Protein AF-0000000075374182 (afdb_homodimer)

Foldseek 3Di:
DDPPPPPPCPPDCPPCPVVVVVVVVVVVVVVVVVVVVVVVVVVVVVVVVPVPPFDKDWQDAPCVLPVPPLPQPPDPDPPSPQAFEEEQEDDPDPQSVVQLVCCLPPPDAANYEYEYEYEDQDCPPPVRVVVVSVVQNVSCVVSSVGYHYIYMYTYDDSLVRQLVVCVVRLGQEYIGEDDPPVQPPDVPVHTSLRSCVVRNDSYHYHYDYD/DDPPPPPPPPDPPPPPPVVVVVVVVVVVVVVVVVVVVVVVVVVVVVVVVPVPPFDKDWQDAPPVLPVPPLPQPPDPDPPSPQAFEEEQEADPDPQSVVQLVCCLPPPDAANYEYEYEYEDQDCPDPVRVVVVSVVQNVSCVVSSVGYHYIYMYTYDDSLVRQLVVCVVRLGQEYIGEDDPPVQPPDPPVHTSLRSCVVRNDSYHYHYDYD

Secondary structure (DSSP, 8-state):
------------------HHHHHHHHHHHHHHHHHHHHHHHHHHHHHT-------EEE----TTS----------SSS------EEEEE--SSHHHHHHHHHIIIII--TT-EEEEEEEES-SS-HHHHHHHHHHHHHHHHHHHTTSEEEEEEEES-HHHHHHHHHHHH--SEEEEEPP-GGGGS--SS--HHHHHHHH--SS-EEEE--/------------------HHHHHHHHHHHHHHHHHHHHHHHHHHHHHT-------EEE----TTS----------SSS------EEEEE--SSHHHHHHHHHIIIII--TT-EEEEEEEES-SS-HHHHHHHHHHHHHHHHHHHTTSEEEEEEEES-HHHHHHHHHHHH--SEEEEEPP-GGGGS--SS--HHHHHHHH--SS-EEEE--

Solvent-accessible surface area (backbone atoms only — not comparable to full-atom values): 23450 Å² total; per-residue (Å²): 136,80,80,77,79,78,77,78,77,72,76,79,80,77,73,79,76,55,66,62,58,52,52,50,49,50,48,50,50,48,48,49,48,50,48,47,50,49,46,48,51,46,48,50,54,63,62,55,65,56,81,61,78,85,47,64,45,75,54,82,65,74,66,79,54,64,81,61,65,71,79,60,67,73,60,88,71,82,70,57,79,74,50,48,40,34,35,36,46,42,62,95,49,71,24,20,48,49,25,50,52,47,38,60,72,61,50,58,46,62,64,24,35,38,36,38,38,30,57,32,87,47,74,80,41,61,67,56,35,51,55,48,47,52,54,47,48,56,52,41,58,61,45,45,76,54,18,49,63,49,42,36,41,32,41,42,58,52,30,58,46,52,34,51,51,33,59,73,65,51,24,73,30,36,37,27,26,31,75,60,89,61,72,70,64,72,66,81,66,55,50,52,55,49,42,30,69,75,60,34,68,58,29,26,41,32,40,22,58,92,137,81,81,78,76,78,76,78,78,72,75,79,79,78,74,77,75,56,66,62,57,53,52,49,50,49,49,48,50,48,49,51,49,50,46,48,49,49,47,47,52,45,48,52,54,64,62,55,67,54,82,59,76,83,48,64,46,75,54,83,64,75,65,80,54,63,80,61,66,72,79,58,65,73,61,87,72,81,70,58,79,73,49,49,40,35,36,37,45,44,64,94,47,70,23,21,49,50,26,50,51,46,38,59,72,60,50,59,47,64,64,23,34,37,36,38,37,30,58,33,88,45,76,80,40,61,68,57,36,52,55,49,47,53,53,48,48,56,50,41,59,60,44,44,75,55,19,49,63,48,40,37,42,32,40,41,56,51,30,58,46,52,33,51,52,33,59,73,64,52,23,72,29,36,38,28,25,31,75,60,90,61,72,69,64,73,64,81,67,56,51,50,55,49,42,30,68,74,62,35,68,58,29,26,40,32,42,21,58,92

Nearest PDB structures (foldseek):
  5ahw-assembly2_D  TM=8.060E-01  e=1.345E-05  Mycolicibacterium smegmatis MC2 155
  2jax-assembly1_A-2  TM=7.194E-01  e=3.587E-04  Mycobacterium tuberculosis H37Rv
  3fdx-assembly1_A  TM=6.233E-01  e=7.767E-04  Klebsiella pneumoniae subsp. pneumoniae MGH 78578
  7mxo-assembly1_A  TM=5.095E-01  e=1.320E-02  Homo sapiens
  6vwa-assembly1_A-2  TM=5.727E-01  e=4.002E-01  Caenorhabditis elegans

pLDDT: mean 71.76, std 24.96, range [30.11, 98.75]

Radius of gyration: 28.78 Å; Cα contacts (8 Å, |Δi|>4): 634; chains: 2; bounding box: 101×97×75 Å

Organism: Theobroma cacao (NCBI:txid3641)

InterPro domains:
  IPR006016 UspA [PF00582] (84-209)

Structure (mmCIF, N/CA/C/O backbone):
data_AF-0000000075374182-model_v1
#
loop_
_entity.id
_entity.type
_entity.pdbx_description
1 polymer 'Adenine nucleotide alpha hydrolases-like superfamily protein isoform 2'
#
loop_
_atom_site.group_PDB
_atom_site.id
_atom_site.type_symbol
_atom_site.label_atom_id
_atom_site.label_alt_id
_atom_site.label_comp_id
_atom_site.label_asym_id
_atom_site.label_entity_id
_atom_site.label_seq_id
_atom_site.pdbx_PDB_ins_code
_atom_site.Cartn_x
_atom_site.Cartn_y
_atom_site.Cartn_z
_atom_site.occupancy
_atom_site.B_iso_or_equiv
_atom_site.auth_seq_id
_atom_site.auth_comp_id
_atom_site.auth_asym_id
_atom_site.auth_atom_id
_atom_site.pdbx_PDB_model_num
ATOM 1 N N . GLN A 1 1 ? 69.688 -35.625 -48.344 1 30.11 1 GLN A N 1
ATOM 2 C CA . GLN A 1 1 ? 69.688 -34.281 -47.844 1 30.11 1 GLN A CA 1
ATOM 3 C C . GLN A 1 1 ? 68.375 -33.906 -47.188 1 30.11 1 GLN A C 1
ATOM 5 O O . GLN A 1 1 ? 67.312 -33.969 -47.812 1 30.11 1 GLN A O 1
ATOM 10 N N . PHE A 1 2 ? 68.25 -34.188 -45.875 1 34.69 2 PHE A N 1
ATOM 11 C CA . PHE A 1 2 ? 67.188 -34.312 -44.875 1 34.69 2 PHE A CA 1
ATOM 12 C C . PHE A 1 2 ? 66.625 -32.938 -44.531 1 34.69 2 PHE A C 1
ATOM 14 O O . PHE A 1 2 ? 67.312 -32.094 -44 1 34.69 2 PHE A O 1
ATOM 21 N N . PRO A 1 3 ? 65.75 -32.344 -45.375 1 38.66 3 PRO A N 1
ATOM 22 C CA . PRO A 1 3 ? 65.375 -30.984 -45.062 1 38.66 3 PRO A CA 1
ATOM 23 C C . PRO A 1 3 ? 64.625 -30.859 -43.719 1 38.66 3 PRO A C 1
ATOM 25 O O . PRO A 1 3 ? 63.781 -31.703 -43.406 1 38.66 3 PRO A O 1
ATOM 28 N N . THR A 1 4 ? 65.25 -30.297 -42.688 1 35.84 4 THR A N 1
ATOM 29 C CA . THR A 1 4 ? 64.938 -29.984 -41.281 1 35.84 4 THR A CA 1
ATOM 30 C C . THR A 1 4 ? 63.75 -29.016 -41.219 1 35.84 4 THR A C 1
ATOM 32 O O . THR A 1 4 ? 63.844 -27.875 -41.656 1 35.84 4 THR A O 1
ATOM 35 N N . HIS A 1 5 ? 62.531 -29.484 -41.5 1 36.56 5 HIS A N 1
ATOM 36 C CA . HIS A 1 5 ? 61.344 -28.625 -41.406 1 36.56 5 HIS A CA 1
ATOM 37 C C . HIS A 1 5 ? 61.219 -28.047 -40 1 36.56 5 HIS A C 1
ATOM 39 O O . HIS A 1 5 ? 61.156 -28.781 -39.031 1 36.56 5 HIS A O 1
ATOM 45 N N . GLN A 1 6 ? 61.875 -26.875 -39.75 1 32.44 6 GLN A N 1
ATOM 46 C CA . GLN A 1 6 ? 61.812 -26.094 -38.531 1 32.44 6 GLN A CA 1
ATOM 47 C C . GLN A 1 6 ? 60.375 -25.703 -38.156 1 32.44 6 GLN A C 1
ATOM 49 O O . GLN A 1 6 ? 59.688 -25.047 -38.969 1 32.44 6 GLN A O 1
ATOM 54 N N . ASN A 1 7 ? 59.625 -26.609 -37.562 1 34.62 7 ASN A N 1
ATOM 55 C CA . ASN A 1 7 ? 58.281 -26.422 -37.062 1 34.62 7 ASN A CA 1
ATOM 56 C C . ASN A 1 7 ? 58.219 -25.234 -36.094 1 34.62 7 ASN A C 1
ATOM 58 O O . ASN A 1 7 ? 58.812 -25.281 -35 1 34.62 7 ASN A O 1
ATOM 62 N N . GLN A 1 8 ? 58.219 -23.969 -36.594 1 33.66 8 GLN A N 1
ATOM 63 C CA . GLN A 1 8 ? 58.125 -22.75 -35.812 1 33.66 8 GLN A CA 1
ATOM 64 C C . GLN A 1 8 ? 56.906 -22.781 -34.875 1 33.66 8 GLN A C 1
ATOM 66 O O . GLN A 1 8 ? 55.781 -23 -35.344 1 33.66 8 GLN A O 1
ATOM 71 N N . ASN A 1 9 ? 57.031 -23.312 -33.656 1 33.94 9 ASN A N 1
ATOM 72 C CA . ASN A 1 9 ? 56.156 -23.328 -32.5 1 33.94 9 ASN A CA 1
ATOM 73 C C . ASN A 1 9 ? 55.594 -21.938 -32.188 1 33.94 9 ASN A C 1
ATOM 75 O O . ASN A 1 9 ? 56.375 -21.047 -31.812 1 33.94 9 ASN A O 1
ATOM 79 N N . GLN A 1 10 ? 54.75 -21.328 -33.031 1 38.47 10 GLN A N 1
ATOM 80 C CA . GLN A 1 10 ? 54.25 -20.031 -32.625 1 38.47 10 GLN A CA 1
ATOM 81 C C . GLN A 1 10 ? 53.531 -20.109 -31.266 1 38.47 10 GLN A C 1
ATOM 83 O O . GLN A 1 10 ? 52.781 -21.047 -31 1 38.47 10 GLN A O 1
ATOM 88 N N . PRO A 1 11 ? 54.125 -19.469 -30.203 1 40.66 11 PRO A N 1
ATOM 89 C CA . PRO A 1 11 ? 53.594 -19.484 -28.844 1 40.66 11 PRO A CA 1
ATOM 90 C C . PRO A 1 11 ? 52.125 -19.109 -28.781 1 40.66 11 PRO A C 1
ATOM 92 O O . PRO A 1 11 ? 51.625 -18.375 -29.656 1 40.66 11 PRO A O 1
ATOM 95 N N . PRO A 1 12 ? 51.281 -19.953 -28.203 1 41.5 12 PRO A N 1
ATOM 96 C CA . PRO A 1 12 ? 49.844 -19.719 -28.062 1 41.5 12 PRO A CA 1
ATOM 97 C C . PRO A 1 12 ? 49.531 -18.359 -27.438 1 41.5 12 PRO A C 1
ATOM 99 O O . PRO A 1 12 ? 50.281 -17.875 -26.594 1 41.5 12 PRO A O 1
ATOM 102 N N . LYS A 1 13 ? 48.969 -17.406 -28.172 1 34.75 13 LYS A N 1
ATOM 103 C CA . LYS A 1 13 ? 48.5 -16.094 -27.766 1 34.75 13 LYS A CA 1
ATOM 104 C C . LYS A 1 13 ? 47.625 -16.188 -26.5 1 34.75 13 LYS A C 1
ATOM 106 O O . LYS A 1 13 ? 46.625 -16.875 -26.5 1 34.75 13 LYS A O 1
ATOM 111 N N . THR A 1 14 ? 48.25 -16.266 -25.359 1 36.53 14 THR A N 1
ATOM 112 C CA . THR A 1 14 ? 47.562 -16.156 -24.078 1 36.53 14 THR A CA 1
ATOM 113 C C . THR A 1 14 ? 46.688 -14.891 -24.031 1 36.53 14 THR A C 1
ATOM 115 O O . THR A 1 14 ? 47.219 -13.781 -24 1 36.53 14 THR A O 1
ATOM 118 N N . GLY A 1 15 ? 45.75 -14.758 -24.906 1 36.28 15 GLY A N 1
ATOM 119 C CA . GLY A 1 15 ? 44.875 -13.594 -24.859 1 36.28 15 GLY A CA 1
ATOM 120 C C . GLY A 1 15 ? 44.375 -13.25 -23.469 1 36.28 15 GLY A C 1
ATOM 121 O O . GLY A 1 15 ? 44.219 -14.133 -22.625 1 36.28 15 GLY A O 1
ATOM 122 N N . HIS A 1 16 ? 44.656 -11.992 -22.922 1 36.16 16 HIS A N 1
ATOM 123 C CA . HIS A 1 16 ? 44.438 -11.164 -21.75 1 36.16 16 HIS A CA 1
ATOM 124 C C . HIS A 1 16 ? 42.969 -11.172 -21.297 1 36.16 16 HIS A C 1
ATOM 126 O O . HIS A 1 16 ? 42.094 -10.719 -22.047 1 36.16 16 HIS A O 1
ATOM 132 N N . LYS A 1 17 ? 42.594 -12.242 -20.578 1 42 17 LYS A N 1
ATOM 133 C CA . LYS A 1 17 ? 41.312 -12.242 -19.906 1 42 17 LYS A CA 1
ATOM 134 C C . LYS A 1 17 ? 41.219 -11.086 -18.922 1 42 17 LYS A C 1
ATOM 136 O O . LYS A 1 17 ? 41.219 -11.289 -17.703 1 42 17 LYS A O 1
ATOM 141 N N . PRO A 1 18 ? 41.969 -9.938 -19.109 1 40.41 18 PRO A N 1
ATOM 142 C CA . PRO A 1 18 ? 41.938 -8.922 -18.047 1 40.41 18 PRO A CA 1
ATOM 143 C C . PRO A 1 18 ? 40.531 -8.289 -17.875 1 40.41 18 PRO A C 1
ATOM 145 O O . PRO A 1 18 ? 40.312 -7.57 -16.906 1 40.41 18 PRO A O 1
ATOM 148 N N . LYS A 1 19 ? 39.656 -8.477 -18.75 1 47.53 19 LYS A N 1
ATOM 149 C CA . LYS A 1 19 ? 38.469 -7.648 -18.703 1 47.53 19 LYS A CA 1
ATOM 150 C C . LYS A 1 19 ? 37.531 -8.102 -17.594 1 47.53 19 LYS A C 1
ATOM 152 O O . LYS A 1 19 ? 36.656 -7.344 -17.172 1 47.53 19 LYS A O 1
ATOM 157 N N . LEU A 1 20 ? 37.719 -9.367 -17.156 1 47.78 20 LEU A N 1
ATOM 158 C CA . LEU A 1 20 ? 36.781 -9.844 -16.125 1 47.78 20 LEU A CA 1
ATOM 159 C C . LEU A 1 20 ? 37.156 -9.281 -14.766 1 47.78 20 LEU A C 1
ATOM 161 O O . LEU A 1 20 ? 36.281 -8.969 -13.961 1 47.78 20 LEU A O 1
ATOM 165 N N . ARG A 1 21 ? 38.469 -8.992 -14.617 1 53.59 21 ARG A N 1
ATOM 166 C CA . ARG A 1 21 ? 38.969 -8.5 -13.328 1 53.59 21 ARG A CA 1
ATOM 167 C C . ARG A 1 21 ? 38.594 -7.027 -13.133 1 53.59 21 ARG A C 1
ATOM 169 O O . ARG A 1 21 ? 38.25 -6.613 -12.031 1 53.59 21 ARG A O 1
ATOM 176 N N . THR A 1 22 ? 38.469 -6.367 -14.273 1 53.34 22 THR A N 1
ATOM 177 C CA . THR A 1 22 ? 38.156 -4.945 -14.195 1 53.34 22 THR A CA 1
ATOM 178 C C . THR A 1 22 ? 36.656 -4.73 -13.906 1 53.34 22 THR A C 1
ATOM 180 O O . THR A 1 22 ? 36.281 -3.848 -13.133 1 53.34 22 THR A O 1
ATOM 183 N N . GLN A 1 23 ? 35.875 -5.633 -14.398 1 48.81 23 GLN A N 1
ATOM 184 C CA . GLN A 1 23 ? 34.438 -5.496 -14.141 1 48.81 23 GLN A CA 1
ATOM 185 C C . GLN A 1 23 ? 34.094 -5.895 -12.703 1 48.81 23 GLN A C 1
ATOM 187 O O . GLN A 1 23 ? 33.281 -5.254 -12.055 1 48.81 23 GLN A O 1
ATOM 192 N N . GLU A 1 24 ? 34.844 -6.844 -12.242 1 51.12 24 GLU A N 1
ATOM 193 C CA . GLU A 1 24 ? 34.656 -7.273 -10.859 1 51.12 24 GLU A CA 1
ATOM 194 C C . GLU A 1 24 ? 35.125 -6.207 -9.883 1 51.12 24 GLU A C 1
ATOM 196 O O . GLU A 1 24 ? 34.469 -5.934 -8.883 1 51.12 24 GLU A O 1
ATOM 201 N N . LEU A 1 25 ? 36.219 -5.602 -10.211 1 50.75 25 LEU A N 1
ATOM 202 C CA . LEU A 1 25 ? 36.75 -4.535 -9.375 1 50.75 25 LEU A CA 1
ATOM 203 C C . LEU A 1 25 ? 35.844 -3.305 -9.414 1 50.75 25 LEU A C 1
ATOM 205 O O . LEU A 1 25 ? 35.625 -2.656 -8.391 1 50.75 25 LEU A O 1
ATOM 209 N N . ARG A 1 26 ? 35.281 -3.102 -10.562 1 50.09 26 ARG A N 1
ATOM 210 C CA . ARG A 1 26 ? 34.344 -1.994 -10.703 1 50.09 26 ARG A CA 1
ATOM 211 C C . ARG A 1 26 ? 33.062 -2.262 -9.93 1 50.09 26 ARG A C 1
ATOM 213 O O . ARG A 1 26 ? 32.531 -1.364 -9.281 1 50.09 26 ARG A O 1
ATOM 220 N N . ASN A 1 27 ? 32.688 -3.473 -9.898 1 49.5 27 ASN A N 1
ATOM 221 C CA . ASN A 1 27 ? 31.5 -3.848 -9.133 1 49.5 27 ASN A CA 1
ATOM 222 C C . ASN A 1 27 ? 31.75 -3.762 -7.633 1 49.5 27 ASN A C 1
ATOM 224 O O . ASN A 1 27 ? 30.875 -3.316 -6.879 1 49.5 27 ASN A O 1
ATOM 228 N N . GLU A 1 28 ? 32.938 -4.102 -7.297 1 49.41 28 GLU A N 1
ATOM 229 C CA . GLU A 1 28 ? 33.312 -4.023 -5.891 1 49.41 28 GLU A CA 1
ATOM 230 C C . GLU A 1 28 ? 33.438 -2.574 -5.426 1 49.41 28 GLU A C 1
ATOM 232 O O . GLU A 1 28 ? 33 -2.232 -4.324 1 49.41 28 GLU A O 1
ATOM 237 N N . ILE A 1 29 ? 33.969 -1.8 -6.199 1 49.38 29 ILE A N 1
ATOM 238 C CA . ILE A 1 29 ? 34.094 -0.38 -5.891 1 49.38 29 ILE A CA 1
ATOM 239 C C . ILE A 1 29 ? 32.719 0.269 -5.863 1 49.38 29 ILE A C 1
ATOM 241 O O . ILE A 1 29 ? 32.406 1.05 -4.961 1 49.38 29 ILE A O 1
ATOM 245 N N . LEU A 1 30 ? 31.953 -0.16 -6.727 1 48.75 30 LEU A N 1
ATOM 246 C CA . LEU A 1 30 ? 30.594 0.342 -6.809 1 48.75 30 LEU A CA 1
ATOM 247 C C . LEU A 1 30 ? 29.781 -0.102 -5.602 1 48.75 30 LEU A C 1
ATOM 249 O O . LEU A 1 30 ? 29.031 0.696 -5.016 1 48.75 30 LEU A O 1
ATOM 253 N N . PHE A 1 31 ? 29.984 -1.233 -5.223 1 48.78 31 PHE A N 1
ATOM 254 C CA . PHE A 1 31 ? 29.312 -1.742 -4.031 1 48.78 31 PHE A CA 1
ATOM 255 C C . PHE A 1 31 ? 29.797 -1.006 -2.785 1 48.78 31 PHE A C 1
ATOM 257 O O . PHE A 1 31 ? 28.984 -0.671 -1.909 1 48.78 31 PHE A O 1
ATOM 264 N N . SER A 1 32 ? 31.047 -0.799 -2.736 1 47.56 32 SER A N 1
ATOM 265 C CA . SER A 1 32 ? 31.609 -0.074 -1.603 1 47.56 32 SER A CA 1
ATOM 266 C C . SER A 1 32 ? 31.109 1.368 -1.566 1 47.56 32 SER A C 1
ATOM 268 O O . SER A 1 32 ? 30.766 1.881 -0.503 1 47.56 32 SER A O 1
ATOM 270 N N . PHE A 1 33 ? 30.984 1.928 -2.656 1 46.34 33 PHE A N 1
ATOM 271 C CA . PHE A 1 33 ? 30.516 3.305 -2.762 1 46.34 33 PHE A CA 1
ATOM 272 C C . PHE A 1 33 ? 29.031 3.395 -2.453 1 46.34 33 PHE A C 1
ATOM 274 O O . PHE A 1 33 ? 28.594 4.289 -1.728 1 46.34 33 PHE A O 1
ATOM 281 N N . LEU A 1 34 ? 28.312 2.498 -2.934 1 48.94 34 LEU A N 1
ATOM 282 C CA . LEU A 1 34 ? 26.891 2.441 -2.627 1 48.94 34 LEU A CA 1
ATOM 283 C C . LEU A 1 34 ? 26.656 2.143 -1.148 1 48.94 34 LEU A C 1
ATOM 285 O O . LEU A 1 34 ? 25.781 2.744 -0.517 1 48.94 34 LEU A O 1
ATOM 289 N N . ALA A 1 35 ? 27.516 1.33 -0.646 1 47.59 35 ALA A N 1
ATOM 290 C CA . ALA A 1 35 ? 27.469 1.07 0.79 1 47.59 35 ALA A CA 1
ATOM 291 C C . ALA A 1 35 ? 27.812 2.326 1.585 1 47.59 35 ALA A C 1
ATOM 293 O O . ALA A 1 35 ? 27.172 2.631 2.59 1 47.59 35 ALA A O 1
ATOM 294 N N . GLU A 1 36 ? 28.75 3.025 1.129 1 46.66 36 GLU A N 1
ATOM 295 C CA . GLU A 1 36 ? 29.141 4.27 1.787 1 46.66 36 GLU A CA 1
ATOM 296 C C . GLU A 1 36 ? 28.031 5.312 1.684 1 46.66 36 GLU A C 1
ATOM 298 O O . GLU A 1 36 ? 27.734 6.02 2.654 1 46.66 36 GLU A O 1
ATOM 303 N N . ILE A 1 37 ? 27.406 5.359 0.596 1 47.12 37 ILE A N 1
ATOM 304 C CA . ILE A 1 37 ? 26.297 6.281 0.412 1 47.12 37 ILE A CA 1
ATOM 305 C C . ILE A 1 37 ? 25.125 5.867 1.307 1 47.12 37 ILE A C 1
ATOM 307 O O . ILE A 1 37 ? 24.516 6.711 1.959 1 47.12 37 ILE A O 1
ATOM 311 N N . ILE A 1 38 ? 24.859 4.668 1.305 1 45.22 38 ILE A N 1
ATOM 312 C CA . ILE A 1 38 ? 23.797 4.129 2.162 1 45.22 38 ILE A CA 1
ATOM 313 C C . ILE A 1 38 ? 24.172 4.355 3.627 1 45.22 38 ILE A C 1
ATOM 315 O O . ILE A 1 38 ? 23.328 4.809 4.418 1 45.22 38 ILE A O 1
ATOM 319 N N . LEU A 1 39 ? 25.375 4.035 3.898 1 44.19 39 LEU A N 1
ATOM 320 C CA . LEU A 1 39 ? 25.859 4.258 5.258 1 44.19 39 LEU A CA 1
ATOM 321 C C . LEU A 1 39 ? 25.844 5.746 5.602 1 44.19 39 LEU A C 1
ATOM 323 O O . LEU A 1 39 ? 25.469 6.125 6.715 1 44.19 39 LEU A O 1
ATOM 327 N N . GLU A 1 40 ? 26.219 6.551 4.719 1 44.19 40 GLU A N 1
ATOM 328 C CA . GLU A 1 40 ? 26.141 7.992 4.934 1 44.19 40 GLU A CA 1
ATOM 329 C C . GLU A 1 40 ? 24.688 8.453 5.059 1 44.19 40 GLU A C 1
ATOM 331 O O . GLU A 1 40 ? 24.359 9.305 5.895 1 44.19 40 GLU A O 1
ATOM 336 N N . SER A 1 41 ? 23.875 7.875 4.258 1 41.44 41 SER A N 1
ATOM 337 C CA . SER A 1 41 ? 22.453 8.18 4.336 1 41.44 41 SER A CA 1
ATOM 338 C C . SER A 1 41 ? 21.844 7.676 5.645 1 41.44 41 SER A C 1
ATOM 340 O O . SER A 1 41 ? 21.016 8.352 6.246 1 41.44 41 SER A O 1
ATOM 342 N N . ILE A 1 42 ? 22.266 6.52 6.012 1 41.28 42 ILE A N 1
ATOM 343 C CA . ILE A 1 42 ? 21.891 5.984 7.316 1 41.28 42 ILE A CA 1
ATOM 344 C C . ILE A 1 42 ? 22.469 6.859 8.422 1 41.28 42 ILE A C 1
ATOM 346 O O . ILE A 1 42 ? 21.781 7.188 9.391 1 41.28 42 ILE A O 1
ATOM 350 N N . ASN A 1 43 ? 23.781 7.082 8.305 1 41.59 43 ASN A N 1
ATOM 351 C CA . ASN A 1 43 ? 24.406 7.961 9.281 1 41.59 43 ASN A CA 1
ATOM 352 C C . ASN A 1 43 ? 23.734 9.328 9.328 1 41.59 43 ASN A C 1
ATOM 354 O O . ASN A 1 43 ? 23.594 9.922 10.398 1 41.59 43 ASN A O 1
ATOM 358 N N . LEU A 1 44 ? 23.406 9.82 8.18 1 39 44 LEU A N 1
ATOM 359 C CA . LEU A 1 44 ? 22.641 11.07 8.203 1 39 44 LEU A CA 1
ATOM 360 C C . LEU A 1 44 ? 21.312 10.875 8.898 1 39 44 LEU A C 1
ATOM 362 O O . LEU A 1 44 ? 20.844 11.766 9.617 1 39 44 LEU A O 1
ATOM 366 N N . MET A 1 45 ? 20.734 9.688 8.711 1 37.59 45 MET A N 1
ATOM 367 C CA . MET A 1 45 ? 19.484 9.406 9.406 1 37.59 45 MET A CA 1
ATOM 368 C C . MET A 1 45 ? 19.719 9.305 10.914 1 37.59 45 MET A C 1
ATOM 370 O O . MET A 1 45 ? 18.891 9.781 11.703 1 37.59 45 MET A O 1
ATOM 374 N N . ASP A 1 46 ? 20.719 8.586 11.336 1 39.28 46 ASP A N 1
ATOM 375 C CA . ASP A 1 46 ? 21.016 8.484 12.758 1 39.28 46 ASP A CA 1
ATOM 376 C C . ASP A 1 46 ? 21.297 9.859 13.367 1 39.28 46 ASP A C 1
ATOM 378 O O . ASP A 1 46 ? 20.953 10.109 14.523 1 39.28 46 ASP A O 1
ATOM 382 N N . THR A 1 47 ? 21.984 10.734 12.688 1 37.31 47 THR A N 1
ATOM 383 C CA . THR A 1 47 ? 22.297 12.023 13.281 1 37.31 47 THR A CA 1
ATOM 384 C C . THR A 1 47 ? 21.078 12.93 13.305 1 37.31 47 THR A C 1
ATOM 386 O O . THR A 1 47 ? 21.062 13.953 13.992 1 37.31 47 THR A O 1
ATOM 389 N N . VAL A 1 48 ? 20.156 12.727 12.453 1 37.22 48 VAL A N 1
ATOM 390 C CA . VAL A 1 48 ? 19.016 13.641 12.594 1 37.22 48 VAL A CA 1
ATOM 391 C C . VAL A 1 48 ? 18.156 13.211 13.781 1 37.22 48 VAL A C 1
ATOM 393 O O . VAL A 1 48 ? 17.031 13.672 13.93 1 37.22 48 VAL A O 1
ATOM 396 N N . LEU A 1 49 ? 18.469 12.297 14.578 1 37.16 49 LEU A N 1
ATOM 397 C CA . LEU A 1 49 ? 17.734 12.312 15.844 1 37.16 49 LEU A CA 1
ATOM 398 C C . LEU A 1 49 ? 17.75 13.703 16.453 1 37.16 49 LEU A C 1
ATOM 400 O O . LEU A 1 49 ? 17.875 13.852 17.672 1 37.16 49 LEU A O 1
ATOM 404 N N . GLU A 1 50 ? 18.25 14.742 15.797 1 37.84 50 GLU A N 1
ATOM 405 C CA . GLU A 1 50 ? 18.047 15.992 16.516 1 37.84 50 GLU A CA 1
ATOM 406 C C . GLU A 1 50 ? 16.594 16.156 16.938 1 37.84 50 GLU A C 1
ATOM 408 O O . GLU A 1 50 ? 15.68 15.781 16.203 1 37.84 50 GLU A O 1
ATOM 413 N N . ASP A 1 51 ? 16.25 16.062 18.188 1 40.25 51 ASP A N 1
ATOM 414 C CA . ASP A 1 51 ? 15.094 16.641 18.859 1 40.25 51 ASP A CA 1
ATOM 415 C C . ASP A 1 51 ? 14.555 17.828 18.062 1 40.25 51 ASP A C 1
ATOM 417 O O . ASP A 1 51 ? 14.828 18.984 18.406 1 40.25 51 ASP A O 1
ATOM 421 N N . GLU A 1 52 ? 14.852 17.969 16.828 1 46.84 52 GLU A N 1
ATOM 422 C CA . GLU A 1 52 ? 14.227 19.141 16.219 1 46.84 52 GLU A CA 1
ATOM 423 C C . GLU A 1 52 ? 12.75 19.234 16.594 1 46.84 52 GLU A C 1
ATOM 425 O O . GLU A 1 52 ? 12.062 18.219 16.656 1 46.84 52 GLU A O 1
ATOM 430 N N . GLU A 1 53 ? 12.383 20.188 17.344 1 54.59 53 GLU A N 1
ATOM 431 C CA . GLU A 1 53 ? 11.031 20.578 17.734 1 54.59 53 GLU A CA 1
ATOM 432 C C . GLU A 1 53 ? 10.008 20.188 16.688 1 54.59 53 GLU A C 1
ATOM 434 O O . GLU A 1 53 ? 10.109 20.594 15.531 1 54.59 53 GLU A O 1
ATOM 439 N N . TYR A 1 54 ? 9.617 19 16.797 1 66.38 54 TYR A N 1
ATOM 440 C CA . TYR A 1 54 ? 8.445 18.578 16.031 1 66.38 54 TYR A CA 1
ATOM 441 C C . TYR A 1 54 ? 7.352 19.641 16.109 1 66.38 54 TYR A C 1
ATOM 443 O O . TYR A 1 54 ? 6.582 19.688 17.062 1 66.38 54 TYR A O 1
ATOM 451 N N . SER A 1 55 ? 7.504 20.656 15.164 1 74.88 55 SER A N 1
ATOM 452 C CA . SER A 1 55 ? 6.512 21.719 15.094 1 74.88 55 SER A CA 1
ATOM 453 C C . SER A 1 55 ? 5.355 21.344 14.18 1 74.88 55 SER A C 1
ATOM 455 O O . SER A 1 55 ? 5.566 21 13.016 1 74.88 55 SER A O 1
ATOM 457 N N . TYR A 1 56 ? 4.25 21.172 14.758 1 76.12 56 TYR A N 1
ATOM 458 C CA . TYR A 1 56 ? 3.055 20.875 13.969 1 76.12 56 TYR A CA 1
ATOM 459 C C . TYR A 1 56 ? 1.873 21.719 14.453 1 76.12 56 TYR A C 1
ATOM 461 O O . TYR A 1 56 ? 1.905 22.281 15.547 1 76.12 56 TYR A O 1
ATOM 469 N N . ARG A 1 57 ? 0.959 21.953 13.516 1 73.31 57 ARG A N 1
ATOM 470 C CA . ARG A 1 57 ? -0.333 22.547 13.859 1 73.31 57 ARG A CA 1
ATOM 471 C C . ARG A 1 57 ? -1.476 21.594 13.484 1 73.31 57 ARG A C 1
ATOM 473 O O . ARG A 1 57 ? -1.503 21.062 12.383 1 73.31 57 ARG A O 1
ATOM 480 N N . GLU A 1 58 ? -2.305 21.375 14.484 1 73.88 58 GLU A N 1
ATOM 481 C CA . GLU A 1 58 ? -3.531 20.625 14.203 1 73.88 58 GLU A CA 1
ATOM 482 C C . GLU A 1 58 ? -4.562 21.516 13.508 1 73.88 58 GLU A C 1
ATOM 484 O O . GLU A 1 58 ? -4.75 22.672 13.883 1 73.88 58 GLU A O 1
ATOM 489 N N . VAL A 1 59 ? -5.086 20.891 12.398 1 72.75 59 VAL A N 1
ATOM 490 C CA . VAL A 1 59 ? -6.137 21.641 11.719 1 72.75 59 VAL A CA 1
ATOM 491 C C . VAL A 1 59 ? -7.469 21.438 12.43 1 72.75 59 VAL A C 1
ATOM 493 O O . VAL A 1 59 ? -7.875 20.297 12.688 1 72.75 59 VAL A O 1
ATOM 496 N N . LYS A 1 60 ? -8.023 22.484 12.969 1 65.5 60 LYS A N 1
ATOM 497 C CA . LYS A 1 60 ? -9.367 22.406 13.539 1 65.5 60 LYS A CA 1
ATOM 498 C C . LYS A 1 60 ? -10.414 22.203 12.445 1 65.5 60 LYS A C 1
ATOM 500 O O . LYS A 1 60 ? -10.586 23.047 11.57 1 65.5 60 LYS A O 1
ATOM 505 N N . LEU A 1 61 ? -10.82 20.953 12.297 1 67.5 61 LEU A N 1
ATOM 506 C CA . LEU A 1 61 ? -11.852 20.656 11.305 1 67.5 61 LEU A CA 1
ATOM 507 C C . LEU A 1 61 ? -13.227 21.062 11.812 1 67.5 61 LEU A C 1
ATOM 509 O O . LEU A 1 61 ? -13.516 20.953 13.008 1 67.5 61 LEU A O 1
ATOM 513 N N . PRO A 1 62 ? -13.891 22.078 11.078 1 52.53 62 PRO A N 1
ATOM 514 C CA . PRO A 1 62 ? -15.211 22.469 11.555 1 52.53 62 PRO A CA 1
ATOM 515 C C . PRO A 1 62 ? -16.062 21.281 11.992 1 52.53 62 PRO A C 1
ATOM 517 O O . PRO A 1 62 ? -15.914 20.172 11.469 1 52.53 62 PRO A O 1
ATOM 520 N N . THR A 1 63 ? -16.391 21.266 13.281 1 48.22 63 THR A N 1
ATOM 521 C CA . THR A 1 63 ? -17.266 20.312 13.953 1 48.22 63 THR A CA 1
ATOM 522 C C . THR A 1 63 ? -18.484 19.984 13.086 1 48.22 63 THR A C 1
ATOM 524 O O . THR A 1 63 ? -19.484 19.453 13.578 1 48.22 63 THR A O 1
ATOM 527 N N . LEU A 1 64 ? -18.688 20.531 11.992 1 44.84 64 LEU A N 1
ATOM 528 C CA . LEU A 1 64 ? -19.891 19.922 11.438 1 44.84 64 LEU A CA 1
ATOM 529 C C . LEU A 1 64 ? -19.797 18.391 11.508 1 44.84 64 LEU A C 1
ATOM 531 O O . LEU A 1 64 ? -20.688 17.688 11.016 1 44.84 64 LEU A O 1
ATOM 535 N N . ILE A 1 65 ? -18.625 17.953 11.578 1 46.22 65 ILE A N 1
ATOM 536 C CA . ILE A 1 65 ? -18.516 16.5 11.672 1 46.22 65 ILE A CA 1
ATOM 537 C C . ILE A 1 65 ? -19.172 16.031 12.961 1 46.22 65 ILE A C 1
ATOM 539 O O . ILE A 1 65 ? -18.734 16.375 14.062 1 46.22 65 ILE A O 1
ATOM 543 N N . PRO A 1 66 ? -20.453 15.836 12.945 1 41.41 66 PRO A N 1
ATOM 544 C CA . PRO A 1 66 ? -21.031 15.344 14.195 1 41.41 66 PRO A CA 1
ATOM 545 C C . PRO A 1 66 ? -20.062 14.445 14.977 1 41.41 66 PRO A C 1
ATOM 547 O O . PRO A 1 66 ? -19.219 13.773 14.375 1 41.41 66 PRO A O 1
ATOM 550 N N . ILE A 1 67 ? -19.594 15.07 16.141 1 39.16 67 ILE A N 1
ATOM 551 C CA . ILE A 1 67 ? -18.906 14.141 17.016 1 39.16 67 ILE A CA 1
ATOM 552 C C . ILE A 1 67 ? -19.531 12.75 16.906 1 39.16 67 ILE A C 1
ATOM 554 O O . ILE A 1 67 ? -20.656 12.531 17.359 1 39.16 67 ILE A O 1
ATOM 558 N N . VAL A 1 68 ? -19.688 12.203 15.797 1 40.31 68 VAL A N 1
ATOM 559 C CA . VAL A 1 68 ? -20.188 10.828 15.812 1 40.31 68 VAL A CA 1
ATOM 560 C C . VAL A 1 68 ? -19.469 10.039 16.906 1 40.31 68 VAL A C 1
ATOM 562 O O . VAL A 1 68 ? -18.234 10.078 17 1 40.31 68 VAL A O 1
ATOM 565 N N . PRO A 1 69 ? -20.094 9.914 18.031 1 39.41 69 PRO A N 1
ATOM 566 C CA . PRO A 1 69 ? -19.453 9.008 19 1 39.41 69 PRO A CA 1
ATOM 567 C C . PRO A 1 69 ? -18.75 7.828 18.328 1 39.41 69 PRO A C 1
ATOM 569 O O . PRO A 1 69 ? -19.125 7.438 17.219 1 39.41 69 PRO A O 1
ATOM 572 N N . GLU A 1 70 ? -17.484 7.695 18.5 1 42.41 70 GLU A N 1
ATOM 573 C CA . GLU A 1 70 ? -16.828 6.488 18.031 1 42.41 70 GLU A CA 1
ATOM 574 C C . GLU A 1 70 ? -17.797 5.32 17.922 1 42.41 70 GLU A C 1
ATOM 576 O O . GLU A 1 70 ? -18.516 5.023 18.875 1 42.41 70 GLU A O 1
ATOM 581 N N . PRO A 1 71 ? -18.484 5.234 16.828 1 40.5 71 PRO A N 1
ATOM 582 C CA . PRO A 1 71 ? -19.328 4.027 16.875 1 40.5 71 PRO A CA 1
ATOM 583 C C . PRO A 1 71 ? -18.672 2.889 17.656 1 40.5 71 PRO A C 1
ATOM 585 O O . PRO A 1 71 ? -17.625 2.373 17.234 1 40.5 71 PRO A O 1
ATOM 588 N N . GLY A 1 72 ? -18.516 3.066 18.953 1 37.78 72 GLY A N 1
ATOM 589 C CA . GLY A 1 72 ? -18.172 1.872 19.703 1 37.78 72 GLY A CA 1
ATOM 590 C C . GLY A 1 72 ? -19.078 0.691 19.406 1 37.78 72 GLY A C 1
ATOM 591 O O . GLY A 1 72 ? -20.266 0.731 19.688 1 37.78 72 GLY A O 1
ATOM 592 N N . LEU A 1 73 ? -19.109 0.14 18.156 1 39.97 73 LEU A N 1
ATOM 593 C CA . LEU A 1 73 ? -19.828 -1.129 18.234 1 39.97 73 LEU A CA 1
ATOM 594 C C . LEU A 1 73 ? -19.609 -1.805 19.578 1 39.97 73 LEU A C 1
ATOM 596 O O . LEU A 1 73 ? -18.469 -1.919 20.047 1 39.97 73 LEU A O 1
ATOM 600 N N . GLU A 1 74 ? -20.484 -1.629 20.438 1 36.94 74 GLU A N 1
ATOM 601 C CA . GLU A 1 74 ? -20.578 -2.291 21.734 1 36.94 74 GLU A CA 1
ATOM 602 C C . GLU A 1 74 ? -20.266 -3.781 21.609 1 36.94 74 GLU A C 1
ATOM 604 O O . GLU A 1 74 ? -21.078 -4.551 21.094 1 36.94 74 GLU A O 1
ATOM 609 N N . ARG A 1 75 ? -19.344 -4.504 20.984 1 35.78 75 ARG A N 1
ATOM 610 C CA . ARG A 1 75 ? -19.375 -5.883 21.453 1 35.78 75 ARG A CA 1
ATOM 611 C C . ARG A 1 75 ? -19.422 -5.934 22.984 1 35.78 75 ARG A C 1
ATOM 613 O O . ARG A 1 75 ? -19.078 -4.961 23.656 1 35.78 75 ARG A O 1
ATOM 620 N N . GLU A 1 76 ? -20.062 -7.016 23.609 1 35.97 76 GLU A N 1
ATOM 621 C CA . GLU A 1 76 ? -20.141 -7.293 25.047 1 35.97 76 GLU A CA 1
ATOM 622 C C . GLU A 1 76 ? -18.891 -6.793 25.766 1 35.97 76 GLU A C 1
ATOM 624 O O . GLU A 1 76 ? -19 -6.098 26.781 1 35.97 76 GLU A O 1
ATOM 629 N N . SER A 1 77 ? -17.75 -7.672 25.938 1 38.69 77 SER A N 1
ATOM 630 C CA . SER A 1 77 ? -16.641 -7.285 26.797 1 38.69 77 SER A CA 1
ATOM 631 C C . SER A 1 77 ? -16 -5.977 26.344 1 38.69 77 SER A C 1
ATOM 633 O O . SER A 1 77 ? -16.141 -5.59 25.172 1 38.69 77 SER A O 1
ATOM 635 N N . GLY A 1 78 ? -15.836 -4.863 27.078 1 37.09 78 GLY A N 1
ATOM 636 C CA . GLY A 1 78 ? -15.297 -3.514 27.078 1 37.09 78 GLY A CA 1
ATOM 637 C C . GLY A 1 78 ? -14.281 -3.277 25.969 1 37.09 78 GLY A C 1
ATOM 638 O O . GLY A 1 78 ? -13.617 -2.242 25.938 1 37.09 78 GLY A O 1
ATOM 639 N N . GLU A 1 79 ? -13.547 -4.312 25.516 1 38.59 79 GLU A N 1
ATOM 640 C CA . GLU A 1 79 ? -12.414 -3.973 24.672 1 38.59 79 GLU A CA 1
ATOM 641 C C . GLU A 1 79 ? -12.867 -3.301 23.375 1 38.59 79 GLU A C 1
ATOM 643 O O . GLU A 1 79 ? -13.648 -3.877 22.609 1 38.59 79 GLU A O 1
ATOM 648 N N . ARG A 1 80 ? -13.32 -2.146 23.359 1 40.81 80 ARG A N 1
ATOM 649 C CA . ARG A 1 80 ? -13.562 -1.286 22.203 1 40.81 80 ARG A CA 1
ATOM 650 C C . ARG A 1 80 ? -12.719 -1.718 21 1 40.81 80 ARG A C 1
ATOM 652 O O . ARG A 1 80 ? -11.492 -1.783 21.094 1 40.81 80 ARG A O 1
ATOM 659 N N . ARG A 1 81 ? -13.078 -2.701 20.219 1 48.59 81 ARG A N 1
ATOM 660 C CA . ARG A 1 81 ? -12.297 -2.99 19.016 1 48.59 81 ARG A CA 1
ATOM 661 C C . ARG A 1 81 ? -11.82 -1.703 18.344 1 48.59 81 ARG A C 1
ATOM 663 O O . ARG A 1 81 ? -12.609 -1.002 17.703 1 48.59 81 ARG A O 1
ATOM 670 N N . ARG A 1 82 ? -10.914 -0.865 18.922 1 60.72 82 ARG A N 1
ATOM 671 C CA . ARG A 1 82 ? -10.344 0.384 18.422 1 60.72 82 ARG A CA 1
ATOM 672 C C . ARG A 1 82 ? -10.094 0.315 16.922 1 60.72 82 ARG A C 1
ATOM 674 O O . ARG A 1 82 ? -9.547 -0.672 16.422 1 60.72 82 ARG A O 1
ATOM 681 N N . GLY A 1 83 ? -11 1.097 16.031 1 86 83 GLY A N 1
ATOM 682 C CA . GLY A 1 83 ? -10.789 1.189 14.602 1 86 83 GLY A CA 1
ATOM 683 C C . GLY A 1 83 ? -9.328 1.374 14.227 1 86 83 GLY A C 1
ATOM 684 O O . GLY A 1 83 ? -8.484 1.611 15.094 1 86 83 GLY A O 1
ATOM 685 N N . ARG A 1 84 ? -8.984 1.047 13.07 1 95.75 84 ARG A N 1
ATOM 686 C CA . ARG A 1 84 ? -7.629 1.2 12.547 1 95.75 84 ARG A CA 1
ATOM 687 C C . ARG A 1 84 ? -7.305 2.668 12.289 1 95.75 84 ARG A C 1
ATOM 689 O O . ARG A 1 84 ? -8.195 3.459 11.977 1 95.75 84 ARG A O 1
ATOM 696 N N . ASP A 1 85 ? -6.09 3.016 12.547 1 97.06 85 ASP A N 1
ATOM 697 C CA . ASP A 1 85 ? -5.566 4.297 12.086 1 97.06 85 ASP A CA 1
ATOM 698 C C . ASP A 1 85 ? -4.969 4.172 10.688 1 97.06 85 ASP A C 1
ATOM 700 O O . ASP A 1 85 ? -4.164 3.275 10.43 1 97.06 85 ASP A O 1
ATOM 704 N N . ILE A 1 86 ? -5.395 5.113 9.805 1 98.5 86 ILE A N 1
ATOM 705 C CA . ILE A 1 86 ? -4.855 5.184 8.453 1 98.5 86 ILE A CA 1
ATOM 706 C C . ILE A 1 86 ? -4.238 6.562 8.219 1 98.5 86 ILE A C 1
ATOM 708 O O . ILE A 1 86 ? -4.914 7.586 8.367 1 98.5 86 ILE A O 1
ATOM 712 N N . VAL A 1 87 ? -2.938 6.547 7.867 1 98.62 87 VAL A N 1
ATOM 713 C CA . VAL A 1 87 ? -2.279 7.812 7.547 1 98.62 87 VAL A CA 1
ATOM 714 C C . VAL A 1 87 ? -2.289 8.031 6.035 1 98.62 87 VAL A C 1
ATOM 716 O O . VAL A 1 87 ? -1.9 7.145 5.273 1 98.62 87 VAL A O 1
ATOM 719 N N . ILE A 1 88 ? -2.744 9.18 5.633 1 98.75 88 ILE A N 1
ATOM 720 C CA . ILE A 1 88 ? -2.693 9.578 4.23 1 98.75 88 ILE A CA 1
ATOM 721 C C . ILE A 1 88 ? -1.883 10.867 4.094 1 98.75 88 ILE A C 1
ATOM 723 O O . ILE A 1 88 ? -2.262 11.906 4.633 1 98.75 88 ILE A O 1
ATOM 727 N N . ALA A 1 89 ? -0.75 10.75 3.389 1 98.12 89 ALA A N 1
ATOM 728 C CA . ALA A 1 89 ? 0.064 11.922 3.08 1 98.12 89 ALA A CA 1
ATOM 729 C C . ALA A 1 89 ? -0.517 12.703 1.903 1 98.12 89 ALA A C 1
ATOM 731 O O . ALA A 1 89 ? -0.704 12.148 0.817 1 98.12 89 ALA A O 1
ATOM 732 N N . VAL A 1 90 ? -0.714 14.023 2.137 1 97.56 90 VAL A N 1
ATOM 733 C CA . VAL A 1 90 ? -1.373 14.812 1.097 1 97.56 90 VAL A CA 1
ATOM 734 C C . VAL A 1 90 ? -0.594 16.094 0.852 1 97.56 90 VAL A C 1
ATOM 736 O O . VAL A 1 90 ? 0.084 16.609 1.75 1 97.56 90 VAL A O 1
ATOM 739 N N . ASP A 1 91 ? -0.638 16.484 -0.36 1 95.06 91 ASP A N 1
ATOM 740 C CA . ASP A 1 91 ? -0.135 17.797 -0.766 1 95.06 91 ASP A CA 1
ATOM 741 C C . ASP A 1 91 ? -1.031 18.422 -1.83 1 95.06 91 ASP A C 1
ATOM 743 O O . ASP A 1 91 ? -2.172 18 -2.021 1 95.06 91 ASP A O 1
ATOM 747 N N . HIS A 1 92 ? -0.558 19.438 -2.439 1 94.56 92 HIS A N 1
ATOM 748 C CA . HIS A 1 92 ? -1.4 20.188 -3.365 1 94.56 92 HIS A CA 1
ATOM 749 C C . HIS A 1 92 ? -1.376 19.562 -4.758 1 94.56 92 HIS A C 1
ATOM 751 O O . HIS A 1 92 ? -2.068 20.031 -5.664 1 94.56 92 HIS A O 1
ATOM 757 N N . GLY A 1 93 ? -0.646 18.484 -4.977 1 92.31 93 GLY A N 1
ATOM 758 C CA . GLY A 1 93 ? -0.51 17.891 -6.297 1 92.31 93 GLY A CA 1
ATOM 759 C C . GLY A 1 93 ? -1.596 16.891 -6.609 1 92.31 93 GLY A C 1
ATOM 760 O O . GLY A 1 93 ? -2.232 16.344 -5.699 1 92.31 93 GLY A O 1
ATOM 761 N N . PRO A 1 94 ? -1.756 16.609 -7.879 1 93.69 94 PRO A N 1
ATOM 762 C CA . PRO A 1 94 ? -2.799 15.68 -8.305 1 93.69 94 PRO A CA 1
ATOM 763 C C . PRO A 1 94 ? -2.508 14.242 -7.875 1 93.69 94 PRO A C 1
ATOM 765 O O . PRO A 1 94 ? -3.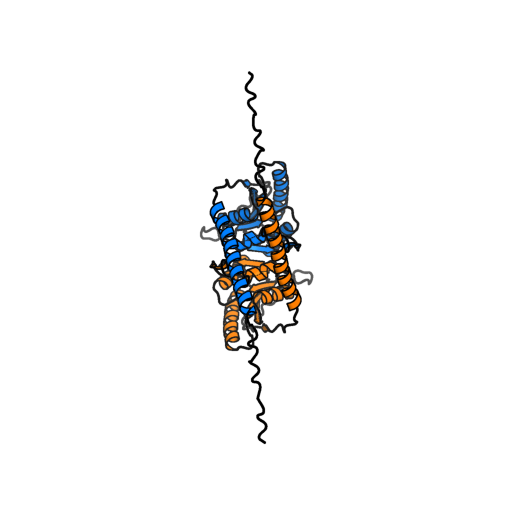438 13.461 -7.656 1 93.69 94 PRO A O 1
ATOM 768 N N . ASN A 1 95 ? -1.253 13.844 -7.707 1 92.75 95 ASN A N 1
ATOM 769 C CA . ASN A 1 95 ? -0.911 12.477 -7.352 1 92.75 95 ASN A CA 1
ATOM 770 C C . ASN A 1 95 ? -1.326 12.148 -5.922 1 92.75 95 ASN A C 1
ATOM 772 O O . ASN A 1 95 ? -1.773 11.031 -5.641 1 92.75 95 ASN A O 1
ATOM 776 N N . SER A 1 96 ? -1.142 13.109 -5.016 1 95.31 96 SER A N 1
ATOM 777 C CA . SER A 1 96 ? -1.576 12.875 -3.643 1 95.31 96 SER A CA 1
ATOM 778 C C . SER A 1 96 ? -3.098 12.828 -3.545 1 95.31 96 SER A C 1
ATOM 780 O O . SER A 1 96 ? -3.652 12.086 -2.73 1 95.31 96 SER A O 1
ATOM 782 N N . LYS A 1 97 ? -3.787 13.648 -4.395 1 97.12 97 LYS A N 1
ATOM 783 C CA . LYS A 1 97 ? -5.242 13.586 -4.441 1 97.12 97 LYS A CA 1
ATOM 784 C C . LYS A 1 97 ? -5.715 12.219 -4.941 1 97.12 97 LYS A C 1
ATOM 786 O O . LYS A 1 97 ? -6.684 11.664 -4.418 1 97.12 97 LYS A O 1
ATOM 791 N N . HIS A 1 98 ? -5.031 11.742 -5.926 1 96.62 98 HIS A N 1
ATOM 792 C CA . HIS A 1 98 ? -5.359 10.406 -6.418 1 96.62 98 HIS A CA 1
ATOM 793 C C . HIS A 1 98 ? -5.168 9.352 -5.332 1 96.62 98 HIS A C 1
ATOM 795 O O . HIS A 1 98 ? -6.008 8.469 -5.168 1 96.62 98 HIS A O 1
ATOM 801 N N . ALA A 1 99 ? -4.113 9.453 -4.609 1 97.75 99 ALA A N 1
ATOM 802 C CA . ALA A 1 99 ? -3.85 8.523 -3.514 1 97.75 99 ALA A CA 1
ATOM 803 C C . ALA A 1 99 ? -4.914 8.641 -2.43 1 97.75 99 ALA A C 1
ATOM 805 O O . ALA A 1 99 ? -5.363 7.629 -1.878 1 97.75 99 ALA A O 1
ATOM 806 N N . PHE A 1 100 ? -5.289 9.859 -2.18 1 98.38 100 PHE A N 1
ATOM 807 C CA . PHE A 1 100 ? -6.359 10.141 -1.234 1 98.38 100 PHE A CA 1
ATOM 808 C C . PHE A 1 100 ? -7.656 9.461 -1.662 1 98.38 100 PHE A C 1
ATOM 810 O O . PHE A 1 100 ? -8.273 8.734 -0.878 1 98.38 100 PHE A O 1
ATOM 817 N N . ASP A 1 101 ? -8.031 9.617 -2.883 1 98.38 101 ASP A N 1
ATOM 818 C CA . ASP A 1 101 ? -9.25 9.016 -3.402 1 98.38 101 ASP A CA 1
ATOM 819 C C . ASP A 1 101 ? -9.172 7.488 -3.367 1 98.38 101 ASP A C 1
ATOM 821 O O . ASP A 1 101 ? -10.133 6.82 -2.99 1 98.38 101 ASP A O 1
ATOM 825 N N . TRP A 1 102 ? -8.047 7.004 -3.738 1 97.62 102 TRP A N 1
ATOM 826 C CA . TRP A 1 102 ? -7.852 5.555 -3.73 1 97.62 102 TRP A CA 1
ATOM 827 C C . TRP A 1 102 ? -8.047 4.988 -2.328 1 97.62 102 TRP A C 1
ATOM 829 O O . TRP A 1 102 ? -8.703 3.955 -2.156 1 97.62 102 TRP A O 1
ATOM 839 N N . ALA A 1 103 ? -7.414 5.668 -1.337 1 98.69 103 ALA A N 1
ATOM 840 C CA . ALA A 1 103 ? -7.516 5.191 0.039 1 98.69 103 ALA A CA 1
ATOM 841 C C . ALA A 1 103 ? -8.969 5.148 0.5 1 98.69 103 ALA A C 1
ATOM 843 O O . ALA A 1 103 ? -9.406 4.172 1.11 1 98.69 103 ALA A O 1
ATOM 844 N N . LEU A 1 104 ? -9.719 6.16 0.167 1 98.06 104 LEU A N 1
ATOM 845 C CA . LEU A 1 104 ? -11.117 6.246 0.593 1 98.06 104 LEU A CA 1
ATOM 846 C C . LEU A 1 104 ? -11.945 5.145 -0.053 1 98.06 104 LEU A C 1
ATOM 848 O O . LEU A 1 104 ? -12.844 4.578 0.585 1 98.06 104 LEU A O 1
ATOM 852 N N . ILE A 1 105 ? -11.609 4.812 -1.235 1 97.06 105 ILE A N 1
ATOM 853 C CA . ILE A 1 105 ? -12.414 3.871 -2.006 1 97.06 105 ILE A CA 1
ATOM 854 C C . ILE A 1 105 ? -12.008 2.441 -1.661 1 97.06 105 ILE A C 1
ATOM 856 O O . ILE A 1 105 ? -12.859 1.565 -1.499 1 97.06 105 ILE A O 1
ATOM 860 N N . HIS A 1 106 ? -10.734 2.234 -1.47 1 97.44 106 HIS A N 1
ATOM 861 C CA . HIS A 1 106 ? -10.273 0.852 -1.516 1 97.44 106 HIS A CA 1
ATOM 862 C C . HIS A 1 106 ? -9.789 0.386 -0.144 1 97.44 106 HIS A C 1
ATOM 864 O O . HIS A 1 106 ? -9.773 -0.815 0.135 1 97.44 106 HIS A O 1
ATOM 870 N N . LEU A 1 107 ? -9.383 1.308 0.726 1 98.25 107 LEU A N 1
ATOM 871 C CA . LEU A 1 107 ? -8.688 0.893 1.938 1 98.25 107 LEU A CA 1
ATOM 872 C C . LEU A 1 107 ? -9.516 1.211 3.178 1 98.25 107 LEU A C 1
ATOM 874 O O . LEU A 1 107 ? -9.711 0.347 4.035 1 98.25 107 LEU A O 1
ATOM 878 N N . VAL A 1 108 ? -10.094 2.416 3.266 1 97.25 108 VAL A N 1
ATOM 879 C CA . VAL A 1 108 ? -10.711 2.938 4.48 1 97.25 108 VAL A CA 1
ATOM 880 C C . VAL A 1 108 ? -12.062 2.258 4.707 1 97.25 108 VAL A C 1
ATOM 882 O O . VAL A 1 108 ? -12.812 2.025 3.758 1 97.25 108 VAL A O 1
ATOM 885 N N . ARG A 1 109 ? -12.289 1.963 5.973 1 94.62 109 ARG A N 1
ATOM 886 C CA . ARG A 1 109 ? -13.57 1.449 6.449 1 94.62 109 ARG A CA 1
ATOM 887 C C . ARG A 1 109 ? -14.219 2.416 7.438 1 94.62 109 ARG A C 1
ATOM 889 O O . ARG A 1 109 ? -13.555 3.318 7.953 1 94.62 109 ARG A O 1
ATOM 896 N N . LEU A 1 110 ? -15.391 2.107 7.723 1 90.75 110 LEU A N 1
ATOM 897 C CA . LEU A 1 110 ? -16.234 3.016 8.5 1 90.75 110 LEU A CA 1
ATOM 898 C C . LEU A 1 110 ? -15.641 3.236 9.891 1 90.75 110 LEU A C 1
ATOM 900 O O . LEU A 1 110 ? -15.656 4.355 10.406 1 90.75 110 LEU A O 1
ATOM 904 N N . ALA A 1 111 ? -15.086 2.258 10.461 1 92.31 111 ALA A N 1
ATOM 905 C CA . ALA A 1 111 ? -14.641 2.354 11.852 1 92.31 111 ALA A CA 1
ATOM 906 C C . ALA A 1 111 ? -13.227 2.918 11.93 1 92.31 111 ALA A C 1
ATOM 908 O O . ALA A 1 111 ? -12.711 3.17 13.023 1 92.31 111 ALA A O 1
ATOM 909 N N . ASP A 1 112 ? -12.641 3.191 10.836 1 94.81 112 ASP A N 1
ATOM 910 C CA . ASP A 1 112 ? -11.266 3.68 10.805 1 94.81 112 ASP A CA 1
ATOM 911 C C . ASP A 1 112 ? -11.195 5.141 11.25 1 94.81 112 ASP A C 1
ATOM 913 O O . ASP A 1 112 ? -12.211 5.836 11.281 1 94.81 112 ASP A O 1
ATOM 917 N N . THR A 1 113 ? -10.016 5.508 11.641 1 94.12 113 THR A N 1
ATOM 918 C CA . THR A 1 113 ? -9.648 6.91 11.773 1 94.12 113 THR A CA 1
ATOM 919 C C . THR A 1 113 ? -8.617 7.305 10.719 1 94.12 113 THR A C 1
ATOM 921 O O . THR A 1 113 ? -7.539 6.707 10.641 1 94.12 113 THR A O 1
ATOM 924 N N . ILE A 1 114 ? -9 8.297 9.938 1 96.5 114 ILE A N 1
ATOM 925 C CA . ILE A 1 114 ? -8.109 8.812 8.906 1 96.5 114 ILE A CA 1
ATOM 926 C C . ILE A 1 114 ? -7.266 9.953 9.477 1 96.5 114 ILE A C 1
ATOM 928 O O . ILE A 1 114 ? -7.801 10.875 10.102 1 96.5 114 ILE A O 1
ATOM 932 N N . HIS A 1 115 ? -5.98 9.859 9.305 1 96.75 115 HIS A N 1
ATOM 933 C CA . HIS A 1 115 ? -5.055 10.93 9.664 1 96.75 115 HIS A CA 1
ATOM 934 C C . HIS A 1 115 ? -4.441 11.562 8.414 1 96.75 115 HIS A C 1
ATOM 936 O O . HIS A 1 115 ? -3.531 10.992 7.812 1 96.75 115 HIS A O 1
ATOM 942 N N . LEU A 1 116 ? -4.895 12.727 8.086 1 97.75 116 LEU A N 1
ATOM 943 C CA . LEU A 1 116 ? -4.289 13.492 7 1 97.75 116 LEU A CA 1
ATOM 944 C C . LEU A 1 116 ? -3.029 14.211 7.477 1 97.75 116 LEU A C 1
ATOM 946 O O . LEU A 1 116 ? -3.041 14.859 8.523 1 97.75 116 LEU A O 1
ATOM 950 N N . VAL A 1 117 ? -1.97 14.047 6.703 1 97.62 117 VAL A N 1
ATOM 951 C CA . VAL A 1 117 ? -0.701 14.672 7.059 1 97.62 117 VAL A CA 1
ATOM 952 C C . VAL A 1 117 ? -0.184 15.5 5.887 1 97.62 117 VAL A C 1
ATOM 954 O O . VAL A 1 117 ? -0.081 15 4.762 1 97.62 117 VAL A O 1
ATOM 957 N N . HIS A 1 118 ? 0.094 16.688 6.152 1 96.69 118 HIS A N 1
ATOM 958 C CA . HIS A 1 118 ? 0.658 17.609 5.176 1 96.69 118 HIS A CA 1
ATOM 959 C C . HIS A 1 118 ? 1.916 18.281 5.715 1 96.69 118 HIS A C 1
ATOM 961 O O . HIS A 1 118 ? 1.869 18.969 6.738 1 96.69 118 HIS A O 1
ATOM 967 N N . ALA A 1 119 ? 3.055 18.047 5.008 1 95.56 119 ALA A N 1
ATOM 968 C CA . ALA A 1 119 ? 4.332 18.625 5.414 1 95.56 119 ALA A CA 1
ATOM 969 C C . ALA A 1 119 ? 4.559 19.969 4.742 1 95.56 119 ALA A C 1
ATOM 971 O O . ALA A 1 119 ? 4.273 20.141 3.557 1 95.56 119 ALA A O 1
ATOM 972 N N . VAL A 1 120 ? 5.059 20.875 5.551 1 93.75 120 VAL A N 1
ATOM 973 C CA . VAL A 1 120 ? 5.34 22.219 5.043 1 93.75 120 VAL A CA 1
ATOM 974 C C . VAL A 1 120 ? 6.723 22.672 5.504 1 93.75 120 VAL A C 1
ATOM 976 O O . VAL A 1 120 ? 7.309 22.062 6.406 1 93.75 120 VAL A O 1
ATOM 979 N N . SER A 1 121 ? 7.188 23.625 4.84 1 89.56 121 SER A N 1
ATOM 980 C CA . SER A 1 121 ? 8.492 24.172 5.188 1 89.56 121 SER A CA 1
ATOM 981 C C . SER A 1 121 ? 8.453 24.891 6.535 1 89.56 121 SER A C 1
ATOM 983 O O . SER A 1 121 ? 9.406 24.797 7.316 1 89.56 121 SER A O 1
ATOM 985 N N . SER A 1 122 ? 7.391 25.656 6.766 1 88.56 122 SER A N 1
ATOM 986 C CA . SER A 1 122 ? 7.238 26.375 8.016 1 88.56 122 SER A CA 1
ATOM 987 C C . SER A 1 122 ? 5.766 26.531 8.391 1 88.56 122 SER A C 1
ATOM 989 O O . SER A 1 122 ? 4.957 26.969 7.566 1 88.56 122 SER A O 1
ATOM 991 N N . VAL A 1 123 ? 5.492 26.25 9.688 1 87.25 123 VAL A N 1
ATOM 992 C CA . VAL A 1 123 ? 4.117 26.406 10.156 1 87.25 123 VAL A CA 1
ATOM 993 C C . VAL A 1 123 ? 3.914 27.828 10.672 1 87.25 123 VAL A C 1
ATOM 995 O O . VAL A 1 123 ? 2.797 28.219 11.031 1 87.25 123 VAL A O 1
ATOM 998 N N . ARG A 1 124 ? 4.945 28.609 10.633 1 85.25 124 ARG A N 1
ATOM 999 C CA . ARG A 1 124 ? 4.863 29.984 11.125 1 85.25 124 ARG A CA 1
ATOM 1000 C C . ARG A 1 124 ? 4.539 30.953 9.992 1 85.25 124 ARG A C 1
ATOM 1002 O O . ARG A 1 124 ? 4.129 32.094 10.242 1 85.25 124 ARG A O 1
ATOM 1009 N N . ASN A 1 125 ? 4.797 30.484 8.773 1 88.69 125 ASN A N 1
ATOM 1010 C CA . ASN A 1 125 ? 4.414 31.281 7.617 1 88.69 125 ASN A CA 1
ATOM 1011 C C . ASN A 1 125 ? 2.904 31.25 7.395 1 88.69 125 ASN A C 1
ATOM 1013 O O . ASN A 1 125 ? 2.348 30.219 7.016 1 88.69 125 ASN A O 1
ATOM 1017 N N . GLU A 1 126 ? 2.289 32.344 7.516 1 86.56 126 GLU A N 1
ATOM 1018 C CA . GLU A 1 126 ? 0.831 32.438 7.52 1 86.56 126 GLU A CA 1
ATOM 1019 C C . GLU A 1 126 ? 0.254 32.031 6.164 1 86.56 126 GLU A C 1
ATOM 1021 O O . GLU A 1 126 ? -0.804 31.406 6.094 1 86.56 126 GLU A O 1
ATOM 1026 N N . ILE A 1 127 ? 0.878 32.438 5.109 1 90.69 127 ILE A N 1
ATOM 1027 C CA . ILE A 1 127 ? 0.382 32.125 3.777 1 90.69 127 ILE A CA 1
ATOM 1028 C C . ILE A 1 127 ? 0.427 30.609 3.572 1 90.69 127 ILE A C 1
ATOM 1030 O O . ILE A 1 127 ? -0.539 30.016 3.09 1 90.69 127 ILE A O 1
ATOM 1034 N N . VAL A 1 128 ? 1.582 30.047 3.936 1 90.38 128 VAL A N 1
ATOM 1035 C CA . VAL A 1 128 ? 1.743 28.609 3.82 1 90.38 128 VAL A CA 1
ATOM 1036 C C . VAL A 1 128 ? 0.704 27.891 4.688 1 90.38 128 VAL A C 1
ATOM 1038 O O . VAL A 1 128 ? 0.067 26.938 4.246 1 90.38 128 VAL A O 1
ATOM 1041 N N . TYR A 1 129 ? 0.531 28.391 5.793 1 87.12 129 TYR A N 1
ATOM 1042 C CA . TYR A 1 129 ? -0.407 27.766 6.715 1 87.12 129 TYR A CA 1
ATOM 1043 C C . TYR A 1 129 ? -1.837 27.891 6.203 1 87.12 129 TYR A C 1
ATOM 1045 O O . TYR A 1 129 ? -2.588 26.906 6.211 1 87.12 129 TYR A O 1
ATOM 1053 N N . GLU A 1 130 ? -2.211 29.031 5.797 1 87.81 130 GLU A N 1
ATOM 1054 C CA . GLU A 1 130 ? -3.578 29.25 5.336 1 87.81 130 GLU A CA 1
ATOM 1055 C C . GLU A 1 130 ? -3.895 28.391 4.121 1 87.81 130 GLU A C 1
ATOM 1057 O O . GLU A 1 130 ? -4.973 27.797 4.039 1 87.81 130 GLU A O 1
ATOM 1062 N N . THR A 1 131 ? -2.988 28.359 3.211 1 93.81 131 THR A N 1
ATOM 1063 C CA . THR A 1 131 ? -3.182 27.531 2.029 1 93.81 131 THR A CA 1
ATOM 1064 C C . THR A 1 131 ? -3.283 26.062 2.416 1 93.81 131 THR A C 1
ATOM 1066 O O . THR A 1 131 ? -4.133 25.328 1.894 1 93.81 131 THR A O 1
ATOM 1069 N N . SER A 1 132 ? -2.424 25.672 3.338 1 93.38 132 SER A N 1
ATOM 1070 C CA . SER A 1 132 ? -2.434 24.297 3.812 1 93.38 132 SER A CA 1
ATOM 1071 C C . SER A 1 132 ? -3.719 23.969 4.57 1 93.38 132 SER A C 1
ATOM 1073 O O . SER A 1 132 ? -4.277 22.891 4.426 1 93.38 132 SER A O 1
ATOM 1075 N N . GLN A 1 133 ? -4.164 24.906 5.32 1 89.19 133 GLN A N 1
ATOM 1076 C CA . GLN A 1 133 ? -5.418 24.75 6.047 1 89.19 133 GLN A CA 1
ATOM 1077 C C . GLN A 1 133 ? -6.586 24.531 5.09 1 89.19 133 GLN A C 1
ATOM 1079 O O . GLN A 1 133 ? -7.449 23.688 5.328 1 89.19 133 GLN A O 1
ATOM 1084 N N . GLY A 1 134 ? -6.594 25.344 4.062 1 91.81 134 GLY A N 1
ATOM 1085 C CA . GLY A 1 134 ? -7.629 25.172 3.055 1 91.81 134 GLY A CA 1
ATOM 1086 C C . GLY A 1 134 ? -7.621 23.797 2.428 1 91.81 134 GLY A C 1
ATOM 1087 O O . GLY A 1 134 ? -8.68 23.188 2.246 1 91.81 134 GLY A O 1
ATOM 1088 N N . LEU A 1 135 ? -6.457 23.281 2.082 1 95.19 135 LEU A N 1
ATOM 1089 C CA . LEU A 1 135 ? -6.305 21.938 1.542 1 95.19 135 LEU A CA 1
ATOM 1090 C C . LEU A 1 135 ? -6.844 20.891 2.516 1 95.19 135 LEU A C 1
ATOM 1092 O O . LEU A 1 135 ? -7.629 20.031 2.133 1 95.19 135 LEU A O 1
ATOM 1096 N N . MET A 1 136 ? -6.445 21.031 3.773 1 93.19 136 MET A N 1
ATOM 1097 C CA . MET A 1 136 ? -6.801 20.047 4.797 1 93.19 136 MET A CA 1
ATOM 1098 C C . MET A 1 136 ? -8.305 20.062 5.062 1 93.19 136 MET A C 1
ATOM 1100 O O . MET A 1 136 ? -8.914 19 5.227 1 93.19 136 MET A O 1
ATOM 1104 N N . GLU A 1 137 ? -8.852 21.203 5.082 1 90.12 137 GLU A N 1
ATOM 1105 C CA . GLU A 1 137 ? -10.297 21.312 5.289 1 90.12 137 GLU A CA 1
ATOM 1106 C C . GLU A 1 137 ? -11.07 20.656 4.152 1 90.12 137 GLU A C 1
ATOM 1108 O O . GLU A 1 137 ? -12.016 19.891 4.395 1 90.12 137 GLU A O 1
ATOM 1113 N N . LYS A 1 138 ? -10.68 20.938 3.018 1 94 138 LYS A N 1
ATOM 1114 C CA . LYS A 1 138 ? -11.352 20.375 1.849 1 94 138 LYS A CA 1
ATOM 1115 C C . LYS A 1 138 ? -11.297 18.844 1.869 1 94 138 LYS A C 1
ATOM 1117 O O . LYS A 1 138 ? -12.32 18.188 1.699 1 94 138 LYS A O 1
ATOM 1122 N N . LEU A 1 139 ? -10.125 18.328 2.082 1 96.44 139 LEU A N 1
ATOM 1123 C CA . LEU A 1 139 ? -9.953 16.891 2.053 1 96.44 139 LEU A CA 1
ATOM 1124 C C . LEU A 1 139 ? -10.617 16.234 3.26 1 96.44 139 LEU A C 1
ATOM 1126 O O . LEU A 1 139 ? -11.164 15.133 3.154 1 96.44 139 LEU A O 1
ATOM 1130 N N . ALA A 1 140 ? -10.57 16.906 4.352 1 93 140 ALA A N 1
ATOM 1131 C CA . ALA A 1 140 ? -11.164 16.359 5.566 1 93 140 ALA A CA 1
ATOM 1132 C C . ALA A 1 140 ? -12.672 16.188 5.414 1 93 140 ALA A C 1
ATOM 1134 O O . ALA A 1 140 ? -13.258 15.227 5.91 1 93 140 ALA A O 1
ATOM 1135 N N . VAL A 1 141 ? -13.289 17.094 4.801 1 91.06 141 VAL A N 1
ATOM 1136 C CA . VAL A 1 141 ? -14.734 17.031 4.582 1 91.06 141 VAL A CA 1
ATOM 1137 C C . VAL A 1 141 ? -15.07 15.789 3.754 1 91.06 141 VAL A C 1
ATOM 1139 O O . VAL A 1 141 ? -16 15.055 4.082 1 91.06 141 VAL A O 1
ATOM 1142 N N . GLU A 1 142 ? -14.312 15.625 2.727 1 94.88 142 GLU A N 1
ATOM 1143 C CA . GLU A 1 142 ? -14.523 14.445 1.888 1 94.88 142 GLU A CA 1
ATOM 1144 C C . GLU A 1 142 ? -14.258 13.156 2.66 1 94.88 142 GLU A C 1
ATOM 1146 O O . GLU A 1 142 ? -15.039 12.203 2.578 1 94.88 142 GLU A O 1
ATOM 1151 N N . ALA A 1 143 ? -13.188 13.164 3.424 1 95.44 143 ALA A N 1
ATOM 1152 C CA . ALA A 1 143 ? -12.781 11.969 4.164 1 95.44 143 ALA A CA 1
ATOM 1153 C C . ALA A 1 143 ? -13.789 11.641 5.266 1 95.44 143 ALA A C 1
ATOM 1155 O O . ALA A 1 143 ? -14.047 10.469 5.547 1 95.44 143 ALA A O 1
ATOM 1156 N N . PHE A 1 144 ? -14.367 12.578 5.789 1 89.06 144 PHE A N 1
ATOM 1157 C CA . PHE A 1 144 ? -15.273 12.414 6.922 1 89.06 144 PHE A CA 1
ATOM 1158 C C . PHE A 1 144 ? -16.547 11.711 6.492 1 89.06 144 PHE A C 1
ATOM 1160 O O . PHE A 1 144 ? -17.25 11.125 7.32 1 89.06 144 PHE A O 1
ATOM 1167 N N . GLU A 1 145 ? -16.812 11.805 5.242 1 91.19 145 GLU A N 1
ATOM 1168 C CA . GLU A 1 145 ? -17.969 11.078 4.723 1 91.19 145 GLU A CA 1
ATOM 1169 C C . GLU A 1 145 ? -17.766 9.57 4.836 1 91.19 145 GLU A C 1
ATOM 1171 O O . GLU A 1 145 ? -18.734 8.805 4.809 1 91.19 145 GLU A O 1
ATOM 1176 N N . VAL A 1 146 ? -16.531 9.234 5.027 1 92.31 146 VAL A N 1
ATOM 1177 C CA . VAL A 1 146 ? -16.234 7.801 5.012 1 92.31 146 VAL A CA 1
ATOM 1178 C C . VAL A 1 146 ? -15.867 7.34 6.422 1 92.31 146 VAL A C 1
ATOM 1180 O O . VAL A 1 146 ? -16.312 6.281 6.867 1 92.31 146 VAL A O 1
ATOM 1183 N N . ALA A 1 147 ? -15.109 8.156 7.145 1 91.5 147 ALA A N 1
ATOM 1184 C CA . ALA A 1 147 ? -14.633 7.762 8.469 1 91.5 147 ALA A CA 1
ATOM 1185 C C . ALA A 1 147 ? -14.18 8.977 9.273 1 91.5 147 ALA A C 1
ATOM 1187 O O . ALA A 1 147 ? -13.992 10.062 8.719 1 91.5 147 ALA A O 1
ATOM 1188 N N . MET A 1 148 ? -14.023 8.703 10.516 1 89.19 148 MET A N 1
ATOM 1189 C CA . MET A 1 148 ? -13.453 9.75 11.359 1 89.19 148 MET A CA 1
ATOM 1190 C C . MET A 1 148 ? -12.133 10.25 10.789 1 89.19 148 MET A C 1
ATOM 1192 O O . MET A 1 148 ? -11.312 9.461 10.32 1 89.19 148 MET A O 1
ATOM 1196 N N . THR A 1 149 ? -12 11.656 10.875 1 92.56 149 THR A N 1
ATOM 1197 C CA . THR A 1 149 ? -10.836 12.219 10.203 1 92.56 149 THR A CA 1
ATOM 1198 C C . THR A 1 149 ? -10.18 13.297 11.07 1 92.56 149 THR A C 1
ATOM 1200 O O . THR A 1 149 ? -10.867 14.125 11.664 1 92.56 149 THR A O 1
ATOM 1203 N N . THR A 1 150 ? -8.891 13.172 11.188 1 92.06 150 THR A N 1
ATOM 1204 C CA . THR A 1 150 ? -8.055 14.227 11.742 1 92.06 150 THR A CA 1
ATOM 1205 C C . THR A 1 150 ? -7.039 14.719 10.719 1 92.06 150 THR A C 1
ATOM 1207 O O . THR A 1 150 ? -6.777 14.039 9.719 1 92.06 150 THR A O 1
ATOM 1210 N N . ALA A 1 151 ? -6.555 15.898 10.93 1 93.75 151 ALA A N 1
ATOM 1211 C CA . ALA A 1 151 ? -5.594 16.484 10 1 93.75 151 ALA A CA 1
ATOM 1212 C C . ALA A 1 151 ? -4.504 17.25 10.734 1 93.75 151 ALA A C 1
ATOM 1214 O O . ALA A 1 151 ? -4.785 17.953 11.711 1 93.75 151 ALA A O 1
ATOM 1215 N N . ARG A 1 152 ? -3.281 17.062 10.219 1 93.06 152 ARG A N 1
ATOM 1216 C CA . ARG A 1 152 ? -2.148 17.781 10.797 1 93.06 152 ARG A CA 1
ATOM 1217 C C . ARG A 1 152 ? -1.29 18.406 9.703 1 93.06 152 ARG A C 1
ATOM 1219 O O . ARG A 1 152 ? -1.065 17.797 8.656 1 93.06 152 ARG A O 1
ATOM 1226 N N . ILE A 1 153 ? -0.908 19.578 9.961 1 94.44 153 ILE A N 1
ATOM 1227 C CA . ILE A 1 153 ? 0.121 20.266 9.188 1 94.44 153 ILE A CA 1
ATOM 1228 C C . ILE A 1 153 ? 1.436 20.266 9.969 1 94.44 153 ILE A C 1
ATOM 1230 O O . ILE A 1 153 ? 1.498 20.766 11.094 1 94.44 153 ILE A O 1
ATOM 1234 N N . VAL A 1 154 ? 2.441 19.703 9.359 1 94.5 154 VAL A N 1
ATOM 1235 C CA . VAL A 1 154 ? 3.658 19.438 10.117 1 94.5 154 VAL A CA 1
ATOM 1236 C C . VAL A 1 154 ? 4.855 20.078 9.414 1 94.5 154 VAL A C 1
ATOM 1238 O O . VAL A 1 154 ? 4.988 19.969 8.188 1 94.5 154 VAL A O 1
ATOM 1241 N N . GLU A 1 155 ? 5.645 20.719 10.164 1 93.31 155 GLU A N 1
ATOM 1242 C CA . GLU A 1 155 ? 6.852 21.328 9.609 1 93.31 155 GLU A CA 1
ATOM 1243 C C . GLU A 1 155 ? 7.953 20.281 9.422 1 93.31 155 GLU A C 1
ATOM 1245 O O . GLU A 1 155 ? 8.234 19.5 10.328 1 93.31 155 GLU A O 1
ATOM 1250 N N . GLY A 1 156 ? 8.586 20.281 8.172 1 93.06 156 GLY A N 1
ATOM 1251 C CA . GLY A 1 156 ? 9.711 19.406 7.91 1 93.06 156 GLY A CA 1
ATOM 1252 C C . GLY A 1 156 ? 9.695 18.797 6.52 1 93.06 156 GLY A C 1
ATOM 1253 O O . GLY A 1 156 ? 8.852 19.156 5.695 1 93.06 156 GLY A O 1
ATOM 1254 N N . ASP A 1 157 ? 10.727 18 6.258 1 91 157 ASP A N 1
ATOM 1255 C CA . ASP A 1 157 ? 10.758 17.234 5.012 1 91 157 ASP A CA 1
ATOM 1256 C C . ASP A 1 157 ? 9.641 16.203 4.973 1 91 157 ASP A C 1
ATOM 1258 O O . ASP A 1 157 ? 9.43 15.477 5.949 1 91 157 ASP A O 1
ATOM 1262 N N . ALA A 1 158 ? 9.031 16.172 3.918 1 93.75 158 ALA A N 1
ATOM 1263 C CA . ALA A 1 158 ? 7.816 15.367 3.797 1 93.75 158 ALA A CA 1
ATOM 1264 C C . ALA A 1 158 ? 8.086 13.914 4.176 1 93.75 158 ALA A C 1
ATOM 1266 O O . ALA A 1 158 ? 7.344 13.328 4.965 1 93.75 158 ALA A O 1
ATOM 1267 N N . GLY A 1 159 ? 9.125 13.344 3.631 1 93.56 159 GLY A N 1
ATOM 1268 C CA . GLY A 1 159 ? 9.438 11.961 3.943 1 93.56 159 GLY A CA 1
ATOM 1269 C C . GLY A 1 159 ? 9.664 11.719 5.422 1 93.56 159 GLY A C 1
ATOM 1270 O O . GLY A 1 159 ? 9.141 10.758 5.988 1 93.56 159 GLY A O 1
ATOM 1271 N N . LYS A 1 160 ? 10.375 12.57 6.039 1 93.06 160 LYS A N 1
ATOM 1272 C CA . LYS A 1 160 ? 10.672 12.469 7.469 1 93.06 160 LYS A CA 1
ATOM 1273 C C . LYS A 1 160 ? 9.406 12.648 8.305 1 93.06 160 LYS A C 1
ATOM 1275 O O . LYS A 1 160 ? 9.172 11.906 9.258 1 93.06 160 LYS A O 1
ATOM 1280 N N . VAL A 1 161 ? 8.656 13.609 7.926 1 94.94 161 VAL A N 1
ATOM 1281 C CA . VAL A 1 161 ? 7.414 13.898 8.633 1 94.94 161 VAL A CA 1
ATOM 1282 C C . VAL A 1 161 ? 6.488 12.688 8.578 1 94.94 161 VAL A C 1
ATOM 1284 O O . VAL A 1 161 ? 5.949 12.266 9.609 1 94.94 161 VAL A O 1
ATOM 1287 N N . ILE A 1 162 ? 6.359 12.117 7.438 1 96.81 162 ILE A N 1
ATOM 1288 C CA . ILE A 1 162 ? 5.465 10.984 7.246 1 96.81 162 ILE A CA 1
ATOM 1289 C C . ILE A 1 162 ? 5.938 9.805 8.086 1 96.81 162 ILE A C 1
ATOM 1291 O O . ILE A 1 162 ? 5.145 9.172 8.789 1 96.81 162 ILE A O 1
ATOM 1295 N N . CYS A 1 163 ? 7.184 9.539 8.055 1 94.69 163 CYS A N 1
ATOM 1296 C CA . CYS A 1 163 ? 7.73 8.422 8.812 1 94.69 163 CYS A CA 1
ATOM 1297 C C . CYS A 1 163 ? 7.578 8.656 10.312 1 94.69 163 CYS A C 1
ATOM 12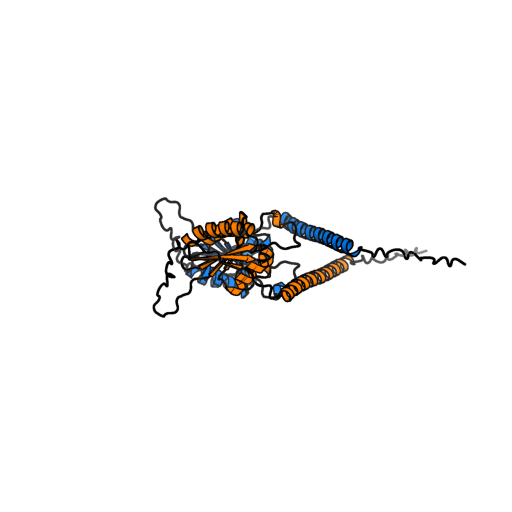99 O O . CYS A 1 163 ? 7.273 7.73 11.062 1 94.69 163 CYS A O 1
ATOM 1301 N N . LYS A 1 164 ? 7.789 9.898 10.703 1 95.25 164 LYS A N 1
ATOM 1302 C CA . LYS A 1 164 ? 7.629 10.242 12.109 1 95.25 164 LYS A CA 1
ATOM 1303 C C . LYS A 1 164 ? 6.184 10.062 12.562 1 95.25 164 LYS A C 1
ATOM 1305 O O . LYS A 1 164 ? 5.922 9.547 13.648 1 95.25 164 LYS A O 1
ATOM 1310 N N . GLU A 1 165 ? 5.266 10.508 11.75 1 95.25 165 GLU A N 1
ATOM 1311 C CA . GLU A 1 165 ? 3.85 10.328 12.062 1 95.25 165 GLU A CA 1
ATOM 1312 C C . GLU A 1 165 ? 3.488 8.844 12.125 1 95.25 165 GLU A C 1
ATOM 1314 O O . GLU A 1 165 ? 2.699 8.43 12.984 1 95.25 165 GLU A O 1
ATOM 1319 N N . ALA A 1 166 ? 4.043 8.062 11.234 1 96.5 166 ALA A N 1
ATOM 1320 C CA . ALA A 1 166 ? 3.812 6.621 11.242 1 96.5 166 ALA A CA 1
ATOM 1321 C C . ALA A 1 166 ? 4.344 5.992 12.531 1 96.5 166 ALA A C 1
ATOM 1323 O O . ALA A 1 166 ? 3.703 5.105 13.102 1 96.5 166 ALA A O 1
ATOM 1324 N N . GLU A 1 167 ? 5.469 6.441 12.938 1 95.44 167 GLU A N 1
ATOM 1325 C CA . GLU A 1 167 ? 6.062 5.918 14.164 1 95.44 167 GLU A CA 1
ATOM 1326 C C . GLU A 1 167 ? 5.215 6.273 15.383 1 95.44 167 GLU A C 1
ATOM 1328 O O . GLU A 1 167 ? 5.07 5.465 16.297 1 95.44 167 GLU A O 1
ATOM 1333 N N . ARG A 1 168 ? 4.68 7.383 15.375 1 93.25 168 ARG A N 1
ATOM 1334 C CA . ARG A 1 168 ? 3.869 7.871 16.484 1 93.25 168 ARG A CA 1
ATOM 1335 C C . ARG A 1 168 ? 2.533 7.141 16.562 1 93.25 168 ARG A C 1
ATOM 1337 O O . ARG A 1 168 ? 2.105 6.719 17.641 1 93.25 168 ARG A O 1
ATOM 1344 N N . LEU A 1 169 ? 1.917 6.91 15.422 1 94.12 169 LEU A N 1
ATOM 1345 C CA . LEU A 1 169 ? 0.539 6.434 15.383 1 94.12 169 LEU A CA 1
ATOM 1346 C C . LEU A 1 169 ? 0.494 4.914 15.25 1 94.12 169 LEU A C 1
ATOM 1348 O O . LEU A 1 169 ? -0.524 4.289 15.555 1 94.12 169 LEU A O 1
ATOM 1352 N N . LYS A 1 170 ? 1.589 4.355 14.641 1 95.88 170 LYS A N 1
ATOM 1353 C CA . LYS A 1 170 ? 1.629 2.938 14.297 1 95.88 170 LYS A CA 1
ATOM 1354 C C . LYS A 1 170 ? 0.372 2.523 13.539 1 95.88 170 LYS A C 1
ATOM 1356 O O . LYS A 1 170 ? -0.31 1.572 13.922 1 95.88 170 LYS A O 1
ATOM 1361 N N . PRO A 1 171 ? 0.125 3.193 12.453 1 97.56 171 PRO A N 1
ATOM 1362 C CA . PRO A 1 171 ? -1.104 2.957 11.695 1 97.56 171 PRO A CA 1
ATOM 1363 C C . PRO A 1 171 ? -1.113 1.602 10.992 1 97.56 171 PRO A C 1
ATOM 1365 O O . PRO A 1 171 ? -0.062 0.977 10.836 1 97.56 171 PRO A O 1
ATOM 1368 N N . ALA A 1 172 ? -2.336 1.215 10.586 1 97.75 172 ALA A N 1
ATOM 1369 C CA . ALA A 1 172 ? -2.459 0.008 9.773 1 97.75 172 ALA A CA 1
ATOM 1370 C C . ALA A 1 172 ? -1.813 0.201 8.406 1 97.75 172 ALA A C 1
ATOM 1372 O O . ALA A 1 172 ? -1.354 -0.762 7.789 1 97.75 172 ALA A O 1
ATOM 1373 N N . ALA A 1 173 ? -1.775 1.494 8.008 1 98.31 173 ALA A N 1
ATOM 1374 C CA . ALA A 1 173 ? -1.154 1.771 6.715 1 98.31 173 ALA A CA 1
ATOM 1375 C C . ALA A 1 173 ? -0.843 3.258 6.562 1 98.31 173 ALA A C 1
ATOM 1377 O O . ALA A 1 173 ? -1.515 4.102 7.16 1 98.31 173 ALA A O 1
ATOM 1378 N N . VAL A 1 174 ? 0.179 3.494 5.766 1 98.31 174 VAL A N 1
ATOM 1379 C CA . VAL A 1 174 ? 0.512 4.824 5.27 1 98.31 174 VAL A CA 1
ATOM 1380 C C . VAL A 1 174 ? 0.302 4.879 3.756 1 98.31 174 VAL A C 1
ATOM 1382 O O . VAL A 1 174 ? 0.91 4.109 3.01 1 98.31 174 VAL A O 1
ATOM 1385 N N . VAL A 1 175 ? -0.525 5.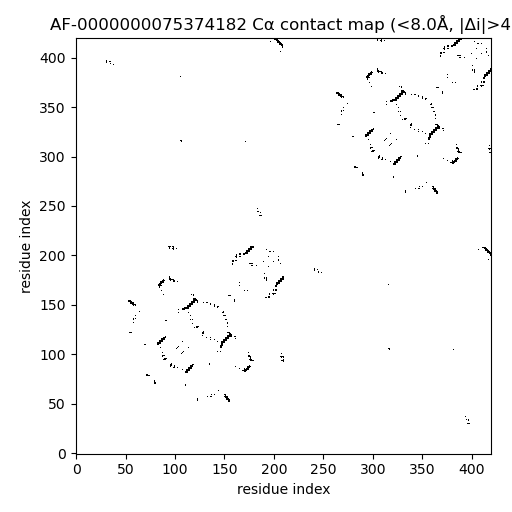816 3.305 1 98.56 175 VAL A N 1
ATOM 1386 C CA . VAL A 1 175 ? -0.858 5.938 1.889 1 98.56 175 VAL A CA 1
ATOM 1387 C C . VAL A 1 175 ? -0.26 7.223 1.324 1 98.56 175 VAL A C 1
ATOM 1389 O O . VAL A 1 175 ? -0.372 8.289 1.937 1 98.56 175 VAL A O 1
ATOM 1392 N N . MET A 1 176 ? 0.386 7.094 0.181 1 96.69 176 MET A N 1
ATOM 1393 C CA . MET A 1 176 ? 0.946 8.266 -0.485 1 96.69 176 MET A CA 1
ATOM 1394 C C . MET A 1 176 ? 0.982 8.07 -1.996 1 96.69 176 MET A C 1
ATOM 1396 O O . MET A 1 176 ? 0.879 6.941 -2.482 1 96.69 176 MET A O 1
ATOM 1400 N N . GLY A 1 177 ? 0.993 9.164 -2.721 1 94.06 177 GLY A N 1
ATOM 1401 C CA . GLY A 1 177 ? 1.17 9.133 -4.164 1 94.06 177 GLY A CA 1
ATOM 1402 C C . GLY A 1 177 ? 2.627 9.133 -4.586 1 94.06 177 GLY A C 1
ATOM 1403 O O . GLY A 1 177 ? 3.512 9.445 -3.783 1 94.06 177 GLY A O 1
ATOM 1404 N N . THR A 1 178 ? 2.818 8.586 -5.812 1 81.06 178 THR A N 1
ATOM 1405 C CA . THR A 1 178 ? 4.145 8.758 -6.398 1 81.06 178 THR A CA 1
ATOM 1406 C C . THR A 1 178 ? 4.234 10.094 -7.137 1 81.06 178 THR A C 1
ATOM 1408 O O . THR A 1 178 ? 3.219 10.648 -7.555 1 81.06 178 THR A O 1
ATOM 1411 N N . ARG A 1 179 ? 5.387 10.672 -7.012 1 56.72 179 ARG A N 1
ATOM 1412 C CA . ARG A 1 179 ? 5.535 11.812 -7.906 1 56.72 179 ARG A CA 1
ATOM 1413 C C . ARG A 1 179 ? 5.488 11.375 -9.367 1 56.72 179 ARG A C 1
ATOM 1415 O O . ARG A 1 179 ? 5.793 10.219 -9.688 1 56.72 179 ARG A O 1
ATOM 1422 N N . GLY A 1 180 ? 4.766 11.984 -10.32 1 50.03 180 GLY A N 1
ATOM 1423 C CA . GLY A 1 180 ? 4.66 11.773 -11.758 1 50.03 180 GLY A CA 1
ATOM 1424 C C . GLY A 1 180 ? 5.781 10.922 -12.312 1 50.03 180 GLY A C 1
ATOM 1425 O O . GLY A 1 180 ? 6.621 10.422 -11.57 1 50.03 180 GLY A O 1
ATOM 1426 N N . ARG A 1 181 ? 5.656 10.625 -13.68 1 45.53 181 ARG A N 1
ATOM 1427 C CA . ARG A 1 181 ? 6.547 9.891 -14.57 1 45.53 181 ARG A CA 1
ATOM 1428 C C . ARG A 1 181 ? 8.008 10.203 -14.266 1 45.53 181 ARG A C 1
ATOM 1430 O O . ARG A 1 181 ? 8.914 9.609 -14.852 1 45.53 181 ARG A O 1
ATOM 1437 N N . SER A 1 182 ? 8.133 11.375 -13.773 1 42.88 182 SER A N 1
ATOM 1438 C CA . SER A 1 182 ? 9.5 11.883 -13.82 1 42.88 182 SER A CA 1
ATOM 1439 C C . SER A 1 182 ? 10.391 11.195 -12.797 1 42.88 182 SER A C 1
ATOM 1441 O O . SER A 1 182 ? 11.492 11.664 -12.508 1 42.88 182 SER A O 1
ATOM 1443 N N . LEU A 1 183 ? 9.844 10.289 -12.227 1 44.81 183 LEU A N 1
ATOM 1444 C CA . LEU A 1 183 ? 10.727 9.703 -11.219 1 44.81 183 LEU A CA 1
ATOM 1445 C C . LEU A 1 183 ? 12.109 9.438 -11.797 1 44.81 183 LEU A C 1
ATOM 1447 O O . LEU A 1 183 ? 12.945 8.797 -11.156 1 44.81 183 LEU A O 1
ATOM 1451 N N . ILE A 1 184 ? 12.234 9.453 -13.062 1 41.34 184 ILE A N 1
ATOM 1452 C CA . ILE A 1 184 ? 13.602 9.195 -13.508 1 41.34 184 ILE A CA 1
ATOM 1453 C C . ILE A 1 184 ? 14.57 10.078 -12.719 1 41.34 184 ILE A C 1
ATOM 1455 O O . ILE A 1 184 ? 15.75 9.742 -12.578 1 41.34 184 ILE A O 1
ATOM 1459 N N . GLN A 1 185 ? 14.195 11.445 -12.852 1 37.91 185 GLN A N 1
ATOM 1460 C CA . GLN A 1 185 ? 15.352 12.336 -12.797 1 37.91 185 GLN A CA 1
ATOM 1461 C C . GLN A 1 185 ? 16.156 12.125 -11.516 1 37.91 185 GLN A C 1
ATOM 1463 O O . GLN A 1 185 ? 17.359 11.914 -11.57 1 37.91 185 GLN A O 1
ATOM 1468 N N . SER A 1 186 ? 16.062 13.273 -10.516 1 37.94 186 SER A N 1
ATOM 1469 C CA . SER A 1 186 ? 17.141 13.617 -9.586 1 37.94 186 SER A CA 1
ATOM 1470 C C . SER A 1 186 ? 17.234 12.594 -8.461 1 37.94 186 SER A C 1
ATOM 1472 O O . SER A 1 186 ? 16.359 12.523 -7.598 1 37.94 186 SER A O 1
ATOM 1474 N N . VAL A 1 187 ? 17.484 11.383 -8.805 1 41.25 187 VAL A N 1
ATOM 1475 C CA . VAL A 1 187 ? 17.859 10.234 -7.988 1 41.25 187 VAL A CA 1
ATOM 1476 C C . VAL A 1 187 ? 18.484 10.711 -6.68 1 41.25 187 VAL A C 1
ATOM 1478 O O . VAL A 1 187 ? 18.688 9.914 -5.758 1 41.25 187 VAL A O 1
ATOM 1481 N N . LEU A 1 188 ? 19.172 11.797 -6.758 1 39.34 188 LEU A N 1
ATOM 1482 C CA . LEU A 1 188 ? 19.938 12.117 -5.559 1 39.34 188 LEU A CA 1
ATOM 1483 C C . LEU A 1 188 ? 19.031 12.188 -4.336 1 39.34 188 LEU A C 1
ATOM 1485 O O . LEU A 1 188 ? 19.422 11.766 -3.244 1 39.34 188 LEU A O 1
ATOM 1489 N N . GLN A 1 189 ? 18.109 13.172 -4.453 1 47.28 189 GLN A N 1
ATOM 1490 C CA . GLN A 1 189 ? 17.266 13.273 -3.262 1 47.28 189 GLN A CA 1
ATOM 1491 C C . GLN A 1 189 ? 15.977 12.469 -3.426 1 47.28 189 GLN A C 1
ATOM 1493 O O . GLN A 1 189 ? 15.227 12.672 -4.383 1 47.28 189 GLN A O 1
ATOM 1498 N N . GLY A 1 190 ? 16 11.195 -3.289 1 57.84 190 GLY A N 1
ATOM 1499 C CA . GLY A 1 190 ? 14.93 10.211 -3.398 1 57.84 190 GLY A CA 1
ATOM 1500 C C . GLY A 1 190 ? 13.547 10.805 -3.168 1 57.84 190 GLY A C 1
ATOM 1501 O O . GLY A 1 190 ? 13.422 11.867 -2.553 1 57.84 190 GLY A O 1
ATOM 1502 N N . SER A 1 191 ? 12.562 10.648 -3.998 1 78.56 191 SER A N 1
ATOM 1503 C CA . SER A 1 191 ? 11.164 11.039 -3.828 1 78.56 191 SER A CA 1
ATOM 1504 C C . SER A 1 191 ? 10.672 10.734 -2.418 1 78.56 191 SER A C 1
ATOM 1506 O O . SER A 1 191 ? 11.328 10 -1.671 1 78.56 191 SER A O 1
ATOM 1508 N N . VAL A 1 192 ? 9.797 11.617 -1.988 1 87.06 192 VAL A N 1
ATOM 1509 C CA . VAL A 1 192 ? 9.141 11.383 -0.702 1 87.06 192 VAL A CA 1
ATOM 1510 C C . VAL A 1 192 ? 8.773 9.906 -0.573 1 87.06 192 VAL A C 1
ATOM 1512 O O . VAL A 1 192 ? 9.039 9.281 0.454 1 87.06 192 VAL A O 1
ATOM 1515 N N . SER A 1 193 ? 8.25 9.344 -1.673 1 89.44 193 SER A N 1
ATOM 1516 C CA . SER A 1 193 ? 7.828 7.949 -1.616 1 89.44 193 SER A CA 1
ATOM 1517 C C . SER A 1 193 ? 9.023 7.02 -1.475 1 89.44 193 SER A C 1
ATOM 1519 O O . SER A 1 193 ? 8.945 6 -0.785 1 89.44 193 SER A O 1
ATOM 1521 N N . GLU A 1 194 ? 10.078 7.379 -2.055 1 84.75 194 GLU A N 1
ATOM 1522 C CA . GLU A 1 194 ? 11.289 6.57 -1.927 1 84.75 194 GLU A CA 1
ATOM 1523 C C . GLU A 1 194 ? 11.844 6.629 -0.506 1 84.75 194 GLU A C 1
ATOM 1525 O O . GLU A 1 194 ? 12.266 5.609 0.043 1 84.75 194 GLU A O 1
ATOM 1530 N N . TYR A 1 195 ? 11.922 7.844 -0.015 1 86.44 195 TYR A N 1
ATOM 1531 C CA . TYR A 1 195 ? 12.367 7.984 1.366 1 86.44 195 TYR A CA 1
ATOM 1532 C C . TYR A 1 195 ? 11.531 7.125 2.303 1 86.44 195 TYR A C 1
ATOM 1534 O O . TYR A 1 195 ? 12.07 6.383 3.125 1 86.44 195 TYR A O 1
ATOM 1542 N N . CYS A 1 196 ? 10.234 7.191 2.164 1 90.44 196 CYS A N 1
ATOM 1543 C CA . CYS A 1 196 ? 9.344 6.434 3.033 1 90.44 196 CYS A CA 1
ATOM 1544 C C . CYS A 1 196 ? 9.508 4.938 2.814 1 90.44 196 CYS A C 1
ATOM 1546 O O . CYS A 1 196 ? 9.43 4.152 3.764 1 90.44 196 CYS A O 1
ATOM 1548 N N . PHE A 1 197 ? 9.773 4.57 1.573 1 85.38 197 PHE A N 1
ATOM 1549 C CA . PHE A 1 197 ? 10.016 3.172 1.241 1 85.38 197 PHE A CA 1
ATOM 1550 C C . PHE A 1 197 ? 11.172 2.611 2.059 1 85.38 197 PHE A C 1
ATOM 1552 O O . PHE A 1 197 ? 11.102 1.483 2.549 1 85.38 197 PHE A O 1
ATOM 1559 N N . HIS A 1 198 ? 12.031 3.398 2.291 1 84.44 198 HIS A N 1
ATOM 1560 C CA . HIS A 1 198 ? 13.25 2.916 2.932 1 84.44 198 HIS A CA 1
ATOM 1561 C C . HIS A 1 198 ? 13.203 3.133 4.441 1 84.44 198 HIS A C 1
ATOM 1563 O O . HIS A 1 198 ? 13.82 2.381 5.199 1 84.44 198 HIS A O 1
ATOM 1569 N N . ASN A 1 199 ? 12.367 4.066 4.832 1 86.62 199 ASN A N 1
ATOM 1570 C CA . ASN A 1 199 ? 12.57 4.512 6.203 1 86.62 199 ASN A CA 1
ATOM 1571 C C . ASN A 1 199 ? 11.328 4.289 7.059 1 86.62 199 ASN A C 1
ATOM 1573 O O . ASN A 1 199 ? 11.398 4.336 8.289 1 86.62 199 ASN A O 1
ATOM 1577 N N . CYS A 1 200 ? 10.203 4.141 6.398 1 89.88 200 CYS A N 1
ATOM 1578 C CA . CYS A 1 200 ? 8.984 3.9 7.16 1 89.88 200 CYS A CA 1
ATOM 1579 C C . CYS A 1 200 ? 8.844 2.426 7.52 1 89.88 200 CYS A C 1
ATOM 1581 O O . CYS A 1 200 ? 8.273 1.646 6.754 1 89.88 200 CYS A O 1
ATOM 1583 N N . LYS A 1 201 ? 9.203 2.072 8.664 1 87.44 201 LYS A N 1
ATOM 1584 C CA . LYS A 1 201 ? 9.273 0.661 9.031 1 87.44 201 LYS A CA 1
ATOM 1585 C C . LYS A 1 201 ? 8.141 0.279 9.977 1 87.44 201 LYS A C 1
ATOM 1587 O O . LYS A 1 201 ? 7.887 -0.905 10.211 1 87.44 201 LYS A O 1
ATOM 1592 N N . SER A 1 202 ? 7.48 1.271 10.469 1 91.12 202 SER A N 1
ATOM 1593 C CA . SER A 1 202 ? 6.5 1.033 11.523 1 91.12 202 SER A CA 1
ATOM 1594 C C . SER A 1 202 ? 5.133 0.692 10.945 1 91.12 202 SER A C 1
ATOM 1596 O O . SER A 1 202 ? 4.207 0.351 11.688 1 91.12 202 SER A O 1
ATOM 1598 N N . ALA A 1 203 ? 5.039 0.798 9.594 1 94.75 203 ALA A N 1
ATOM 1599 C CA . ALA A 1 203 ? 3.74 0.549 8.977 1 94.75 203 ALA A CA 1
ATOM 1600 C C . ALA A 1 203 ? 3.898 0.17 7.504 1 94.75 203 ALA A C 1
ATOM 1602 O O . ALA A 1 203 ? 4.844 0.605 6.844 1 94.75 203 ALA A O 1
ATOM 1603 N N . PRO A 1 204 ? 2.949 -0.651 7.008 1 96.62 204 PRO A N 1
ATOM 1604 C CA . PRO A 1 204 ? 2.896 -0.833 5.555 1 96.62 204 PRO A CA 1
ATOM 1605 C C . PRO A 1 204 ? 2.768 0.487 4.797 1 96.62 204 PRO A C 1
ATOM 1607 O O . PRO A 1 204 ? 2.045 1.386 5.238 1 96.62 204 PRO A O 1
ATOM 1610 N N . VAL A 1 205 ? 3.557 0.604 3.746 1 95.88 205 VAL A N 1
ATOM 1611 C CA . VAL A 1 205 ? 3.512 1.788 2.895 1 95.88 205 VAL A CA 1
ATOM 1612 C C . VAL A 1 205 ? 2.803 1.455 1.584 1 95.88 205 VAL A C 1
ATOM 1614 O O . VAL A 1 205 ? 3.146 0.478 0.915 1 95.88 205 VAL A O 1
ATOM 1617 N N . ILE A 1 206 ? 1.787 2.275 1.271 1 97.31 206 ILE A N 1
ATOM 1618 C CA . ILE A 1 206 ? 1.022 2.119 0.038 1 97.31 206 ILE A CA 1
ATOM 1619 C C . ILE A 1 206 ? 1.355 3.256 -0.925 1 97.31 206 ILE A C 1
ATOM 1621 O O . ILE A 1 206 ? 1.096 4.426 -0.629 1 97.31 206 ILE A O 1
ATOM 1625 N N . ILE A 1 207 ? 1.917 2.84 -2.006 1 94.5 207 ILE A N 1
ATOM 1626 C CA . ILE A 1 207 ? 2.301 3.803 -3.033 1 94.5 207 ILE A CA 1
ATOM 1627 C C . ILE A 1 207 ? 1.323 3.729 -4.203 1 94.5 207 ILE A C 1
ATOM 1629 O O . ILE A 1 207 ? 1.239 2.703 -4.887 1 94.5 207 ILE A O 1
ATOM 1633 N N . VAL A 1 208 ? 0.671 4.816 -4.449 1 95.81 208 VAL A N 1
ATOM 1634 C CA . VAL A 1 208 ? -0.334 4.887 -5.504 1 95.81 208 VAL A CA 1
ATOM 1635 C C . VAL A 1 208 ? 0.219 5.672 -6.691 1 95.81 208 VAL A C 1
ATOM 1637 O O . VAL A 1 208 ? 0.522 6.863 -6.57 1 95.81 208 VAL A O 1
ATOM 1640 N N . PRO A 1 209 ? 0.316 4.918 -7.734 1 88.69 209 PRO A N 1
ATOM 1641 C CA . PRO A 1 209 ? 0.835 5.641 -8.898 1 88.69 209 PRO A CA 1
ATOM 1642 C C . PRO A 1 209 ? -0.13 6.707 -9.406 1 88.69 209 PRO A C 1
ATOM 1644 O O . PRO A 1 209 ? -1.349 6.535 -9.32 1 88.69 209 PRO A O 1
ATOM 1647 N N . GLY A 1 210 ? 0.451 7.863 -9.773 1 77.5 210 GLY A N 1
ATOM 1648 C CA . GLY A 1 210 ? -0.334 8.969 -10.289 1 77.5 210 GLY A CA 1
ATOM 1649 C C . GLY A 1 210 ? -0.788 8.766 -11.727 1 77.5 210 GLY A C 1
ATOM 1650 O O . GLY A 1 210 ? -0.285 7.875 -12.414 1 77.5 210 GLY A O 1
ATOM 1651 N N . GLN B 1 1 ? 66.125 63.531 7.551 1 30.67 1 GLN B N 1
ATOM 1652 C CA . GLN B 1 1 ? 66.125 62.344 6.672 1 30.67 1 GLN B CA 1
ATOM 1653 C C . GLN B 1 1 ? 65 61.375 7.004 1 30.67 1 GLN B C 1
ATOM 1655 O O . GLN B 1 1 ? 64.875 60.906 8.141 1 30.67 1 GLN B O 1
ATOM 1660 N N . PHE B 1 2 ? 63.844 61.562 6.375 1 35.34 2 PHE B N 1
ATOM 1661 C CA . PHE B 1 2 ? 62.469 61.094 6.508 1 35.34 2 PHE B CA 1
ATOM 1662 C C . PHE B 1 2 ? 62.344 59.625 6.152 1 35.34 2 PHE B C 1
ATOM 1664 O O . PHE B 1 2 ? 62.75 59.188 5.055 1 35.34 2 PHE B O 1
ATOM 1671 N N . PRO B 1 3 ? 62.562 58.688 7.117 1 39.78 3 PRO B N 1
ATOM 1672 C CA . PRO B 1 3 ? 62.562 57.281 6.77 1 39.78 3 PRO B CA 1
ATOM 1673 C C . PRO B 1 3 ? 61.25 56.781 6.191 1 39.78 3 PRO B C 1
ATOM 1675 O O . PRO B 1 3 ? 60.188 57.094 6.738 1 39.78 3 PRO B O 1
ATOM 1678 N N . THR B 1 4 ? 61.094 56.688 4.855 1 36.12 4 THR B N 1
ATOM 1679 C CA . THR B 1 4 ? 59.969 56.25 4.012 1 36.12 4 THR B CA 1
ATOM 1680 C C . THR B 1 4 ? 59.562 54.844 4.332 1 36.12 4 THR B C 1
ATOM 1682 O O . THR B 1 4 ? 60.375 53.906 4.23 1 36.12 4 THR B O 1
ATOM 1685 N N . HIS B 1 5 ? 58.781 54.625 5.375 1 36.91 5 HIS B N 1
ATOM 1686 C CA . HIS B 1 5 ? 58.25 53.344 5.762 1 36.91 5 HIS B CA 1
ATOM 1687 C C . HIS B 1 5 ? 57.438 52.719 4.625 1 36.91 5 HIS B C 1
ATOM 1689 O O . HIS B 1 5 ? 56.438 53.281 4.195 1 36.91 5 HIS B O 1
ATOM 1695 N N . GLN B 1 6 ? 58.125 52.031 3.684 1 32.88 6 GLN B N 1
ATOM 1696 C CA . GLN B 1 6 ? 57.531 51.344 2.555 1 32.88 6 GLN B CA 1
ATOM 1697 C C . GLN B 1 6 ? 56.531 50.281 3.033 1 32.88 6 GLN B C 1
ATOM 1699 O O . GLN B 1 6 ? 56.906 49.375 3.793 1 32.88 6 GLN B O 1
ATOM 1704 N N . ASN B 1 7 ? 55.344 50.688 3.332 1 35.25 7 ASN B N 1
ATOM 1705 C CA . ASN B 1 7 ? 54.219 49.812 3.697 1 35.25 7 ASN B CA 1
ATOM 1706 C C . ASN B 1 7 ? 53.969 48.75 2.637 1 35.25 7 ASN B C 1
ATOM 1708 O O . ASN B 1 7 ? 53.594 49.062 1.503 1 35.25 7 ASN B O 1
ATOM 1712 N N . GLN B 1 8 ? 54.781 47.688 2.633 1 34.28 8 GLN B N 1
ATOM 1713 C CA . GLN B 1 8 ? 54.656 46.562 1.704 1 34.28 8 GLN B CA 1
ATOM 1714 C C . GLN B 1 8 ? 53.25 45.969 1.752 1 34.28 8 GLN B C 1
ATOM 1716 O O . GLN B 1 8 ? 52.75 45.625 2.824 1 34.28 8 GLN B O 1
ATOM 1721 N N . ASN B 1 9 ? 52.344 46.469 0.913 1 34.66 9 ASN B N 1
ATOM 1722 C CA . ASN B 1 9 ? 51 46 0.616 1 34.66 9 ASN B CA 1
ATOM 1723 C C . ASN B 1 9 ? 50.969 44.531 0.28 1 34.66 9 ASN B C 1
ATOM 1725 O O . ASN B 1 9 ? 51.562 44.094 -0.701 1 34.66 9 ASN B O 1
ATOM 1729 N N . GLN B 1 10 ? 51.094 43.656 1.272 1 38.88 10 GLN B N 1
ATOM 1730 C CA . GLN B 1 10 ? 51.031 42.25 0.949 1 38.88 10 GLN B CA 1
ATOM 1731 C C . GLN B 1 10 ? 49.688 41.906 0.313 1 38.88 10 GLN B C 1
ATOM 1733 O O . GLN B 1 10 ? 48.625 42.344 0.786 1 38.88 10 GLN B O 1
ATOM 1738 N N . PRO B 1 11 ? 49.719 41.562 -0.98 1 39.53 11 PRO B N 1
ATOM 1739 C CA . PRO B 1 11 ? 48.5 41.25 -1.712 1 39.53 11 PRO B CA 1
ATOM 1740 C C . PRO B 1 11 ? 47.656 40.156 -1.016 1 39.53 11 PRO B C 1
ATOM 1742 O O . PRO B 1 11 ? 48.188 39.344 -0.295 1 39.53 11 PRO B O 1
ATOM 1745 N N . PRO B 1 12 ? 46.406 40.438 -0.713 1 34.06 12 PRO B N 1
ATOM 1746 C CA . PRO B 1 12 ? 45.5 39.5 -0.039 1 34.06 12 PRO B CA 1
ATOM 1747 C C . PRO B 1 12 ? 45.438 38.156 -0.768 1 34.06 12 PRO B C 1
ATOM 1749 O O . PRO B 1 12 ? 45.5 38.125 -1.999 1 34.06 12 PRO B O 1
ATOM 1752 N N . LYS B 1 13 ? 45.938 37.062 -0.164 1 37.09 13 LYS B N 1
ATOM 1753 C CA . LYS B 1 13 ? 45.875 35.656 -0.606 1 37.09 13 LYS B CA 1
ATOM 1754 C C . LYS B 1 13 ? 44.469 35.281 -1.02 1 37.09 13 LYS B C 1
ATOM 1756 O O . LYS B 1 13 ? 43.531 35.406 -0.23 1 37.09 13 LYS B O 1
ATOM 1761 N N . THR B 1 14 ? 44.094 35.625 -2.268 1 34.16 14 THR B N 1
ATOM 1762 C CA . THR B 1 14 ? 42.844 35.156 -2.85 1 34.16 14 THR B CA 1
ATOM 1763 C C . THR B 1 14 ? 42.656 33.656 -2.598 1 34.16 14 THR B C 1
ATOM 1765 O O . THR B 1 14 ? 43.438 32.844 -3.094 1 34.16 14 THR B O 1
ATOM 1768 N N . GLY B 1 15 ? 42.406 33.25 -1.394 1 37.28 15 GLY B N 1
ATOM 1769 C CA . GLY B 1 15 ? 42.125 31.844 -1.062 1 37.28 15 GLY B CA 1
ATOM 1770 C C . GLY B 1 15 ? 41.156 31.188 -2.033 1 37.28 15 GLY B C 1
ATOM 1771 O O . GLY B 1 15 ? 40.219 31.828 -2.496 1 37.28 15 GLY B O 1
ATOM 1772 N N . HIS B 1 16 ? 41.625 30.219 -2.9 1 36.62 16 HIS B N 1
ATOM 1773 C CA . HIS B 1 16 ? 41.125 29.312 -3.926 1 36.62 16 HIS B CA 1
ATOM 1774 C C . HIS B 1 16 ? 39.875 28.609 -3.471 1 36.62 16 HIS B C 1
ATOM 1776 O O . HIS B 1 16 ? 39.875 27.891 -2.465 1 36.62 16 HIS B O 1
ATOM 1782 N N . LYS B 1 17 ? 38.719 29.281 -3.672 1 42.28 17 LYS B N 1
ATOM 1783 C CA . LYS B 1 17 ? 37.406 28.641 -3.521 1 42.28 17 LYS B CA 1
ATOM 1784 C C . LYS B 1 17 ? 37.281 27.422 -4.438 1 42.28 17 LYS B C 1
ATOM 1786 O O . LYS B 1 17 ? 36.562 27.453 -5.426 1 42.28 17 LYS B O 1
ATOM 1791 N N . PRO B 1 18 ? 38.438 26.719 -4.801 1 40.59 18 PRO B N 1
ATOM 1792 C CA . PRO B 1 18 ? 38.281 25.656 -5.785 1 40.59 18 PRO B CA 1
ATOM 1793 C C . PRO B 1 18 ? 37.375 24.516 -5.285 1 40.59 18 PRO B C 1
ATOM 1795 O O . PRO B 1 18 ? 37 23.641 -6.066 1 40.59 18 PRO B O 1
ATOM 1798 N N . LYS B 1 19 ? 37.094 24.484 -4.043 1 47.34 19 LYS B N 1
ATOM 1799 C CA . LYS B 1 19 ? 36.5 23.25 -3.541 1 47.34 19 LYS B CA 1
ATOM 1800 C C . LYS B 1 19 ? 35.031 23.141 -3.947 1 47.34 19 LYS B C 1
ATOM 1802 O O . LYS B 1 19 ? 34.469 22.047 -3.973 1 47.34 19 LYS B O 1
ATOM 1807 N N . LEU B 1 20 ? 34.406 24.297 -4.277 1 47.81 20 LEU B N 1
ATOM 1808 C CA . LEU B 1 20 ? 33 24.234 -4.605 1 47.81 20 LEU B CA 1
ATOM 1809 C C . LEU B 1 20 ? 32.781 23.703 -6.02 1 47.81 20 LEU B C 1
ATOM 1811 O O . LEU B 1 20 ? 31.812 22.984 -6.285 1 47.81 20 LEU B O 1
ATOM 1815 N N . ARG B 1 21 ? 33.812 23.953 -6.859 1 53.53 21 ARG B N 1
ATOM 1816 C CA . ARG B 1 21 ? 33.688 23.547 -8.258 1 53.53 21 ARG B CA 1
ATOM 1817 C C . ARG B 1 21 ? 33.906 22.047 -8.422 1 53.53 21 ARG B C 1
ATOM 1819 O O . ARG B 1 21 ? 33.219 21.406 -9.227 1 53.53 21 ARG B O 1
ATOM 1826 N N . THR B 1 22 ? 34.688 21.516 -7.484 1 52.88 22 THR B N 1
ATOM 1827 C CA . THR B 1 22 ? 34.969 20.078 -7.57 1 52.88 22 THR B CA 1
ATOM 1828 C C . THR B 1 22 ? 33.781 19.266 -7.051 1 52.88 22 THR B C 1
ATOM 1830 O O . THR B 1 22 ? 33.438 18.219 -7.617 1 52.88 22 THR B O 1
ATOM 1833 N N . GLN B 1 23 ? 33.094 19.844 -6.109 1 48.69 23 GLN B N 1
ATOM 1834 C CA . GLN B 1 23 ? 31.938 19.125 -5.586 1 48.69 23 GLN B CA 1
ATOM 1835 C C . GLN B 1 23 ? 30.766 19.188 -6.555 1 48.69 23 GLN B C 1
ATOM 1837 O O . GLN B 1 23 ? 30.031 18.203 -6.734 1 48.69 23 GLN B O 1
ATOM 1842 N N . GLU B 1 24 ? 30.719 20.312 -7.227 1 51.34 24 GLU B N 1
ATOM 1843 C CA . GLU B 1 24 ? 29.656 20.469 -8.227 1 51.34 24 GLU B CA 1
ATOM 1844 C C . GLU B 1 24 ? 29.906 19.578 -9.438 1 51.34 24 GLU B C 1
ATOM 1846 O O . GLU B 1 24 ? 28.984 18.953 -9.953 1 51.34 24 GLU B O 1
ATOM 1851 N N . LEU B 1 25 ? 31.125 19.484 -9.82 1 50.84 25 LEU B N 1
ATOM 1852 C CA . LEU B 1 25 ? 31.5 18.641 -10.945 1 50.84 25 LEU B CA 1
ATOM 1853 C C . LEU B 1 25 ? 31.328 17.156 -10.586 1 50.84 25 LEU B C 1
ATOM 1855 O O . LEU B 1 25 ? 30.875 16.375 -11.414 1 50.84 25 LEU B O 1
ATOM 1859 N N . ARG B 1 26 ? 31.594 16.875 -9.344 1 50.19 26 ARG B N 1
ATOM 1860 C CA . ARG B 1 26 ? 31.391 15.508 -8.859 1 50.19 26 ARG B CA 1
ATOM 1861 C C . ARG B 1 26 ? 29.906 15.164 -8.789 1 50.19 26 ARG B C 1
ATOM 1863 O O . ARG B 1 26 ? 29.516 14.062 -9.164 1 50.19 26 ARG B O 1
ATOM 1870 N N . ASN B 1 27 ? 29.156 16.125 -8.461 1 49.5 27 ASN B N 1
ATOM 1871 C CA . ASN B 1 27 ? 27.719 15.914 -8.414 1 49.5 27 ASN B CA 1
ATOM 1872 C C . ASN B 1 27 ? 27.125 15.766 -9.82 1 49.5 27 ASN B C 1
ATOM 1874 O O . ASN B 1 27 ? 26.25 14.93 -10.039 1 49.5 27 A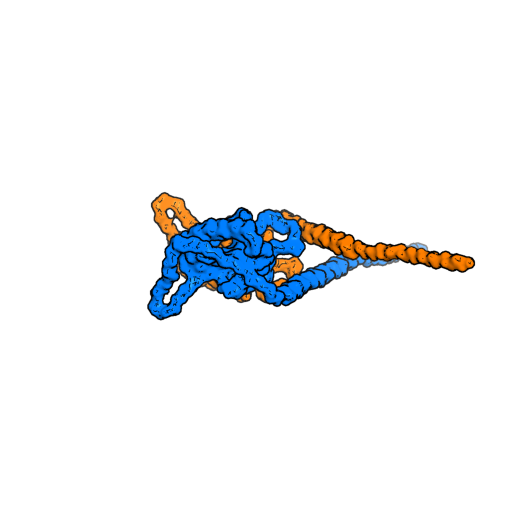SN B O 1
ATOM 1878 N N . GLU B 1 28 ? 27.703 16.5 -10.695 1 49.62 28 GLU B N 1
ATOM 1879 C CA . GLU B 1 28 ? 27.25 16.422 -12.078 1 49.62 28 GLU B CA 1
ATOM 1880 C C . GLU B 1 28 ? 27.656 15.094 -12.719 1 49.62 28 GLU B C 1
ATOM 1882 O O . GLU B 1 28 ? 26.875 14.492 -13.453 1 49.62 28 GLU B O 1
ATOM 1887 N N . ILE B 1 29 ? 28.797 14.688 -12.453 1 49.25 29 ILE B N 1
ATOM 1888 C CA . ILE B 1 29 ? 29.281 13.406 -12.961 1 49.25 29 ILE B CA 1
ATOM 1889 C C . ILE B 1 29 ? 28.484 12.266 -12.32 1 49.25 29 ILE B C 1
ATOM 1891 O O . ILE B 1 29 ? 28.062 11.328 -13.008 1 49.25 29 ILE B O 1
ATOM 1895 N N . LEU B 1 30 ? 28.219 12.469 -11.141 1 48.66 30 LEU B N 1
ATOM 1896 C CA . LEU B 1 30 ? 27.422 11.484 -10.406 1 48.66 30 LEU B CA 1
ATOM 1897 C C . LEU B 1 30 ? 26 11.43 -10.922 1 48.66 30 LEU B C 1
ATOM 1899 O O . LEU B 1 30 ? 25.438 10.352 -11.117 1 48.66 30 LEU B O 1
ATOM 1903 N N . PHE B 1 31 ? 25.5 12.508 -11.203 1 48.62 31 PHE B N 1
ATOM 1904 C CA . PHE B 1 31 ? 24.172 12.578 -11.773 1 48.62 31 PHE B CA 1
ATOM 1905 C C . PHE B 1 31 ? 24.141 11.953 -13.164 1 48.62 31 PHE B C 1
ATOM 1907 O O . PHE B 1 31 ? 23.188 11.234 -13.508 1 48.62 31 PHE B O 1
ATOM 1914 N N . SER B 1 32 ? 25.125 12.25 -13.898 1 47.91 32 SER B N 1
ATOM 1915 C CA . SER B 1 32 ? 25.219 11.688 -15.242 1 47.91 32 SER B CA 1
ATOM 1916 C C . SER B 1 32 ? 25.391 10.172 -15.195 1 47.91 32 SER B C 1
ATOM 1918 O O . SER B 1 32 ? 24.75 9.445 -15.961 1 47.91 32 SER B O 1
ATOM 1920 N N . PHE B 1 33 ? 26.094 9.727 -14.289 1 46.28 33 PHE B N 1
ATOM 1921 C CA . PHE B 1 33 ? 26.328 8.297 -14.125 1 46.28 33 PHE B CA 1
ATOM 1922 C C . PHE B 1 33 ? 25.078 7.598 -13.594 1 46.28 33 PHE B C 1
ATOM 1924 O O . PHE B 1 33 ? 24.703 6.527 -14.086 1 46.28 33 PHE B O 1
ATOM 1931 N N . LEU B 1 34 ? 24.453 8.188 -12.703 1 49.06 34 LEU B N 1
ATOM 1932 C CA . LEU B 1 34 ? 23.203 7.652 -12.188 1 49.06 34 LEU B CA 1
ATOM 1933 C C . LEU B 1 34 ? 22.125 7.672 -13.266 1 49.06 34 LEU B C 1
ATOM 1935 O O . LEU B 1 34 ? 21.359 6.711 -13.398 1 49.06 34 LEU B O 1
ATOM 1939 N N . ALA B 1 35 ? 22.172 8.695 -14.039 1 47.69 35 ALA B N 1
ATOM 1940 C CA . ALA B 1 35 ? 21.266 8.758 -15.18 1 47.69 35 ALA B CA 1
ATOM 1941 C C . ALA B 1 35 ? 21.578 7.656 -16.188 1 47.69 35 ALA B C 1
ATOM 1943 O O . ALA B 1 35 ? 20.672 7.016 -16.719 1 47.69 35 ALA B O 1
ATOM 1944 N N . GLU B 1 36 ? 22.812 7.426 -16.391 1 46.97 36 GLU B N 1
ATOM 1945 C CA . GLU B 1 36 ? 23.219 6.367 -17.312 1 46.97 36 GLU B CA 1
ATOM 1946 C C . GLU B 1 36 ? 22.859 4.988 -16.766 1 46.97 36 GLU B C 1
ATOM 1948 O O . GLU B 1 36 ? 22.391 4.125 -17.516 1 46.97 36 GLU B O 1
ATOM 1953 N N . ILE B 1 37 ? 22.969 4.832 -15.539 1 47.5 37 ILE B N 1
ATOM 1954 C CA . ILE B 1 37 ? 22.594 3.574 -14.906 1 47.5 37 ILE B CA 1
ATOM 1955 C C . ILE B 1 37 ? 21.078 3.393 -14.984 1 47.5 37 ILE B C 1
ATOM 1957 O O . ILE B 1 37 ? 20.594 2.305 -15.297 1 47.5 37 ILE B O 1
ATOM 1961 N N . ILE B 1 38 ? 20.406 4.387 -14.688 1 45.5 38 ILE B N 1
ATOM 1962 C CA . ILE B 1 38 ? 18.953 4.363 -14.773 1 45.5 38 ILE B CA 1
ATOM 1963 C C . ILE B 1 38 ? 18.531 4.133 -16.219 1 45.5 38 ILE B C 1
ATOM 1965 O O . ILE B 1 38 ? 17.656 3.299 -16.5 1 45.5 38 ILE B O 1
ATOM 1969 N N . LEU B 1 39 ? 19.156 4.875 -17.047 1 44.59 39 LEU B N 1
ATOM 1970 C CA . LEU B 1 39 ? 18.875 4.699 -18.469 1 44.59 39 LEU B CA 1
ATOM 1971 C C . LEU B 1 39 ? 19.25 3.297 -18.938 1 44.59 39 LEU B C 1
ATOM 1973 O O . LEU B 1 39 ? 18.531 2.68 -19.719 1 44.59 39 LEU B O 1
ATOM 1977 N N . GLU B 1 40 ? 20.328 2.801 -18.5 1 44.22 40 GLU B N 1
ATOM 1978 C CA . GLU B 1 40 ? 20.719 1.428 -18.812 1 44.22 40 GLU B CA 1
ATOM 1979 C C . GLU B 1 40 ? 19.734 0.426 -18.203 1 44.22 40 GLU B C 1
ATOM 1981 O O . GLU B 1 40 ? 19.391 -0.569 -18.844 1 44.22 40 GLU B O 1
ATOM 1986 N N . SER B 1 41 ? 19.344 0.73 -17.031 1 41.53 41 SER B N 1
ATOM 1987 C CA . SER B 1 41 ? 18.359 -0.119 -16.359 1 41.53 41 SER B CA 1
ATOM 1988 C C . SER B 1 41 ? 17.016 -0.045 -17.078 1 41.53 41 SER B C 1
ATOM 1990 O O . SER B 1 41 ? 16.328 -1.059 -17.219 1 41.53 41 SER B O 1
ATOM 1992 N N . ILE B 1 42 ? 16.672 1.14 -17.453 1 41.12 42 ILE B N 1
ATOM 1993 C CA . ILE B 1 42 ? 15.477 1.331 -18.266 1 41.12 42 ILE B CA 1
ATOM 1994 C C . ILE B 1 42 ? 15.664 0.631 -19.625 1 41.12 42 ILE B C 1
ATOM 1996 O O . ILE B 1 42 ? 14.75 -0.048 -20.094 1 41.12 42 ILE B O 1
ATOM 2000 N N . ASN B 1 43 ? 16.781 0.95 -20.25 1 41.69 43 ASN B N 1
ATOM 2001 C CA . ASN B 1 43 ? 17.062 0.282 -21.516 1 41.69 43 ASN B CA 1
ATOM 2002 C C . ASN B 1 43 ? 17.062 -1.236 -21.359 1 41.69 43 ASN B C 1
ATOM 2004 O O . ASN B 1 43 ? 16.609 -1.954 -22.25 1 41.69 43 ASN B O 1
ATOM 2008 N N . LEU B 1 44 ? 17.625 -1.682 -20.297 1 39.19 44 LEU B N 1
ATOM 2009 C CA . LEU B 1 44 ? 17.531 -3.119 -20.062 1 39.19 44 LEU B CA 1
ATOM 2010 C C . LEU B 1 44 ? 16.078 -3.551 -19.906 1 39.19 44 LEU B C 1
ATOM 2012 O O . LEU B 1 44 ? 15.688 -4.625 -20.359 1 39.19 44 LEU B O 1
ATOM 2016 N N . MET B 1 45 ? 15.281 -2.666 -19.281 1 38.12 45 MET B N 1
ATOM 2017 C CA . MET B 1 45 ? 13.859 -2.984 -19.156 1 38.12 45 MET B CA 1
ATOM 2018 C C . MET B 1 45 ? 13.18 -2.98 -20.531 1 38.12 45 MET B C 1
ATOM 2020 O O . MET B 1 45 ? 12.336 -3.83 -20.812 1 38.12 45 MET B O 1
ATOM 2024 N N . ASP B 1 46 ? 13.438 -1.984 -21.328 1 39.22 46 ASP B N 1
ATOM 2025 C CA . ASP B 1 46 ? 12.859 -1.938 -22.672 1 39.22 46 ASP B CA 1
ATOM 2026 C C . ASP B 1 46 ? 13.281 -3.154 -23.5 1 39.22 46 ASP B C 1
ATOM 2028 O O . ASP B 1 46 ? 12.508 -3.648 -24.328 1 39.22 46 ASP B O 1
ATOM 2032 N N . THR B 1 47 ? 14.5 -3.6 -23.406 1 37.38 47 THR B N 1
ATOM 2033 C CA . THR B 1 47 ? 14.93 -4.719 -24.234 1 37.38 47 THR B CA 1
ATOM 2034 C C . THR B 1 47 ? 14.359 -6.035 -23.703 1 37.38 47 THR B C 1
ATOM 2036 O O . THR B 1 47 ? 14.375 -7.047 -24.406 1 37.38 47 THR B O 1
ATOM 2039 N N . VAL B 1 48 ? 14.062 -6.125 -22.469 1 37.28 48 VAL B N 1
ATOM 2040 C CA . VAL B 1 48 ? 13.5 -7.418 -22.094 1 37.28 48 VAL B CA 1
ATOM 2041 C C . VAL B 1 48 ? 12.047 -7.5 -22.562 1 37.28 48 VAL B C 1
ATOM 2043 O O . VAL B 1 48 ? 11.297 -8.375 -22.109 1 37.28 48 VAL B O 1
ATOM 2046 N N . LEU B 1 49 ? 11.484 -6.637 -23.281 1 37.47 49 LEU B N 1
ATOM 2047 C CA . LEU B 1 49 ? 10.266 -7.082 -23.953 1 37.47 49 LEU B CA 1
ATOM 2048 C C . LEU B 1 49 ? 10.477 -8.438 -24.609 1 37.47 49 LEU B C 1
ATOM 2050 O O . LEU B 1 49 ? 10.148 -8.617 -25.781 1 37.47 49 LEU B O 1
ATOM 2054 N N . GLU B 1 50 ? 11.609 -9.117 -24.406 1 37.91 50 GLU B N 1
ATOM 2055 C CA . GLU B 1 50 ? 11.57 -10.438 -25.016 1 37.91 50 GLU B CA 1
ATOM 2056 C C . GLU B 1 50 ? 10.281 -11.172 -24.656 1 37.91 50 GLU B C 1
ATOM 2058 O O . GLU B 1 50 ? 9.797 -11.078 -23.531 1 37.91 50 GLU B O 1
ATOM 2063 N N . ASP B 1 51 ? 9.336 -11.352 -25.562 1 40.41 51 ASP B N 1
ATOM 2064 C CA . ASP B 1 51 ? 8.328 -12.4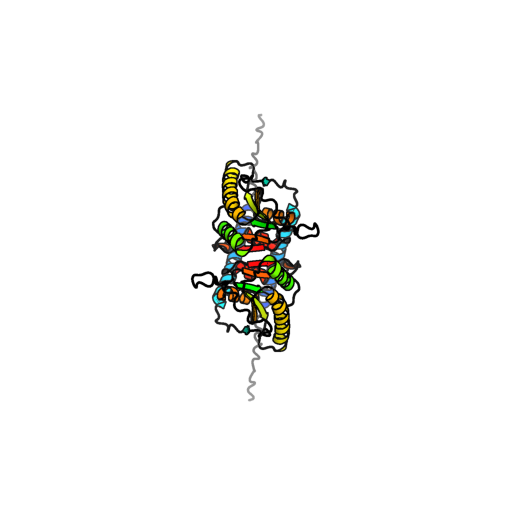06 -25.594 1 40.41 51 ASP B CA 1
ATOM 2065 C C . ASP B 1 51 ? 8.766 -13.609 -24.75 1 40.41 51 ASP B C 1
ATOM 2067 O O . ASP B 1 51 ? 9.227 -14.609 -25.297 1 40.41 51 ASP B O 1
ATOM 2071 N N . GLU B 1 52 ? 9.68 -13.469 -23.859 1 47.19 52 GLU B N 1
ATOM 2072 C CA . GLU B 1 52 ? 9.93 -14.711 -23.125 1 47.19 52 GLU B CA 1
ATOM 2073 C C . GLU B 1 52 ? 8.625 -15.383 -22.719 1 47.19 52 GLU B C 1
ATOM 2075 O O . GLU B 1 52 ? 7.664 -14.711 -22.344 1 47.19 52 GLU B O 1
ATOM 2080 N N . GLU B 1 53 ? 8.336 -16.484 -23.281 1 55.16 53 GLU B N 1
ATOM 2081 C CA . GLU B 1 53 ? 7.227 -17.391 -22.984 1 55.16 53 GLU B CA 1
ATOM 2082 C C . GLU B 1 53 ? 6.805 -17.297 -21.516 1 55.16 53 GLU B C 1
ATOM 2084 O O . GLU B 1 53 ? 7.617 -17.516 -20.625 1 55.16 53 GLU B O 1
ATOM 2089 N N . TYR B 1 54 ? 6 -16.328 -21.297 1 66.38 54 TYR B N 1
ATOM 2090 C CA . TYR B 1 54 ? 5.312 -16.297 -20.016 1 66.38 54 TYR B CA 1
ATOM 2091 C C . TYR B 1 54 ? 4.812 -17.688 -19.625 1 66.38 54 TYR B C 1
ATOM 2093 O O . TYR B 1 54 ? 3.729 -18.109 -20.047 1 66.38 54 TYR B O 1
ATOM 2101 N N . SER B 1 55 ? 5.793 -18.469 -19.016 1 76.25 55 SER B N 1
ATOM 2102 C CA . SER B 1 55 ? 5.445 -19.812 -18.562 1 76.25 55 SER B CA 1
ATOM 2103 C C . SER B 1 55 ? 4.875 -19.781 -17.141 1 76.25 55 SER B C 1
ATOM 2105 O O . SER B 1 55 ? 5.504 -19.266 -16.219 1 76.25 55 SER B O 1
ATOM 2107 N N . TYR B 1 56 ? 3.65 -20.109 -17.062 1 76.94 56 TYR B N 1
ATOM 2108 C CA . TYR B 1 56 ? 3.02 -20.203 -15.75 1 76.94 56 TYR B CA 1
ATOM 2109 C C . TYR B 1 56 ? 2.164 -21.453 -15.641 1 76.94 56 TYR B C 1
ATOM 2111 O O . TYR B 1 56 ? 1.838 -22.078 -16.656 1 76.94 56 TYR B O 1
ATOM 2119 N N . ARG B 1 57 ? 2.02 -21.891 -14.406 1 74.31 57 ARG B N 1
ATOM 2120 C CA . ARG B 1 57 ? 1.058 -22.938 -14.102 1 74.31 57 ARG B CA 1
ATOM 2121 C C . ARG B 1 57 ? 0.012 -22.453 -13.102 1 74.31 57 ARG B C 1
ATOM 2123 O O . ARG B 1 57 ? 0.352 -21.844 -12.094 1 74.31 57 ARG B O 1
ATOM 2130 N N . GLU B 1 58 ? -1.231 -22.672 -13.492 1 75.19 58 GLU B N 1
ATOM 2131 C CA . GLU B 1 58 ? -2.316 -22.406 -12.555 1 75.19 58 GLU B CA 1
ATOM 2132 C C . GLU B 1 58 ? -2.438 -23.531 -11.523 1 75.19 58 GLU B C 1
ATOM 2134 O O . GLU B 1 58 ? -2.334 -24.719 -11.867 1 75.19 58 GLU B O 1
ATOM 2139 N N . VAL B 1 59 ? -2.518 -23.031 -10.25 1 74.12 59 VAL B N 1
ATOM 2140 C CA . VAL B 1 59 ? -2.711 -24.031 -9.203 1 74.12 59 VAL B CA 1
ATOM 2141 C C . VAL B 1 59 ? -4.188 -24.406 -9.117 1 74.12 59 VAL B C 1
ATOM 2143 O O . VAL B 1 59 ? -5.051 -23.531 -9.016 1 74.12 59 VAL B O 1
ATOM 2146 N N . LYS B 1 60 ? -4.504 -25.641 -9.398 1 66.31 60 LYS B N 1
ATOM 2147 C CA . LYS B 1 60 ? -5.867 -26.109 -9.195 1 66.31 60 LYS B CA 1
ATOM 2148 C C . LYS B 1 60 ? -6.211 -26.188 -7.711 1 66.31 60 LYS B C 1
ATOM 2150 O O . LYS B 1 60 ? -5.586 -26.938 -6.961 1 66.31 60 LYS B O 1
ATOM 2155 N N . LEU B 1 61 ? -6.91 -25.188 -7.246 1 68.06 61 LEU B N 1
ATOM 2156 C CA . LEU B 1 61 ? -7.32 -25.172 -5.848 1 68.06 61 LEU B CA 1
ATOM 2157 C C . LEU B 1 61 ? -8.516 -26.094 -5.625 1 68.06 61 LEU B C 1
ATOM 2159 O O . LEU B 1 61 ? -9.383 -26.203 -6.492 1 68.06 61 LEU B O 1
ATOM 2163 N N . PRO B 1 62 ? -8.305 -27.172 -4.762 1 52.88 62 PRO B N 1
ATOM 2164 C CA . PRO B 1 62 ? -9.438 -28.062 -4.531 1 52.88 62 PRO B CA 1
ATOM 2165 C C . PRO B 1 62 ? -10.758 -27.312 -4.355 1 52.88 62 PRO B C 1
ATOM 2167 O O . PRO B 1 62 ? -10.766 -26.188 -3.854 1 52.88 62 PRO B O 1
ATOM 2170 N N . THR B 1 63 ? -11.664 -27.484 -5.309 1 48.81 63 THR B N 1
ATOM 2171 C CA . THR B 1 63 ? -13.023 -26.969 -5.332 1 48.81 63 THR B CA 1
ATOM 2172 C C . THR B 1 63 ? -13.672 -27.078 -3.955 1 48.81 63 THR B C 1
ATOM 2174 O O . THR B 1 63 ? -14.898 -27.016 -3.83 1 48.81 63 THR B O 1
ATOM 2177 N N . LEU B 1 64 ? -13.086 -27.547 -2.969 1 45.06 64 LEU B N 1
ATOM 2178 C CA . LEU B 1 64 ? -13.977 -27.375 -1.828 1 45.06 64 LEU B CA 1
ATOM 2179 C C . LEU B 1 64 ? -14.531 -25.953 -1.77 1 45.06 64 LEU B C 1
ATOM 2181 O O . LEU B 1 64 ? -15.211 -25.594 -0.812 1 45.06 64 LEU B O 1
ATOM 2185 N N . ILE B 1 65 ? -13.82 -25.125 -2.387 1 45.69 65 ILE B N 1
ATOM 2186 C CA . ILE B 1 65 ? -14.336 -23.75 -2.363 1 45.69 65 ILE B CA 1
ATOM 2187 C C . ILE B 1 65 ? -15.703 -23.703 -3.041 1 45.69 65 ILE B C 1
ATOM 2189 O O . ILE B 1 65 ? -15.82 -23.969 -4.238 1 45.69 65 ILE B O 1
ATOM 2193 N N . PRO B 1 66 ? -16.734 -24.016 -2.334 1 41.44 66 PRO B N 1
ATOM 2194 C CA . PRO B 1 66 ? -18.016 -23.891 -3.031 1 41.44 66 PRO B CA 1
ATOM 2195 C C . PRO B 1 66 ? -18.016 -22.766 -4.07 1 41.44 66 PRO B C 1
ATOM 2197 O O . PRO B 1 66 ? -17.297 -21.781 -3.912 1 41.44 66 PRO B O 1
ATOM 2200 N N . ILE B 1 67 ? -18.047 -23.281 -5.371 1 39.22 67 ILE B N 1
ATOM 2201 C CA . ILE B 1 67 ? -18.312 -22.234 -6.352 1 39.22 67 ILE B CA 1
ATOM 2202 C C . ILE B 1 67 ? -19.219 -21.156 -5.734 1 39.22 67 ILE B C 1
ATOM 2204 O O . ILE B 1 67 ? -20.406 -21.406 -5.484 1 39.22 67 ILE B O 1
ATOM 2208 N N . VAL B 1 68 ? -18.938 -20.625 -4.645 1 40.72 68 VAL B N 1
ATOM 2209 C CA . VAL B 1 68 ? -19.797 -19.516 -4.234 1 40.72 68 VAL B CA 1
ATOM 2210 C C . VAL B 1 68 ? -20.094 -18.609 -5.434 1 40.72 68 VAL B C 1
ATOM 2212 O O . VAL B 1 68 ? -19.172 -18.234 -6.172 1 40.72 68 VAL B O 1
ATOM 2215 N N . PRO B 1 69 ? -21.203 -18.844 -6.066 1 39.53 69 PRO B N 1
ATOM 2216 C CA . PRO B 1 69 ? -21.547 -17.859 -7.109 1 39.53 69 PRO B CA 1
ATOM 2217 C C . PRO B 1 69 ? -21.047 -16.453 -6.789 1 39.53 69 PRO B C 1
ATOM 2219 O O . PRO B 1 69 ? -20.875 -16.109 -5.617 1 39.53 69 PRO B O 1
ATOM 2222 N N . GLU B 1 70 ? -20.188 -15.922 -7.586 1 42.69 70 GLU B N 1
ATOM 2223 C CA . GLU B 1 70 ? -19.828 -14.516 -7.402 1 42.69 70 GLU B CA 1
ATOM 2224 C C . GLU B 1 70 ? -20.953 -13.758 -6.684 1 42.69 70 GLU B C 1
ATOM 2226 O O . GLU B 1 70 ? -22.109 -13.844 -7.074 1 42.69 70 GLU B O 1
ATOM 2231 N N . PRO B 1 71 ? -20.922 -13.781 -5.379 1 40.72 71 PRO B N 1
ATOM 2232 C CA . PRO B 1 71 ? -22.016 -12.953 -4.863 1 40.72 71 PRO B CA 1
ATOM 2233 C C . PRO B 1 71 ? -22.344 -11.773 -5.785 1 40.72 71 PRO B C 1
ATOM 2235 O O . PRO B 1 71 ? -21.516 -10.883 -5.969 1 40.72 71 PRO B O 1
ATOM 2238 N N . GLY B 1 72 ? -22.812 -12.055 -6.973 1 37.91 72 GLY B N 1
ATOM 2239 C CA . GLY B 1 72 ? -23.391 -10.938 -7.699 1 37.91 72 GLY B CA 1
ATOM 2240 C C . GLY B 1 72 ? -24.359 -10.109 -6.863 1 37.91 72 GLY B C 1
ATOM 2241 O O . GLY B 1 72 ? -25.406 -10.602 -6.453 1 37.91 72 GLY B O 1
ATOM 2242 N N . LEU B 1 73 ? -23.906 -9.453 -5.754 1 40 73 LEU B N 1
ATOM 2243 C CA . LEU B 1 73 ? -24.953 -8.523 -5.344 1 40 73 LEU B CA 1
ATOM 2244 C C . LEU B 1 73 ? -25.734 -8.023 -6.555 1 40 73 LEU B C 1
ATOM 2246 O O . LEU B 1 73 ? -25.141 -7.566 -7.535 1 40 73 LEU B O 1
ATOM 2250 N N . GLU B 1 74 ? -26.766 -8.633 -6.844 1 36.69 74 GLU B N 1
ATOM 2251 C CA . GLU B 1 74 ? -27.75 -8.203 -7.84 1 36.69 74 GLU B CA 1
ATOM 2252 C C . GLU B 1 74 ? -28.016 -6.703 -7.742 1 36.69 74 GLU B C 1
ATOM 2254 O O . GLU B 1 74 ? -28.656 -6.242 -6.805 1 36.69 74 GLU B O 1
ATOM 2259 N N . ARG B 1 75 ? -27.25 -5.637 -7.59 1 35.91 75 ARG B N 1
ATOM 2260 C CA . ARG B 1 75 ? -28.047 -4.438 -7.824 1 35.91 75 ARG B CA 1
ATOM 2261 C C . ARG B 1 75 ? -28.875 -4.57 -9.094 1 35.91 75 ARG B C 1
ATOM 2263 O O . ARG B 1 75 ? -28.578 -5.406 -9.953 1 35.91 75 ARG B O 1
ATOM 2270 N N . GLU B 1 76 ? -30.078 -3.879 -9.203 1 35.72 76 GLU B N 1
ATOM 2271 C CA . GLU B 1 76 ? -30.969 -3.803 -10.359 1 35.72 76 GLU B CA 1
ATOM 2272 C C . GLU B 1 76 ? -30.188 -3.887 -11.664 1 35.72 76 GLU B C 1
ATOM 2274 O O . GLU B 1 76 ? -30.531 -4.668 -12.555 1 35.72 76 GLU B O 1
ATOM 2279 N N . SER B 1 77 ? -29.688 -2.693 -12.312 1 38.78 77 SER B N 1
ATOM 2280 C CA . SER B 1 77 ? -29.156 -2.73 -13.664 1 38.78 77 SER B CA 1
ATOM 2281 C C . SER B 1 77 ? -27.938 -3.652 -13.75 1 38.78 77 SER B C 1
ATOM 2283 O O . SER B 1 77 ? -27.297 -3.928 -12.742 1 38.78 77 SER B O 1
ATOM 2285 N N . GLY B 1 78 ? -27.812 -4.738 -14.492 1 36.88 78 GLY B N 1
ATOM 2286 C CA . GLY B 1 78 ? -26.906 -5.789 -14.938 1 36.88 78 GLY B CA 1
ATOM 2287 C C . GLY B 1 78 ? -25.469 -5.535 -14.555 1 36.88 78 GLY B C 1
ATOM 2288 O O . GLY B 1 78 ? -24.562 -6.254 -14.992 1 36.88 78 GLY B O 1
ATOM 2289 N N . GLU B 1 79 ? -25.031 -4.277 -14.453 1 38.56 79 GLU B N 1
ATOM 2290 C CA . GLU B 1 79 ? -23.578 -4.086 -14.352 1 38.56 79 GLU B CA 1
ATOM 2291 C C . GLU B 1 79 ? -23.031 -4.723 -13.078 1 38.56 79 GLU B C 1
ATOM 2293 O O . GLU B 1 79 ? -23.469 -4.383 -11.969 1 38.56 79 GLU B O 1
ATOM 2298 N N . ARG B 1 80 ? -22.984 -5.957 -12.93 1 40.5 80 ARG B N 1
ATOM 2299 C CA . ARG B 1 80 ? -22.266 -6.691 -11.898 1 40.5 80 ARG B CA 1
ATOM 2300 C C . ARG B 1 80 ? -21.141 -5.844 -11.289 1 40.5 80 ARG B C 1
ATOM 2302 O O . ARG B 1 80 ? -20.266 -5.363 -12.008 1 40.5 80 ARG B O 1
ATOM 2309 N N . ARG B 1 81 ? -21.359 -4.957 -10.344 1 48.69 81 ARG B N 1
ATOM 2310 C CA . ARG B 1 81 ? -20.25 -4.266 -9.719 1 48.69 81 ARG B CA 1
ATOM 2311 C C . ARG B 1 81 ? -19.062 -5.211 -9.516 1 48.69 81 ARG B C 1
ATOM 2313 O O . ARG B 1 81 ? -19.094 -6.062 -8.625 1 48.69 81 ARG B O 1
ATOM 2320 N N . ARG B 1 82 ? -18.359 -5.723 -10.555 1 60.81 82 ARG B N 1
ATOM 2321 C CA . ARG B 1 82 ? -17.203 -6.629 -10.555 1 60.81 82 ARG B CA 1
ATOM 2322 C C . ARG B 1 82 ? -16.266 -6.312 -9.391 1 60.81 82 ARG B C 1
ATOM 2324 O O . ARG B 1 82 ? -15.953 -5.148 -9.141 1 60.81 82 ARG B O 1
ATOM 2331 N N . GLY B 1 83 ? -16.234 -7.281 -8.258 1 86.19 83 GLY B N 1
ATOM 2332 C CA . GLY B 1 83 ? -15.305 -7.137 -7.148 1 86.19 83 GLY B CA 1
ATOM 2333 C C . GLY B 1 83 ? -13.906 -6.73 -7.59 1 86.19 83 GLY B C 1
ATOM 2334 O O . GLY B 1 83 ? -13.609 -6.723 -8.789 1 86.19 83 GLY B O 1
ATOM 2335 N N . ARG B 1 84 ? -13.172 -6.188 -6.754 1 95.69 84 ARG B N 1
ATOM 2336 C CA . ARG B 1 84 ? -11.797 -5.777 -7.016 1 95.69 84 ARG B CA 1
ATOM 2337 C C . ARG B 1 84 ? -10.867 -6.988 -7.113 1 95.69 84 ARG B C 1
ATOM 2339 O O . ARG B 1 84 ? -11.117 -8.016 -6.473 1 95.69 84 ARG B O 1
ATOM 2346 N N . ASP B 1 85 ? -9.93 -6.887 -8 1 97.06 85 ASP B N 1
ATOM 2347 C CA . ASP B 1 85 ? -8.812 -7.828 -8.008 1 97.06 85 ASP B CA 1
ATOM 2348 C C . ASP B 1 85 ? -7.688 -7.348 -7.098 1 97.06 85 ASP B C 1
ATOM 2350 O O . ASP B 1 85 ? -7.258 -6.195 -7.191 1 97.06 85 ASP B O 1
ATOM 2354 N N . ILE B 1 86 ? -7.227 -8.289 -6.23 1 98.5 86 ILE B N 1
ATOM 2355 C CA . ILE B 1 86 ? -6.09 -8.016 -5.359 1 98.5 86 ILE B CA 1
ATOM 2356 C C . ILE B 1 86 ? -4.984 -9.039 -5.613 1 98.5 86 ILE B C 1
ATOM 2358 O O . ILE B 1 86 ? -5.211 -10.242 -5.504 1 98.5 86 ILE B O 1
ATOM 2362 N N . VAL B 1 87 ? -3.803 -8.508 -5.98 1 98.62 87 VAL B N 1
ATOM 2363 C CA . VAL B 1 87 ? -2.664 -9.398 -6.176 1 98.62 87 VAL B CA 1
ATOM 2364 C C . VAL B 1 87 ? -1.821 -9.445 -4.902 1 98.62 87 VAL B C 1
ATOM 2366 O O . VAL B 1 87 ? -1.454 -8.406 -4.355 1 98.62 87 VAL B O 1
ATOM 2369 N N . ILE B 1 88 ? -1.541 -10.625 -4.441 1 98.75 88 ILE B N 1
ATOM 2370 C CA . ILE B 1 88 ? -0.639 -10.836 -3.314 1 98.75 88 ILE B CA 1
ATOM 2371 C C . ILE B 1 88 ? 0.535 -11.711 -3.744 1 98.75 88 ILE B C 1
ATOM 2373 O O . ILE B 1 88 ? 0.346 -12.867 -4.121 1 98.75 88 ILE B O 1
ATOM 2377 N N . ALA B 1 89 ? 1.74 -11.109 -3.715 1 98.06 89 ALA B N 1
ATOM 2378 C CA . ALA B 1 89 ? 2.961 -11.859 -3.992 1 98.06 89 ALA B CA 1
ATOM 2379 C C . ALA B 1 89 ? 3.395 -12.672 -2.773 1 98.06 89 ALA B C 1
ATOM 2381 O O . ALA B 1 89 ? 3.6 -12.117 -1.691 1 98.06 89 ALA B O 1
ATOM 2382 N N . VAL B 1 90 ? 3.6 -13.992 -2.996 1 97.5 90 VAL B N 1
ATOM 2383 C CA . VAL B 1 90 ? 3.904 -14.844 -1.856 1 97.5 90 VAL B CA 1
ATOM 2384 C C . VAL B 1 90 ? 5.109 -15.727 -2.18 1 97.5 90 VAL B C 1
ATOM 2386 O O . VAL B 1 90 ? 5.363 -16.047 -3.346 1 97.5 90 VAL B O 1
ATOM 2389 N N . ASP B 1 91 ? 5.848 -15.969 -1.172 1 95.06 91 ASP B N 1
ATOM 2390 C CA . ASP B 1 91 ? 6.93 -16.953 -1.22 1 95.06 91 ASP B CA 1
ATOM 2391 C C . ASP B 1 91 ? 7.004 -17.75 0.079 1 95.06 91 ASP B C 1
ATOM 2393 O O . ASP B 1 91 ? 6.059 -17.75 0.87 1 95.06 91 ASP B O 1
ATOM 2397 N N . HIS B 1 92 ? 8.047 -18.453 0.248 1 94.62 92 HIS B N 1
ATOM 2398 C CA . HIS B 1 92 ? 8.141 -19.359 1.387 1 94.62 92 HIS B CA 1
ATOM 2399 C C . HIS B 1 92 ? 8.641 -18.625 2.631 1 94.62 92 HIS B C 1
ATOM 2401 O O . HIS B 1 92 ? 8.727 -19.219 3.709 1 94.62 92 HIS B O 1
ATOM 2407 N N . GLY B 1 93 ? 8.914 -17.344 2.562 1 92.19 93 GLY B N 1
ATOM 2408 C CA . GLY B 1 93 ? 9.477 -16.609 3.686 1 92.19 93 GLY B CA 1
ATOM 2409 C C . GLY B 1 93 ? 8.422 -16.047 4.609 1 92.19 93 GLY B C 1
ATOM 2410 O O . GLY B 1 93 ? 7.262 -15.883 4.215 1 92.19 93 GLY B O 1
ATOM 2411 N N . PRO B 1 94 ? 8.844 -15.719 5.812 1 93.5 94 PRO B N 1
ATOM 2412 C CA . PRO B 1 94 ? 7.902 -15.188 6.805 1 93.5 94 PRO B CA 1
ATOM 2413 C C . PRO B 1 94 ? 7.383 -13.797 6.441 1 93.5 94 PRO B C 1
ATOM 2415 O O . PRO B 1 94 ? 6.262 -13.438 6.816 1 93.5 94 PRO B O 1
ATOM 2418 N N . ASN B 1 95 ? 8.125 -12.992 5.699 1 92.62 95 ASN B N 1
ATOM 2419 C CA . ASN B 1 95 ? 7.711 -11.633 5.367 1 92.62 95 ASN B CA 1
ATOM 2420 C C . ASN B 1 95 ? 6.535 -11.633 4.391 1 92.62 95 ASN B C 1
ATOM 2422 O O . ASN B 1 95 ? 5.633 -10.797 4.5 1 92.62 95 ASN B O 1
ATOM 2426 N N . SER B 1 96 ? 6.566 -12.547 3.426 1 95.25 96 SER B N 1
ATOM 2427 C CA . SER B 1 96 ? 5.441 -12.633 2.5 1 95.25 96 SER B CA 1
ATOM 2428 C C . SER B 1 96 ? 4.195 -13.164 3.197 1 95.25 96 SER B C 1
ATOM 2430 O O . SER B 1 96 ? 3.074 -12.766 2.861 1 95.25 96 SER B O 1
ATOM 2432 N N . LYS B 1 97 ? 4.395 -14.078 4.188 1 97.06 97 LYS B N 1
ATOM 2433 C CA . LYS B 1 97 ? 3.262 -14.547 4.977 1 97.06 97 LYS B CA 1
ATOM 2434 C C . LYS B 1 97 ? 2.648 -13.406 5.789 1 97.06 97 LYS B C 1
ATOM 2436 O O . LYS B 1 97 ? 1.426 -13.305 5.895 1 97.06 97 LYS B O 1
ATOM 2441 N N . HIS B 1 98 ? 3.502 -12.609 6.332 1 96.56 98 HIS B N 1
ATOM 2442 C CA . HIS B 1 98 ? 3.012 -11.445 7.059 1 96.56 98 HIS B CA 1
ATOM 2443 C C . HIS B 1 98 ? 2.219 -10.516 6.145 1 96.56 98 HIS B C 1
ATOM 2445 O O . HIS B 1 98 ? 1.157 -10.016 6.527 1 96.56 98 HIS B O 1
ATOM 2451 N N . ALA B 1 99 ? 2.707 -10.305 4.973 1 97.69 99 ALA B N 1
ATOM 2452 C CA . ALA B 1 99 ? 2.014 -9.461 4 1 97.69 99 ALA B CA 1
ATOM 2453 C C . ALA B 1 99 ? 0.674 -10.078 3.604 1 97.69 99 ALA B C 1
ATOM 2455 O O . ALA B 1 99 ? -0.324 -9.367 3.465 1 97.69 99 ALA B O 1
ATOM 2456 N N . PHE B 1 100 ? 0.71 -11.359 3.459 1 98.31 100 PHE B N 1
ATOM 2457 C CA . PHE B 1 100 ? -0.501 -12.117 3.166 1 98.31 100 PHE B CA 1
ATOM 2458 C C . PHE B 1 100 ? -1.542 -11.914 4.262 1 98.31 100 PHE B C 1
ATOM 2460 O O . PHE B 1 100 ? -2.686 -11.555 3.979 1 98.31 100 PHE B O 1
ATOM 2467 N N . ASP B 1 101 ? -1.152 -12.07 5.477 1 98.38 101 ASP B N 1
ATOM 2468 C CA . ASP B 1 101 ? -2.062 -11.906 6.605 1 98.38 101 ASP B CA 1
ATOM 2469 C C . ASP B 1 101 ? -2.576 -10.469 6.691 1 98.38 101 ASP B C 1
ATOM 2471 O O . ASP B 1 101 ? -3.764 -10.242 6.934 1 98.38 101 ASP B O 1
ATOM 2475 N N . TRP B 1 102 ? -1.692 -9.57 6.5 1 97.62 102 TRP B N 1
ATOM 2476 C CA . TRP B 1 102 ? -2.074 -8.164 6.547 1 97.62 102 TRP B CA 1
ATOM 2477 C C . TRP B 1 102 ? -3.148 -7.855 5.508 1 97.62 102 TRP B C 1
ATOM 2479 O O . TRP B 1 102 ? -4.125 -7.164 5.801 1 97.62 102 TRP B O 1
ATOM 2489 N N . ALA B 1 103 ? -2.908 -8.352 4.262 1 98.69 103 ALA B N 1
ATOM 2490 C CA . ALA B 1 103 ? -3.863 -8.094 3.189 1 98.69 103 ALA B CA 1
ATOM 2491 C C . ALA B 1 103 ? -5.246 -8.641 3.539 1 98.69 103 ALA B C 1
ATOM 2493 O O . ALA B 1 103 ? -6.254 -7.961 3.338 1 98.69 103 ALA B O 1
ATOM 2494 N N . LEU B 1 104 ? -5.297 -9.805 4.102 1 98.06 104 LEU B N 1
ATOM 2495 C CA . LEU B 1 104 ? -6.566 -10.445 4.438 1 98.06 104 LEU B CA 1
ATOM 2496 C C . LEU B 1 104 ? -7.293 -9.664 5.527 1 98.06 104 LEU B C 1
ATOM 2498 O O . LEU B 1 104 ? -8.516 -9.531 5.492 1 98.06 104 LEU B O 1
ATOM 2502 N N . ILE B 1 105 ? -6.547 -9.117 6.395 1 97.06 105 ILE B N 1
ATOM 2503 C CA . ILE B 1 105 ? -7.125 -8.461 7.559 1 97.06 105 ILE B CA 1
ATOM 2504 C C . ILE B 1 105 ? -7.508 -7.02 7.207 1 97.06 105 ILE B C 1
ATOM 2506 O O . ILE B 1 105 ? -8.57 -6.539 7.598 1 97.06 105 ILE B O 1
ATOM 2510 N N . HIS B 1 106 ? -6.691 -6.387 6.418 1 97.44 106 HIS B N 1
ATOM 2511 C CA . HIS B 1 106 ? -6.816 -4.934 6.367 1 97.44 106 HIS B CA 1
ATOM 2512 C C . HIS B 1 106 ? -7.312 -4.473 5 1 97.44 106 HIS B C 1
ATOM 2514 O O . HIS B 1 106 ? -7.879 -3.385 4.879 1 97.44 106 HIS B O 1
ATOM 2520 N N . LEU B 1 107 ? -7.105 -5.266 3.961 1 98.25 107 LEU B N 1
ATOM 2521 C CA . LEU B 1 107 ? -7.332 -4.754 2.613 1 98.25 107 LEU B CA 1
ATOM 2522 C C . LEU B 1 107 ? -8.484 -5.488 1.939 1 98.25 107 LEU B C 1
ATOM 2524 O O . LEU B 1 107 ? -9.391 -4.855 1.396 1 98.25 107 LEU B O 1
ATOM 2528 N N . VAL B 1 108 ? -8.531 -6.816 2.033 1 97.25 108 VAL B N 1
ATOM 2529 C CA . VAL B 1 108 ? -9.445 -7.652 1.256 1 97.25 108 VAL B CA 1
ATOM 2530 C C . VAL B 1 108 ? -10.859 -7.543 1.822 1 97.25 108 VAL B C 1
ATOM 2532 O O . VAL B 1 108 ? -11.047 -7.52 3.041 1 97.25 108 VAL B O 1
ATOM 2535 N N . ARG B 1 109 ? -11.789 -7.488 0.879 1 94.62 109 ARG B N 1
ATOM 2536 C CA . ARG B 1 109 ? -13.219 -7.531 1.179 1 94.62 109 ARG B CA 1
ATOM 2537 C C . ARG B 1 109 ? -13.867 -8.766 0.562 1 94.62 109 ARG B C 1
ATOM 2539 O O . ARG B 1 109 ? -13.289 -9.406 -0.313 1 94.62 109 ARG B O 1
ATOM 2546 N N . LEU B 1 110 ? -15.039 -8.945 0.964 1 90.88 110 LEU B N 1
ATOM 2547 C CA . LEU B 1 110 ? -15.75 -10.172 0.629 1 90.88 110 LEU B CA 1
ATOM 2548 C C . LEU B 1 110 ? -15.93 -10.305 -0.879 1 90.88 110 LEU B C 1
ATOM 2550 O O . LEU B 1 110 ? -15.789 -11.398 -1.432 1 90.88 110 LEU B O 1
ATOM 2554 N N . ALA B 1 111 ? -16.141 -9.25 -1.55 1 92.44 111 ALA B N 1
ATOM 2555 C CA . ALA B 1 111 ? -16.469 -9.32 -2.973 1 92.44 111 ALA B CA 1
ATOM 2556 C C . ALA B 1 111 ? -15.195 -9.336 -3.822 1 92.44 111 ALA B C 1
ATOM 2558 O O . ALA B 1 111 ? -15.266 -9.5 -5.043 1 92.44 111 ALA B O 1
ATOM 2559 N N . ASP B 1 112 ? -14.078 -9.273 -3.213 1 94.81 112 ASP B N 1
ATOM 2560 C CA . ASP B 1 112 ? -12.82 -9.211 -3.945 1 94.81 112 ASP B CA 1
ATOM 2561 C C . ASP B 1 112 ? -12.445 -10.586 -4.508 1 94.81 112 ASP B C 1
ATOM 2563 O O . ASP B 1 112 ? -13.008 -11.602 -4.09 1 94.81 112 ASP B O 1
ATOM 2567 N N . THR B 1 113 ? -11.609 -10.523 -5.488 1 94.12 113 THR B N 1
ATOM 2568 C CA . THR B 1 113 ? -10.875 -11.703 -5.934 1 94.12 113 THR B CA 1
ATOM 2569 C C . THR B 1 113 ? -9.398 -11.578 -5.598 1 94.12 113 THR B C 1
ATOM 2571 O O . THR B 1 113 ? -8.734 -10.625 -6.02 1 94.12 113 THR B O 1
ATOM 2574 N N . ILE B 1 114 ? -8.93 -12.562 -4.84 1 96.5 114 ILE B N 1
ATOM 2575 C CA . ILE B 1 114 ? -7.52 -12.602 -4.473 1 96.5 114 ILE B CA 1
ATOM 2576 C C . ILE B 1 114 ? -6.738 -13.406 -5.512 1 96.5 114 ILE B C 1
ATOM 2578 O O . ILE B 1 114 ? -7.137 -14.516 -5.871 1 96.5 114 ILE B O 1
ATOM 2582 N N . HIS B 1 115 ? -5.684 -12.836 -6.012 1 96.75 115 HIS B N 1
ATOM 2583 C CA . HIS B 1 115 ? -4.75 -13.523 -6.895 1 96.75 115 HIS B CA 1
ATOM 2584 C C . HIS B 1 115 ? -3.408 -13.75 -6.207 1 96.75 115 HIS B C 1
ATOM 2586 O O . HIS B 1 115 ? -2.602 -12.828 -6.09 1 96.75 115 HIS B O 1
ATOM 2592 N N . LEU B 1 116 ? -3.162 -14.961 -5.812 1 97.75 116 LEU B N 1
ATOM 2593 C CA . LEU B 1 116 ? -1.856 -15.328 -5.273 1 97.75 116 LEU B CA 1
ATOM 2594 C C . LEU B 1 116 ? -0.855 -15.578 -6.395 1 97.75 116 LEU B C 1
ATOM 2596 O O . LEU B 1 116 ? -1.153 -16.297 -7.348 1 97.75 116 LEU B O 1
ATOM 2600 N N . VAL B 1 117 ? 0.294 -14.953 -6.262 1 97.69 117 VAL B N 1
ATOM 2601 C CA . VAL B 1 117 ? 1.329 -15.102 -7.281 1 97.69 117 VAL B CA 1
ATOM 2602 C C . VAL B 1 117 ? 2.635 -15.555 -6.625 1 97.69 117 VAL B C 1
ATOM 2604 O O . VAL B 1 117 ? 3.1 -14.938 -5.668 1 97.69 117 VAL B O 1
ATOM 2607 N N . HIS B 1 118 ? 3.166 -16.562 -7.125 1 96.62 118 HIS B N 1
ATOM 2608 C CA . HIS B 1 118 ? 4.441 -17.109 -6.672 1 96.62 118 HIS B CA 1
ATOM 2609 C C . HIS B 1 118 ? 5.395 -17.328 -7.844 1 96.62 118 HIS B C 1
ATOM 2611 O O . HIS B 1 118 ? 5.086 -18.094 -8.766 1 96.62 118 HIS B O 1
ATOM 2617 N N . ALA B 1 119 ? 6.551 -16.609 -7.793 1 95.56 119 ALA B N 1
ATOM 2618 C CA . ALA B 1 119 ? 7.551 -16.719 -8.852 1 95.56 119 ALA B CA 1
ATOM 2619 C C . ALA B 1 119 ? 8.562 -17.812 -8.539 1 95.56 119 ALA B C 1
ATOM 2621 O O . ALA B 1 119 ? 9.008 -17.953 -7.395 1 95.56 119 ALA B O 1
ATOM 2622 N N . VAL B 1 120 ? 8.891 -18.562 -9.57 1 93.69 120 VAL B N 1
ATOM 2623 C CA . VAL B 1 120 ? 9.859 -19.641 -9.414 1 93.69 120 VAL B CA 1
ATOM 2624 C C . VAL B 1 120 ? 10.867 -19.594 -10.562 1 93.69 120 VAL B C 1
ATOM 2626 O O . VAL B 1 120 ? 10.641 -18.906 -11.562 1 93.69 120 VAL B O 1
ATOM 2629 N N . SER B 1 121 ? 11.914 -20.234 -10.328 1 89.69 121 SER B N 1
ATOM 2630 C CA . SER B 1 121 ? 12.961 -20.297 -11.344 1 89.69 121 SER B CA 1
ATOM 2631 C C . SER B 1 121 ? 12.508 -21.109 -12.555 1 89.69 121 SER B C 1
ATOM 2633 O O . SER B 1 121 ? 12.828 -20.766 -13.695 1 89.69 121 SER B O 1
ATOM 2635 N N . SER B 1 122 ? 11.836 -22.234 -12.289 1 88.62 122 SER B N 1
ATOM 2636 C CA . SER B 1 122 ? 11.344 -23.094 -13.359 1 88.62 122 SER B CA 1
ATOM 2637 C C . SER B 1 122 ? 10.07 -23.828 -12.945 1 88.62 122 SER B C 1
ATOM 2639 O O . SER B 1 122 ? 10.008 -24.422 -11.867 1 88.62 122 SER B O 1
ATOM 2641 N N . VAL B 1 123 ? 9.102 -23.797 -13.883 1 87.19 123 VAL B N 1
ATOM 2642 C CA . VAL B 1 123 ? 7.852 -24.5 -13.609 1 87.19 123 VAL B CA 1
ATOM 2643 C C . VAL B 1 123 ? 7.957 -25.953 -14.102 1 87.19 123 VAL B C 1
ATOM 2645 O O . VAL B 1 123 ? 7.047 -26.75 -13.883 1 87.19 123 VAL B O 1
ATOM 2648 N N . ARG B 1 124 ? 9.055 -26.266 -14.688 1 85.31 124 ARG B N 1
ATOM 2649 C CA . ARG B 1 124 ? 9.25 -27.609 -15.211 1 85.31 124 ARG B CA 1
ATOM 2650 C C . ARG B 1 124 ? 9.93 -28.5 -14.18 1 85.31 124 ARG B C 1
ATOM 2652 O O . ARG B 1 124 ? 9.898 -29.734 -14.305 1 85.31 124 ARG B O 1
ATOM 2659 N N . ASN B 1 125 ? 10.562 -27.859 -13.211 1 88.81 125 ASN B N 1
ATOM 2660 C CA . ASN B 1 125 ? 11.141 -28.625 -12.109 1 88.81 125 ASN B CA 1
ATOM 2661 C C . ASN B 1 125 ? 10.07 -29.125 -11.148 1 88.81 125 ASN B C 1
ATOM 2663 O O . ASN B 1 125 ? 9.453 -28.344 -10.438 1 88.81 125 ASN B O 1
ATOM 2667 N N . GLU B 1 126 ? 9.922 -30.391 -11.062 1 86.81 126 GLU B N 1
ATOM 2668 C CA . GLU B 1 126 ? 8.812 -30.984 -10.336 1 86.81 126 GLU B CA 1
ATOM 2669 C C . GLU B 1 126 ? 8.906 -30.688 -8.836 1 86.81 126 GLU B C 1
ATOM 2671 O O . GLU B 1 126 ? 7.891 -30.5 -8.172 1 86.81 126 GLU B O 1
ATOM 2676 N N . ILE B 1 127 ? 10.102 -30.75 -8.305 1 90.75 127 ILE B N 1
ATOM 2677 C CA . ILE B 1 127 ? 10.273 -30.5 -6.879 1 90.75 127 ILE B CA 1
ATOM 2678 C C . ILE B 1 127 ? 9.859 -29.062 -6.562 1 90.75 127 ILE B C 1
ATOM 2680 O O . ILE B 1 127 ? 9.133 -28.812 -5.598 1 90.75 127 ILE B O 1
ATOM 2684 N N . VAL B 1 128 ? 10.367 -28.141 -7.395 1 90.5 128 VAL B N 1
ATOM 2685 C CA . VAL B 1 128 ? 10.023 -26.734 -7.223 1 90.5 128 VAL B CA 1
ATOM 2686 C C . VAL B 1 128 ? 8.516 -26.547 -7.359 1 90.5 128 VAL B C 1
ATOM 2688 O O . VAL B 1 128 ? 7.895 -25.859 -6.559 1 90.5 128 VAL B O 1
ATOM 2691 N N . TYR B 1 129 ? 8 -27.188 -8.273 1 87.31 129 TYR B N 1
ATOM 2692 C CA . TYR B 1 129 ? 6.57 -27.047 -8.516 1 87.31 129 TYR B CA 1
ATOM 2693 C C . TYR B 1 129 ? 5.758 -27.625 -7.363 1 87.31 129 TYR B C 1
ATOM 2695 O O . TYR B 1 129 ? 4.809 -27 -6.883 1 87.31 129 TYR B O 1
ATOM 2703 N N . GLU B 1 130 ? 6.09 -28.797 -6.961 1 87.88 130 GLU B N 1
ATOM 2704 C CA . GLU B 1 130 ? 5.344 -29.453 -5.895 1 87.88 130 GLU B CA 1
ATOM 2705 C C . GLU B 1 130 ? 5.398 -28.641 -4.602 1 87.88 130 GLU B C 1
ATOM 2707 O O . GLU B 1 130 ? 4.383 -28.484 -3.918 1 87.88 130 GLU B O 1
ATOM 2712 N N . THR B 1 131 ? 6.547 -28.188 -4.277 1 93.88 131 THR B N 1
ATOM 2713 C CA . THR B 1 131 ? 6.695 -27.375 -3.082 1 93.88 131 THR B CA 1
ATOM 2714 C C . THR B 1 131 ? 5.883 -26.078 -3.205 1 93.88 131 THR B C 1
ATOM 2716 O O . THR B 1 131 ? 5.223 -25.672 -2.248 1 93.88 131 THR B O 1
ATOM 2719 N N . SER B 1 132 ? 5.949 -25.516 -4.391 1 93.38 132 SER B N 1
ATOM 2720 C CA . SER B 1 132 ? 5.195 -24.281 -4.645 1 93.38 132 SER B CA 1
ATOM 2721 C C . SER B 1 132 ? 3.691 -24.547 -4.602 1 93.38 132 SER B C 1
ATOM 2723 O O . SER B 1 132 ? 2.932 -23.734 -4.078 1 93.38 132 SER B O 1
ATOM 2725 N N . GLN B 1 133 ? 3.303 -25.656 -5.113 1 89.25 133 GLN B N 1
ATOM 2726 C CA . GLN B 1 133 ? 1.895 -26.031 -5.082 1 89.25 133 GLN B CA 1
ATOM 2727 C C . GLN B 1 133 ? 1.396 -26.172 -3.645 1 89.25 133 GLN B C 1
ATOM 2729 O O . GLN B 1 133 ? 0.292 -25.734 -3.32 1 89.25 133 GLN B O 1
ATOM 2734 N N . GLY B 1 134 ? 2.217 -26.812 -2.848 1 91.75 134 GLY B N 1
ATOM 2735 C CA . GLY B 1 134 ? 1.86 -26.922 -1.441 1 91.75 134 GLY B CA 1
ATOM 2736 C C . GLY B 1 134 ? 1.676 -25.578 -0.764 1 91.75 134 GLY B C 1
ATOM 2737 O O . GLY B 1 134 ? 0.721 -25.391 -0.009 1 91.75 134 GLY B O 1
ATOM 2738 N N . LEU B 1 135 ? 2.562 -24.656 -1.006 1 95.19 135 LEU B N 1
ATOM 2739 C CA . LEU B 1 135 ? 2.463 -23.297 -0.478 1 95.19 135 LEU B CA 1
ATOM 2740 C C . LEU B 1 135 ? 1.167 -22.625 -0.93 1 95.19 135 LEU B C 1
ATOM 2742 O O . LEU B 1 135 ? 0.43 -22.078 -0.11 1 95.19 135 LEU B O 1
ATOM 2746 N N . MET B 1 136 ? 0.896 -22.734 -2.213 1 93.06 136 MET B N 1
ATOM 2747 C CA . MET B 1 136 ? -0.258 -22.062 -2.807 1 93.06 136 MET B CA 1
ATOM 2748 C C . MET B 1 136 ? -1.561 -22.656 -2.275 1 93.06 136 MET B C 1
ATOM 2750 O O . MET B 1 136 ? -2.51 -21.922 -1.995 1 93.06 136 MET B O 1
ATOM 2754 N N . GLU B 1 137 ? -1.592 -23.906 -2.135 1 90.19 137 GLU B N 1
ATOM 2755 C CA . GLU B 1 137 ? -2.783 -24.562 -1.596 1 90.19 137 GLU B CA 1
ATOM 2756 C C . GLU B 1 137 ? -3.053 -24.125 -0.16 1 90.19 137 GLU B C 1
ATOM 2758 O O . GLU B 1 137 ? -4.188 -23.797 0.192 1 90.19 137 GLU B O 1
ATOM 2763 N N . LYS B 1 138 ? -2.072 -24.125 0.585 1 94 138 LYS B N 1
ATOM 2764 C CA . LYS B 1 138 ? -2.207 -23.734 1.983 1 94 138 LYS B CA 1
ATOM 2765 C C . LYS B 1 138 ? -2.732 -22.297 2.1 1 94 138 LYS B C 1
ATOM 2767 O O . LYS B 1 138 ? -3.689 -22.047 2.83 1 94 138 LYS B O 1
ATOM 2772 N N . LEU B 1 139 ? -2.117 -21.422 1.383 1 96.44 139 LEU B N 1
ATOM 2773 C CA . LEU B 1 139 ? -2.494 -20.016 1.47 1 96.44 139 LEU B CA 1
ATOM 2774 C C . LEU B 1 139 ? -3.865 -19.781 0.844 1 96.44 139 LEU B C 1
ATOM 2776 O O . LEU B 1 139 ? -4.637 -18.953 1.328 1 96.44 139 LEU B O 1
ATOM 2780 N N . ALA B 1 140 ? -4.148 -20.5 -0.183 1 92.94 140 ALA B N 1
ATOM 2781 C CA . ALA B 1 140 ? -5.43 -20.328 -0.86 1 92.94 140 ALA B CA 1
ATOM 2782 C C . ALA B 1 140 ? -6.59 -20.719 0.054 1 92.94 140 ALA B C 1
ATOM 2784 O O . ALA B 1 140 ? -7.648 -20.094 0.027 1 92.94 140 ALA B O 1
ATOM 2785 N N . VAL B 1 141 ? -6.422 -21.719 0.803 1 91.06 141 VAL B N 1
ATOM 2786 C CA . VAL B 1 141 ? -7.457 -22.156 1.731 1 91.06 141 VAL B CA 1
ATOM 2787 C C . VAL B 1 141 ? -7.754 -21.047 2.74 1 91.06 141 VAL B C 1
ATOM 2789 O O . VAL B 1 141 ? -8.914 -20.734 3.014 1 91.06 141 VAL B O 1
ATOM 2792 N N . GLU B 1 142 ? -6.699 -20.516 3.25 1 94.81 142 GLU B N 1
ATOM 2793 C CA . GLU B 1 142 ? -6.867 -19.422 4.203 1 94.81 142 GLU B CA 1
ATOM 2794 C C . GLU B 1 142 ? -7.527 -18.219 3.543 1 94.81 142 GLU B C 1
ATOM 2796 O O . GLU B 1 142 ? -8.438 -17.609 4.113 1 94.81 142 GLU B O 1
ATOM 2801 N N . ALA B 1 143 ? -7.082 -17.891 2.348 1 95.38 143 ALA B N 1
ATOM 2802 C CA . ALA B 1 143 ? -7.582 -16.719 1.636 1 95.38 143 ALA B CA 1
ATOM 2803 C C . ALA B 1 143 ? -9.047 -16.906 1.238 1 95.38 143 ALA B C 1
ATOM 2805 O O . ALA B 1 143 ? -9.82 -15.945 1.252 1 95.38 143 ALA B O 1
ATOM 2806 N N . PHE B 1 144 ? -9.414 -18.031 0.976 1 89.12 144 PHE B N 1
ATOM 2807 C CA . PHE B 1 144 ? -10.758 -18.328 0.486 1 89.12 144 PHE B CA 1
ATOM 2808 C C . PHE B 1 144 ? -11.789 -18.109 1.581 1 89.12 144 PHE B C 1
ATOM 2810 O O . PHE B 1 144 ? -12.977 -17.922 1.293 1 89.12 144 PHE B O 1
ATOM 2817 N N . GLU B 1 145 ? -11.32 -18.156 2.771 1 91.06 145 GLU B N 1
ATOM 2818 C CA . GLU B 1 145 ? -12.219 -17.859 3.881 1 91.06 145 GLU B CA 1
ATOM 2819 C C . GLU B 1 145 ? -12.68 -16.406 3.844 1 91.06 145 GLU B C 1
ATOM 2821 O O . GLU B 1 145 ? -13.695 -16.062 4.441 1 91.06 145 GLU B O 1
ATOM 2826 N N . VAL B 1 146 ? -11.938 -15.664 3.092 1 92.38 146 VAL B N 1
ATOM 2827 C CA . VAL B 1 146 ? -12.227 -14.234 3.1 1 92.38 146 VAL B CA 1
ATOM 2828 C C . VAL B 1 146 ? -12.828 -13.82 1.759 1 92.38 146 VAL B C 1
ATOM 2830 O O . VAL B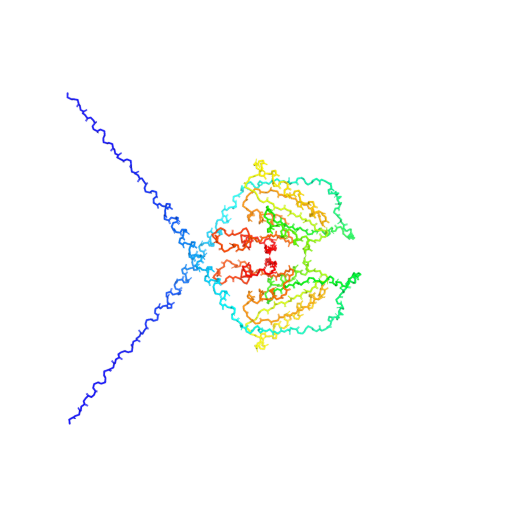 1 146 ? -13.797 -13.055 1.716 1 92.38 146 VAL B O 1
ATOM 2833 N N . ALA B 1 147 ? -12.305 -14.375 0.682 1 91.5 147 ALA B N 1
ATOM 2834 C CA . ALA B 1 147 ? -12.75 -13.977 -0.65 1 91.5 147 ALA B CA 1
ATOM 2835 C C . ALA B 1 147 ? -12.367 -15.023 -1.695 1 91.5 147 ALA B C 1
ATOM 2837 O O . ALA B 1 147 ? -11.539 -15.898 -1.431 1 91.5 147 ALA B O 1
ATOM 2838 N N . MET B 1 148 ? -12.977 -14.844 -2.822 1 89.19 148 MET B N 1
ATOM 2839 C CA . MET B 1 148 ? -12.586 -15.688 -3.945 1 89.19 148 MET B CA 1
ATOM 2840 C C . MET B 1 148 ? -11.078 -15.602 -4.184 1 89.19 148 MET B C 1
ATOM 2842 O O . MET B 1 148 ? -10.492 -14.523 -4.117 1 89.19 148 MET B O 1
ATOM 2846 N N . THR B 1 149 ? -10.5 -16.859 -4.465 1 92.5 149 THR B N 1
ATOM 2847 C CA . THR B 1 149 ? -9.047 -1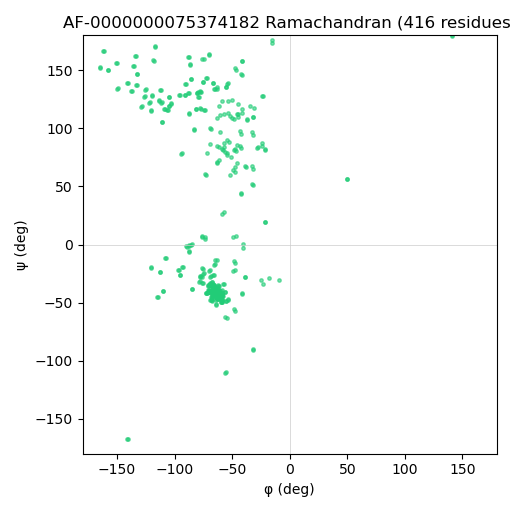6.875 -4.543 1 92.5 149 THR B CA 1
ATOM 2848 C C . THR B 1 149 ? -8.586 -17.719 -5.727 1 92.5 149 THR B C 1
ATOM 2850 O O . THR B 1 149 ? -9.117 -18.812 -5.965 1 92.5 149 THR B O 1
ATOM 2853 N N . THR B 1 150 ? -7.68 -17.156 -6.488 1 92.06 150 THR B N 1
ATOM 2854 C CA . THR B 1 150 ? -6.926 -17.875 -7.504 1 92.06 150 THR B CA 1
ATOM 2855 C C . THR B 1 150 ? -5.434 -17.859 -7.191 1 92.06 150 THR B C 1
ATOM 2857 O O . THR B 1 150 ? -4.969 -17.016 -6.406 1 92.06 150 THR B O 1
ATOM 2860 N N . ALA B 1 151 ? -4.734 -18.797 -7.742 1 93.81 151 ALA B N 1
ATOM 2861 C CA . ALA B 1 151 ? -3.297 -18.875 -7.492 1 93.81 151 ALA B CA 1
ATOM 2862 C C . ALA B 1 151 ? -2.541 -19.266 -8.758 1 93.81 151 ALA B C 1
ATOM 2864 O O . ALA B 1 151 ? -2.996 -20.125 -9.523 1 93.81 151 ALA B O 1
ATOM 2865 N N . ARG B 1 152 ? -1.391 -18.578 -8.922 1 93.25 152 ARG B N 1
ATOM 2866 C CA . ARG B 1 152 ? -0.535 -18.891 -10.062 1 93.25 152 ARG B CA 1
ATOM 2867 C C . ARG B 1 152 ? 0.92 -19.047 -9.633 1 93.25 152 ARG B C 1
ATOM 2869 O O . ARG B 1 152 ? 1.402 -18.297 -8.789 1 93.25 152 ARG B O 1
ATOM 2876 N N . ILE B 1 153 ? 1.512 -20.016 -10.172 1 94.44 153 ILE B N 1
ATOM 2877 C CA . ILE B 1 153 ? 2.959 -20.188 -10.109 1 94.44 153 ILE B CA 1
ATOM 2878 C C . ILE B 1 153 ? 3.588 -19.781 -11.438 1 94.44 153 ILE B C 1
ATOM 2880 O O . ILE B 1 153 ? 3.246 -20.344 -12.484 1 94.44 153 ILE B O 1
ATOM 2884 N N . VAL B 1 154 ? 4.465 -18.828 -11.375 1 94.69 154 VAL B N 1
ATOM 2885 C CA . VAL B 1 154 ? 4.93 -18.219 -12.625 1 94.69 154 VAL B CA 1
ATOM 2886 C C . VAL B 1 154 ? 6.457 -18.281 -12.688 1 94.69 154 VAL B C 1
ATOM 2888 O O . VAL B 1 154 ? 7.141 -18.016 -11.703 1 94.69 154 VAL B O 1
ATOM 2891 N N . GLU B 1 155 ? 6.926 -18.688 -13.797 1 93.38 155 GLU B N 1
ATOM 2892 C CA . GLU B 1 155 ? 8.367 -18.734 -14 1 93.38 155 GLU B CA 1
ATOM 2893 C C . GLU B 1 155 ? 8.938 -17.359 -14.297 1 93.38 155 GLU B C 1
ATOM 2895 O O . GLU B 1 155 ? 8.406 -16.625 -15.133 1 93.38 155 GLU B O 1
ATOM 2900 N N . GLY B 1 156 ? 10.07 -17 -13.555 1 93.19 156 GLY B N 1
ATOM 2901 C CA . GLY B 1 156 ? 10.758 -15.742 -13.812 1 93.19 156 GLY B CA 1
ATOM 2902 C C . GLY B 1 156 ? 11.234 -15.047 -12.547 1 93.19 156 GLY B C 1
ATOM 2903 O O . GLY B 1 156 ? 11.109 -15.594 -11.453 1 93.19 156 GLY B O 1
ATOM 2904 N N . ASP B 1 157 ? 11.867 -13.898 -12.758 1 91.12 157 ASP B N 1
ATOM 2905 C CA . ASP B 1 157 ? 12.242 -13.047 -11.633 1 91.12 157 ASP B CA 1
ATOM 2906 C C . ASP B 1 157 ? 11.008 -12.492 -10.922 1 91.12 157 ASP B C 1
ATOM 2908 O O . ASP B 1 157 ? 10.078 -12.008 -11.57 1 91.12 157 ASP B O 1
ATOM 2912 N N . ALA B 1 158 ? 11.07 -12.586 -9.711 1 93.81 158 ALA B N 1
ATOM 2913 C CA . ALA B 1 158 ? 9.898 -12.273 -8.906 1 93.81 158 ALA B CA 1
ATOM 2914 C C . ALA B 1 158 ? 9.375 -10.867 -9.211 1 93.81 158 ALA B C 1
ATOM 2916 O O . ALA B 1 158 ? 8.18 -10.68 -9.445 1 93.81 158 ALA B O 1
ATOM 2917 N N . GLY B 1 159 ? 10.258 -9.891 -9.219 1 93.56 159 GLY B N 1
ATOM 2918 C CA . GLY B 1 159 ? 9.836 -8.523 -9.5 1 93.56 159 GLY B CA 1
ATOM 2919 C C . GLY B 1 159 ? 9.172 -8.375 -10.852 1 93.56 159 GLY B C 1
ATOM 2920 O O . GLY B 1 159 ? 8.125 -7.742 -10.969 1 93.56 159 GLY B O 1
ATOM 2921 N N . LYS B 1 160 ? 9.727 -8.984 -11.828 1 93.12 160 LYS B N 1
ATOM 2922 C CA . LYS B 1 160 ? 9.188 -8.93 -13.18 1 93.12 160 LYS B CA 1
ATOM 2923 C C . LYS B 1 160 ? 7.844 -9.648 -13.266 1 93.12 160 LYS B C 1
ATOM 2925 O O . LYS B 1 160 ? 6.902 -9.148 -13.891 1 93.12 160 LYS B O 1
ATOM 2930 N N . VAL B 1 161 ? 7.801 -10.766 -12.672 1 95 161 VAL B N 1
ATOM 2931 C CA . VAL B 1 161 ? 6.582 -11.57 -12.672 1 95 161 VAL B CA 1
ATOM 2932 C C . VAL B 1 161 ? 5.441 -10.781 -12.031 1 95 161 VAL B C 1
ATOM 2934 O O . VAL B 1 161 ? 4.344 -10.703 -12.586 1 95 161 VAL B O 1
ATOM 2937 N N . ILE B 1 162 ? 5.715 -10.18 -10.93 1 96.81 162 ILE B N 1
ATOM 2938 C CA . ILE B 1 162 ? 4.695 -9.445 -10.188 1 96.81 162 ILE B CA 1
ATOM 2939 C C . ILE B 1 162 ? 4.199 -8.266 -11.023 1 96.81 162 ILE B C 1
ATOM 2941 O O . ILE B 1 162 ? 2.992 -8.055 -11.156 1 96.81 162 ILE B O 1
ATOM 2945 N N . CYS B 1 163 ? 5.086 -7.562 -11.609 1 94.69 163 CYS B N 1
ATOM 2946 C CA . CYS B 1 163 ? 4.707 -6.41 -12.414 1 94.69 163 CYS B CA 1
ATOM 2947 C C . CYS B 1 163 ? 3.918 -6.844 -13.648 1 94.69 163 CYS B C 1
ATOM 2949 O O . CYS B 1 163 ? 2.957 -6.18 -14.039 1 94.69 163 CYS B O 1
ATOM 2951 N N . LYS B 1 164 ? 4.344 -7.953 -14.203 1 95.31 164 LYS B N 1
ATOM 2952 C CA . LYS B 1 164 ? 3.629 -8.477 -15.367 1 95.31 164 LYS B CA 1
ATOM 2953 C C . LYS B 1 164 ? 2.211 -8.898 -14.992 1 95.31 164 LYS B C 1
ATOM 2955 O O . LYS B 1 164 ? 1.264 -8.625 -15.734 1 95.31 164 LYS B O 1
ATOM 2960 N N . GLU B 1 165 ? 2.074 -9.562 -13.883 1 95.25 165 GLU B N 1
ATOM 2961 C CA . GLU B 1 165 ? 0.747 -9.945 -13.406 1 95.25 165 GLU B CA 1
ATOM 2962 C C . GLU B 1 165 ? -0.115 -8.719 -13.125 1 95.25 165 GLU B C 1
ATOM 2964 O O . GLU B 1 165 ? -1.314 -8.719 -13.414 1 95.25 165 GLU B O 1
ATOM 2969 N N . ALA B 1 166 ? 0.483 -7.695 -12.57 1 96.56 166 ALA B N 1
ATOM 2970 C CA . ALA B 1 166 ? -0.233 -6.449 -12.305 1 96.56 166 ALA B CA 1
ATOM 2971 C C . ALA B 1 166 ? -0.708 -5.809 -13.609 1 96.56 166 ALA B C 1
ATOM 2973 O O . ALA B 1 166 ? -1.824 -5.289 -13.68 1 96.56 166 ALA B O 1
ATOM 2974 N N . GLU B 1 167 ? 0.115 -5.855 -14.578 1 95.44 167 GLU B N 1
ATOM 2975 C CA . GLU B 1 167 ? -0.241 -5.281 -15.875 1 95.44 167 GLU B CA 1
ATOM 2976 C C . GLU B 1 167 ? -1.389 -6.055 -16.516 1 95.44 167 GLU B C 1
ATOM 2978 O O . GLU B 1 167 ? -2.268 -5.457 -17.156 1 95.44 167 GLU B O 1
ATOM 2983 N N . ARG B 1 168 ? -1.386 -7.273 -16.344 1 93.25 168 ARG B N 1
ATOM 2984 C CA . ARG B 1 168 ? -2.4 -8.141 -16.938 1 93.25 168 ARG B CA 1
ATOM 2985 C C . ARG B 1 168 ? -3.746 -7.961 -16.234 1 93.25 168 ARG B C 1
ATOM 2987 O O . ARG B 1 168 ? -4.781 -7.84 -16.891 1 93.25 168 ARG B O 1
ATOM 2994 N N . LEU B 1 169 ? -3.738 -7.852 -14.938 1 93.94 169 LEU B N 1
ATOM 2995 C CA . LEU B 1 169 ? -4.965 -7.91 -14.148 1 93.94 169 LEU B CA 1
ATOM 2996 C C . LEU B 1 169 ? -5.488 -6.508 -13.852 1 93.94 169 LEU B C 1
ATOM 2998 O O . LEU B 1 169 ? -6.668 -6.332 -13.531 1 93.94 169 LEU B O 1
ATOM 3002 N N . LYS B 1 170 ? -4.527 -5.527 -13.844 1 95.88 170 LYS B N 1
ATOM 3003 C CA . LYS B 1 170 ? -4.84 -4.168 -13.422 1 95.88 170 LYS B CA 1
ATOM 3004 C C . LYS B 1 170 ? -5.582 -4.164 -12.086 1 95.88 170 LYS B C 1
ATOM 3006 O O . LYS B 1 170 ? -6.66 -3.576 -11.977 1 95.88 170 LYS B O 1
ATOM 3011 N N . PRO B 1 171 ? -4.973 -4.762 -11.102 1 97.56 171 PRO B N 1
ATOM 3012 C CA . PRO B 1 171 ? -5.633 -4.914 -9.805 1 97.56 171 PRO B CA 1
ATOM 3013 C C . PRO B 1 171 ? -5.777 -3.592 -9.055 1 97.56 171 PRO B C 1
ATOM 3015 O O . PRO B 1 171 ? -5.109 -2.611 -9.391 1 97.56 171 PRO B O 1
ATOM 3018 N N . ALA B 1 172 ? -6.672 -3.635 -8.047 1 97.75 172 ALA B N 1
ATOM 3019 C CA . ALA B 1 172 ? -6.797 -2.479 -7.1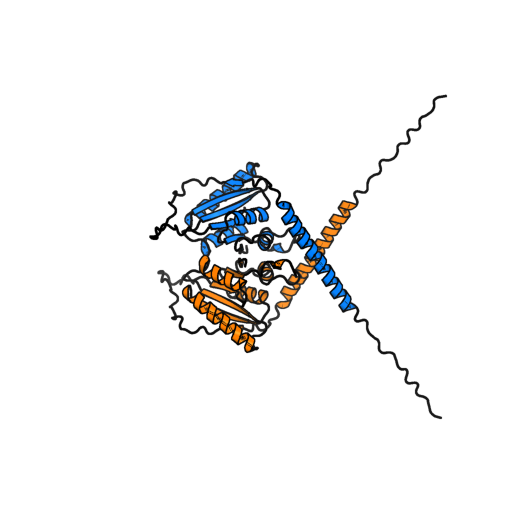64 1 97.75 172 ALA B CA 1
ATOM 3020 C C . ALA B 1 172 ? -5.523 -2.273 -6.348 1 97.75 172 ALA B C 1
ATOM 3022 O O . ALA B 1 172 ? -5.203 -1.147 -5.961 1 97.75 172 ALA B O 1
ATOM 3023 N N . ALA B 1 173 ? -4.812 -3.42 -6.156 1 98.31 173 ALA B N 1
ATOM 3024 C CA . ALA B 1 173 ? -3.568 -3.309 -5.402 1 98.31 173 ALA B CA 1
ATOM 3025 C C . ALA B 1 173 ? -2.703 -4.551 -5.586 1 98.31 173 ALA B C 1
ATOM 3027 O O . ALA B 1 173 ? -3.219 -5.645 -5.84 1 98.31 173 ALA B O 1
ATOM 3028 N N . VAL B 1 174 ? -1.419 -4.309 -5.449 1 98.31 174 VAL B N 1
ATOM 3029 C CA . VAL B 1 174 ? -0.417 -5.363 -5.332 1 98.31 174 VAL B CA 1
ATOM 3030 C C . VAL B 1 174 ? 0.209 -5.328 -3.941 1 98.31 174 VAL B C 1
ATOM 3032 O O . VAL B 1 174 ? 0.78 -4.316 -3.533 1 98.31 174 VAL B O 1
ATOM 3035 N N . VAL B 1 175 ? 0.145 -6.461 -3.236 1 98.56 175 VAL B N 1
ATOM 3036 C CA . VAL B 1 175 ? 0.649 -6.543 -1.87 1 98.56 175 VAL B CA 1
ATOM 3037 C C . VAL B 1 175 ? 1.873 -7.457 -1.825 1 98.56 175 VAL B C 1
ATOM 3039 O O . VAL B 1 175 ? 1.865 -8.547 -2.402 1 98.56 175 VAL B O 1
ATOM 3042 N N . MET B 1 176 ? 2.91 -6.973 -1.162 1 96.69 176 MET B N 1
ATOM 3043 C CA . MET B 1 176 ? 4.113 -7.781 -1.001 1 96.69 176 MET B CA 1
ATOM 3044 C C . MET B 1 176 ? 4.836 -7.43 0.296 1 96.69 176 MET B C 1
ATOM 3046 O O . MET B 1 176 ? 4.586 -6.375 0.884 1 96.69 176 MET B O 1
ATOM 3050 N N . GLY B 1 177 ? 5.621 -8.367 0.79 1 93.94 177 GLY B N 1
ATOM 3051 C CA . GLY B 1 177 ? 6.477 -8.117 1.938 1 93.94 177 GLY B CA 1
ATOM 3052 C C . GLY B 1 177 ? 7.828 -7.539 1.562 1 93.94 177 GLY B C 1
ATOM 3053 O O . GLY B 1 177 ? 8.227 -7.594 0.397 1 93.94 177 GLY B O 1
ATOM 3054 N N . THR B 1 178 ? 8.375 -6.824 2.559 1 80.94 178 THR B N 1
ATOM 3055 C CA . THR B 1 178 ? 9.773 -6.434 2.371 1 80.94 178 THR B CA 1
ATOM 3056 C C . THR B 1 178 ? 10.711 -7.539 2.84 1 80.94 178 THR B C 1
ATOM 3058 O O . THR B 1 178 ? 10.336 -8.367 3.672 1 80.94 178 THR B O 1
ATOM 3061 N N . ARG B 1 179 ? 11.75 -7.66 2.08 1 56.62 179 ARG B N 1
ATOM 3062 C CA . ARG B 1 179 ? 12.742 -8.562 2.658 1 56.62 179 ARG B CA 1
ATOM 3063 C C . ARG B 1 179 ? 13.281 -8.008 3.977 1 56.62 179 ARG B C 1
ATOM 3065 O O . ARG B 1 179 ? 13.242 -6.801 4.211 1 56.62 179 ARG B O 1
ATOM 3072 N N . GLY B 1 180 ? 13.445 -8.758 5.086 1 49.94 180 GLY B N 1
ATOM 3073 C CA . GLY B 1 180 ? 14.016 -8.453 6.391 1 49.94 180 GLY B CA 1
ATOM 3074 C C . GLY B 1 180 ? 14.836 -7.18 6.402 1 49.94 180 GLY B C 1
ATOM 3075 O O . GLY B 1 180 ? 14.938 -6.488 5.383 1 49.94 180 GLY B O 1
ATOM 3076 N N . ARG B 1 181 ? 15.273 -6.793 7.648 1 45.75 181 ARG B N 1
ATOM 3077 C CA . ARG B 1 181 ? 16.125 -5.676 8.047 1 45.75 181 ARG B CA 1
ATOM 3078 C C . ARG B 1 181 ? 17.25 -5.461 7.039 1 45.75 181 ARG B C 1
ATOM 3080 O O . ARG B 1 181 ? 18.016 -4.5 7.148 1 45.75 181 ARG B O 1
ATOM 3087 N N . SER B 1 182 ? 17.547 -6.555 6.449 1 42.84 182 SER B N 1
ATOM 3088 C CA . SER B 1 182 ? 18.828 -6.516 5.77 1 42.84 182 SER B CA 1
ATOM 3089 C C . SER B 1 182 ? 18.766 -5.672 4.5 1 42.84 182 SER B C 1
ATOM 3091 O O . SER B 1 182 ? 19.672 -5.73 3.662 1 42.84 182 SER B O 1
ATOM 3093 N N . LEU B 1 183 ? 17.703 -5.125 4.336 1 44.75 183 LEU B N 1
ATOM 3094 C CA . LEU B 1 183 ? 17.688 -4.391 3.076 1 44.75 183 LEU B CA 1
ATOM 3095 C C . LEU B 1 183 ? 18.938 -3.529 2.92 1 44.75 183 LEU B C 1
ATOM 3097 O O . LEU B 1 183 ? 19.016 -2.703 2.01 1 44.75 183 LEU B O 1
ATOM 3101 N N . ILE B 1 184 ? 19.641 -3.346 3.943 1 41.53 184 ILE B N 1
ATOM 3102 C CA . ILE B 1 184 ? 20.828 -2.533 3.674 1 41.53 184 ILE B CA 1
ATOM 3103 C C . ILE B 1 184 ? 21.531 -3.053 2.428 1 41.53 184 ILE B C 1
ATOM 3105 O O . ILE B 1 184 ? 22.219 -2.295 1.732 1 41.53 184 ILE B O 1
ATOM 3109 N N . GLN B 1 185 ? 21.875 -4.43 2.586 1 37.91 185 GLN B N 1
ATOM 3110 C CA . GLN B 1 185 ? 23.094 -4.805 1.879 1 37.91 185 GLN B CA 1
ATOM 3111 C C . GLN B 1 185 ? 22.984 -4.469 0.393 1 37.91 185 GLN B C 1
ATOM 3113 O O . GLN B 1 185 ? 23.859 -3.801 -0.159 1 37.91 185 GLN B O 1
ATOM 3118 N N . SER B 1 186 ? 22.891 -5.691 -0.525 1 38.16 186 SER B N 1
ATOM 3119 C CA . SER B 1 186 ? 23.391 -5.734 -1.895 1 38.16 186 SER B CA 1
ATOM 3120 C C . SER B 1 186 ? 22.516 -4.922 -2.834 1 38.16 186 SER B C 1
ATOM 3122 O O . SER B 1 186 ? 21.359 -5.297 -3.096 1 38.16 186 SER B O 1
ATOM 3124 N N . VAL B 1 187 ? 22.391 -3.678 -2.572 1 41.53 187 VAL B N 1
ATOM 3125 C CA . VAL B 1 187 ? 21.781 -2.6 -3.34 1 41.53 187 VAL B CA 1
ATOM 3126 C C . VAL B 1 187 ? 21.797 -2.951 -4.828 1 41.53 187 VAL B C 1
ATOM 3128 O O . VAL B 1 187 ? 21.234 -2.223 -5.648 1 41.53 187 VAL B O 1
ATOM 3131 N N . LEU B 1 188 ? 22.781 -3.686 -5.23 1 39.06 188 LEU B N 1
ATOM 3132 C CA . LEU B 1 188 ? 22.875 -3.818 -6.68 1 39.06 188 LEU B CA 1
ATOM 3133 C C . LEU B 1 188 ? 21.562 -4.332 -7.27 1 39.06 188 LEU B C 1
ATOM 3135 O O . LEU B 1 188 ? 21.156 -3.904 -8.352 1 39.06 188 LEU B O 1
ATOM 3139 N N . GLN B 1 189 ? 21.281 -5.574 -6.824 1 47 189 GLN B N 1
ATOM 3140 C CA . GLN B 1 189 ? 20.062 -6.094 -7.422 1 47 189 GLN B CA 1
ATOM 3141 C C . GLN B 1 189 ? 18.844 -5.809 -6.535 1 47 189 GLN B C 1
ATOM 3143 O O . GLN B 1 189 ? 18.828 -6.18 -5.359 1 47 189 GLN B O 1
ATOM 3148 N N . GLY B 1 190 ? 18.312 -4.641 -6.547 1 57.66 190 GLY B N 1
ATOM 3149 C CA . GLY B 1 190 ? 17.172 -4.125 -5.805 1 57.66 190 GLY B CA 1
ATOM 3150 C C . GLY B 1 190 ? 16.203 -5.207 -5.363 1 57.66 190 GLY B C 1
ATOM 3151 O O . GLY B 1 190 ? 16.188 -6.297 -5.934 1 57.66 190 GLY B O 1
ATOM 3152 N N . SER B 1 191 ? 15.805 -5.328 -4.145 1 78.75 191 SER B N 1
ATOM 3153 C CA . SER B 1 191 ? 14.781 -6.227 -3.623 1 78.75 191 SER B CA 1
ATOM 3154 C C . SER B 1 191 ? 13.57 -6.273 -4.543 1 78.75 191 SER B C 1
ATOM 3156 O O . SER B 1 191 ? 13.43 -5.438 -5.438 1 78.75 191 SER B O 1
ATOM 3158 N N . VAL B 1 192 ? 12.992 -7.457 -4.566 1 87.19 192 VAL B N 1
ATOM 3159 C CA . VAL B 1 192 ? 11.75 -7.617 -5.309 1 87.19 192 VAL B CA 1
ATOM 3160 C C . VAL B 1 192 ? 10.852 -6.406 -5.078 1 87.19 192 VAL B C 1
ATOM 3162 O O . VAL B 1 192 ? 10.305 -5.836 -6.027 1 87.19 192 VAL B O 1
ATOM 3165 N N . SER B 1 193 ? 10.805 -5.953 -3.811 1 89.5 193 SER B N 1
ATOM 3166 C CA . SER B 1 193 ? 9.93 -4.824 -3.496 1 89.5 193 SER B CA 1
ATOM 3167 C C . SER B 1 193 ? 10.445 -3.537 -4.129 1 89.5 193 SER B C 1
ATOM 3169 O O . SER B 1 193 ? 9.656 -2.701 -4.574 1 89.5 193 SER B O 1
ATOM 3171 N N . GLU B 1 194 ? 11.688 -3.43 -4.211 1 84.75 194 GLU B N 1
ATOM 3172 C CA . GLU B 1 194 ? 12.266 -2.252 -4.852 1 84.75 194 GLU B CA 1
ATOM 3173 C C . GLU B 1 194 ? 11.992 -2.252 -6.355 1 84.75 194 GLU B C 1
ATOM 3175 O O . GLU B 1 194 ? 11.672 -1.213 -6.934 1 84.75 194 GLU B O 1
ATOM 3180 N N . TYR B 1 195 ? 12.25 -3.4 -6.934 1 86.5 195 TYR B N 1
ATOM 3181 C CA . TYR B 1 195 ? 11.953 -3.512 -8.359 1 86.5 195 TYR B CA 1
ATOM 3182 C C . TYR B 1 195 ? 10.508 -3.129 -8.641 1 86.5 195 TYR B C 1
ATOM 3184 O O . TYR B 1 195 ? 10.234 -2.328 -9.539 1 86.5 195 TYR B O 1
ATOM 3192 N N . CYS B 1 196 ? 9.594 -3.645 -7.875 1 90.5 196 CYS B N 1
ATOM 3193 C CA . CYS B 1 196 ? 8.18 -3.369 -8.086 1 90.5 196 CYS B CA 1
ATOM 3194 C C . CYS B 1 196 ? 7.863 -1.902 -7.82 1 90.5 196 CYS B C 1
ATOM 3196 O O . CYS B 1 196 ? 7.031 -1.31 -8.508 1 90.5 196 CYS B O 1
ATOM 3198 N N . PHE B 1 197 ? 8.57 -1.34 -6.863 1 85.38 197 PHE B N 1
ATOM 3199 C CA . PHE B 1 197 ? 8.414 0.076 -6.555 1 85.38 197 PHE B CA 1
ATOM 3200 C C . PHE B 1 197 ? 8.695 0.935 -7.781 1 85.38 197 PHE B C 1
ATOM 3202 O O . PHE B 1 197 ? 7.98 1.902 -8.047 1 85.38 197 PHE B O 1
ATOM 3209 N N . HIS B 1 198 ? 9.531 0.501 -8.5 1 84.44 198 HIS B N 1
ATOM 3210 C CA . HIS B 1 198 ? 9.977 1.328 -9.617 1 84.44 198 HIS B CA 1
ATOM 3211 C C . HIS B 1 198 ? 9.258 0.951 -10.906 1 84.44 198 HIS B C 1
ATOM 3213 O O . HIS B 1 198 ? 9.078 1.791 -11.789 1 84.44 198 HIS B O 1
ATOM 3219 N N . ASN B 1 199 ? 8.75 -0.256 -10.914 1 86.75 199 ASN B N 1
ATOM 3220 C CA . ASN B 1 199 ? 8.375 -0.74 -12.242 1 86.75 199 ASN B CA 1
ATOM 3221 C C . ASN B 1 199 ? 6.891 -1.08 -12.312 1 86.75 199 ASN B C 1
ATOM 3223 O O . ASN B 1 199 ? 6.336 -1.224 -13.406 1 86.75 199 ASN B O 1
ATOM 3227 N N . CYS B 1 200 ? 6.293 -1.285 -11.156 1 90.06 200 CYS B N 1
ATOM 3228 C CA . CYS B 1 200 ? 4.867 -1.593 -11.164 1 90.06 200 CYS B CA 1
ATOM 3229 C C . CYS B 1 200 ? 4.035 -0.319 -11.25 1 90.06 200 CYS B C 1
ATOM 3231 O O . CYS B 1 200 ? 3.705 0.281 -10.227 1 90.06 200 CYS B O 1
ATOM 3233 N N . LYS B 1 201 ? 3.588 0.016 -12.375 1 87.44 201 LYS B N 1
ATOM 3234 C CA . LYS B 1 201 ? 2.939 1.308 -12.578 1 87.44 201 LYS B CA 1
ATOM 3235 C C . LYS B 1 201 ? 1.434 1.143 -12.766 1 87.44 201 LYS B C 1
ATOM 3237 O O . LYS B 1 201 ? 0.686 2.121 -12.719 1 87.44 201 LYS B O 1
ATOM 3242 N N . SER B 1 202 ? 1.033 -0.072 -12.945 1 91.06 202 SER B N 1
ATOM 3243 C CA . SER B 1 202 ? -0.354 -0.324 -13.32 1 91.06 202 SER B CA 1
ATOM 3244 C C . SER B 1 202 ? -1.246 -0.453 -12.094 1 91.06 202 SER B C 1
ATOM 3246 O O . SER B 1 202 ? -2.469 -0.562 -12.219 1 91.06 202 SER B O 1
ATOM 3248 N N . ALA B 1 203 ? -0.585 -0.436 -10.914 1 94.88 203 ALA B N 1
ATOM 3249 C CA . ALA B 1 203 ? -1.369 -0.619 -9.695 1 94.88 203 ALA B CA 1
ATOM 3250 C C . ALA B 1 203 ? -0.635 -0.057 -8.477 1 94.88 203 ALA B C 1
ATOM 3252 O O . ALA B 1 203 ? 0.598 -0.043 -8.445 1 94.88 203 ALA B O 1
ATOM 3253 N N . PRO B 1 204 ? -1.419 0.41 -7.488 1 96.62 204 PRO B N 1
ATOM 3254 C CA . PRO B 1 204 ? -0.786 0.712 -6.203 1 96.62 204 PRO B CA 1
ATOM 3255 C C . PRO B 1 204 ? -0.015 -0.475 -5.629 1 96.62 204 PRO B C 1
ATOM 3257 O O . PRO B 1 204 ? -0.47 -1.617 -5.73 1 96.62 204 PRO B O 1
ATOM 3260 N N . VAL B 1 205 ? 1.177 -0.184 -5.141 1 95.88 205 VAL B N 1
ATOM 3261 C CA . VAL B 1 205 ? 2.012 -1.204 -4.516 1 95.88 205 VAL B CA 1
ATOM 3262 C C . VAL B 1 205 ? 2.002 -1.021 -3 1 95.88 205 VAL B C 1
ATOM 3264 O O . VAL B 1 205 ? 2.248 0.08 -2.5 1 95.88 205 VAL B O 1
ATOM 3267 N N . ILE B 1 206 ? 1.669 -2.127 -2.297 1 97.25 206 ILE B N 1
ATOM 3268 C CA . ILE B 1 206 ? 1.642 -2.133 -0.839 1 97.25 206 ILE B CA 1
ATOM 3269 C C . ILE B 1 206 ? 2.811 -2.959 -0.305 1 97.25 206 ILE B C 1
ATOM 3271 O O . ILE B 1 206 ? 2.889 -4.164 -0.55 1 97.25 206 ILE B O 1
ATOM 3275 N N . ILE B 1 207 ? 3.641 -2.248 0.38 1 94.5 207 ILE B N 1
ATOM 3276 C CA . ILE B 1 207 ? 4.82 -2.885 0.959 1 94.5 207 ILE B CA 1
ATOM 3277 C C . ILE B 1 207 ? 4.625 -3.055 2.465 1 94.5 207 ILE B C 1
ATOM 3279 O O . ILE B 1 207 ? 4.527 -2.07 3.199 1 94.5 207 ILE B O 1
ATOM 3283 N N . VAL B 1 208 ? 4.648 -4.273 2.895 1 95.81 208 VAL B N 1
ATOM 3284 C CA . VAL B 1 208 ? 4.434 -4.602 4.301 1 95.81 208 VAL B CA 1
ATOM 3285 C C . VAL B 1 208 ? 5.758 -5 4.945 1 95.81 208 VAL B C 1
ATOM 3287 O O . VAL B 1 208 ? 6.363 -6.004 4.566 1 95.81 208 VAL B O 1
ATOM 3290 N N . PRO B 1 209 ? 6.09 -4.152 5.863 1 88.62 209 PRO B N 1
ATOM 3291 C CA . PRO B 1 209 ? 7.352 -4.504 6.512 1 88.62 209 PRO B CA 1
ATOM 3292 C C . PRO B 1 209 ? 7.258 -5.789 7.332 1 88.62 209 PRO B C 1
ATOM 3294 O O . PRO B 1 209 ? 6.203 -6.082 7.902 1 88.62 209 PRO B O 1
ATOM 3297 N N . GLY B 1 210 ? 8.328 -6.602 7.219 1 77.69 210 GLY B N 1
ATOM 3298 C CA . GLY B 1 210 ? 8.391 -7.855 7.953 1 77.69 210 GLY B CA 1
ATOM 3299 C C . GLY B 1 210 ? 8.703 -7.672 9.422 1 77.69 210 GLY B C 1
ATOM 3300 O O . GLY B 1 210 ? 9.125 -6.594 9.844 1 77.69 210 GLY B O 1
#

Sequence (420 aa):
QFPTHQNQNQPPKTGHKPKLRTQELRNEILFSFLAEIILESINLMDTVLEDEEYSYREVKLPTLIPIVPEPGLERESGERRRGRDIVIAVDHGPNSKHAFDWALIHLVRLADTIHLVHAVSSVRNEIVYETSQGLMEKLAVEAFEVAMTTARIVEGDAGKVICKEAERLKPAAVVMGTRGRSLIQSVLQGSVSEYCFHNCKSAPVIIVPGQFPTHQNQNQPPKTGHKPKLRTQELRNEILFSFLAEIILESINLMDTVLEDEEYSYREVKLPTLIPIVPEPGLERESGERRRGRDIVIAVDHGPNSKHAFDWALIHLVRLADTIHLVHAVSSVRNEIVYETSQGLMEKLAVEAFEVAMTTARIVEGDAGKVICKEAERLKPAAVVMGTRGRSLIQSVLQGSVSEYCFHNCKSAPVIIVPG